Protein AF-0000000071798603 (afdb_homodimer)

Solvent-accessible surface area (backbone atoms only — not comparable to full-atom values): 38108 Å² total; per-residue (Å²): 130,79,80,78,80,65,62,86,84,58,88,69,58,53,66,48,76,67,78,59,83,67,55,72,64,75,54,82,56,81,61,71,68,74,62,77,72,53,82,80,58,50,72,68,56,53,50,51,50,49,49,50,49,49,50,50,49,48,52,45,50,52,48,50,50,50,49,52,49,50,50,32,28,64,72,60,75,37,75,55,74,62,75,67,66,61,63,52,49,53,50,40,50,52,50,36,53,51,31,52,54,45,26,54,52,27,46,53,36,21,70,72,25,57,21,65,39,42,39,49,49,24,54,48,27,49,48,46,39,51,36,34,48,47,39,44,49,28,52,50,46,39,73,66,54,50,55,80,52,17,67,81,41,37,68,34,30,49,59,49,25,45,37,51,33,21,49,52,53,20,50,53,25,51,51,50,33,52,52,31,53,50,35,61,71,69,65,72,60,65,39,46,78,51,72,67,50,52,50,52,52,50,51,51,38,48,54,36,51,56,52,24,53,56,23,53,69,67,62,43,73,63,31,39,51,52,20,49,50,32,52,48,48,36,52,46,51,52,46,34,52,50,20,36,52,42,16,52,73,73,40,50,65,40,20,42,52,42,44,35,54,47,27,48,52,46,20,50,51,23,48,51,52,28,62,60,49,47,48,34,53,41,17,29,44,51,56,68,67,59,51,52,53,51,49,52,52,58,66,68,66,49,83,70,49,40,25,57,53,43,81,44,49,28,18,67,28,93,32,24,36,36,40,37,30,35,22,33,62,43,75,40,30,36,51,59,53,39,64,53,46,52,58,51,35,54,53,51,47,46,38,72,57,34,69,43,59,47,74,42,78,34,62,61,81,72,69,120,131,80,83,78,81,66,62,86,85,59,89,69,57,53,66,48,76,64,78,64,78,67,58,73,66,74,52,83,56,80,63,70,69,73,61,77,71,54,82,80,59,51,72,69,57,51,49,49,49,50,50,50,48,48,50,49,50,49,52,47,52,52,47,50,51,48,49,52,50,50,50,35,28,63,72,61,77,36,76,53,73,60,74,66,66,61,63,51,48,53,50,40,50,52,50,36,52,52,30,53,54,44,27,53,52,27,47,52,38,22,70,75,25,56,19,66,39,42,39,49,51,24,53,48,27,51,49,46,40,52,35,34,48,48,38,43,49,28,53,49,47,39,72,66,53,52,54,80,52,17,67,81,41,37,66,33,29,49,58,49,26,46,37,50,35,22,48,53,52,20,50,52,25,50,51,50,32,51,52,32,52,50,36,62,72,69,64,72,58,65,40,48,82,50,72,68,48,53,52,52,53,50,51,52,36,49,54,36,51,57,52,24,53,57,24,52,68,68,61,42,73,62,31,39,51,53,20,50,50,32,51,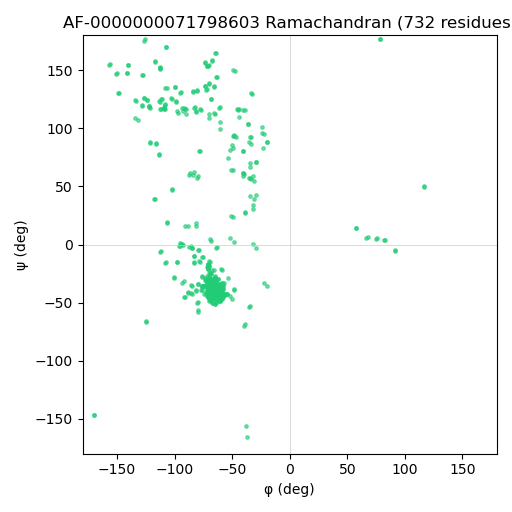48,49,37,52,45,51,52,46,35,52,52,19,34,50,41,16,52,74,73,38,49,63,38,21,42,51,43,45,35,53,48,26,50,55,46,21,51,51,23,48,51,52,28,63,60,49,46,48,33,54,40,18,29,45,53,56,69,68,59,51,52,55,49,50,53,51,58,67,68,65,48,84,70,48,39,26,56,53,42,80,46,49,27,18,66,28,93,30,22,34,36,42,35,29,36,23,33,63,44,74,40,30,36,50,60,54,40,64,51,47,51,57,50,38,52,52,52,48,46,38,71,56,33,68,43,59,46,73,43,77,34,62,62,80,71,72,121

Foldseek 3Di:
DPPCPDPPPPPDFPQLQPPCPPVVPVPPPVPPPVPCVVVPDDPVVVVVVVVVVVVVVVVVVVLVVVLVVLVCLLVPNDQQCLVDCVVVLVLLVVLLVLLVVVLVLLVVQCVVFVALLSVLLNLLSVLSNVLSVLQNVLSVCQVVDDCVVVVLGSQQSNLVSLLVSLVSLLVSLVVSLVVLVVCVVVVVQATDDDPVSLVVLVVSLVVLVVSLVVLVVSPDSSSPSSNLSSVLSNVSSVLQNVQSVCLNPPNSNSNSVSSNVSSVVSSVVSVVSSVVSVQLQVKAFDDPSLVVSLVVLLSPQDSQFRGWQDWGWIHNHQAIEIETETAGAPPDDPVVVVVSQVVSQVSSCSHNRYSGYHYHYHHDSPSD/DPPCPDPVPPPDFPQLQDPCVPVVPVPPPVPPPVPCVPVPDDPVVVVVVVVVVVVVVVVVVVLVVVLVVLVCLLVPNDQQCLVDCVVVLVLLVVLLVLLVVVLVLLVVQCVVFVALLSVLLNLLSVLSNVLSVLLNVLSVCQVVDDCVVVVLGSQQSNLVSLLVSLVSLLVSLVVSLVVLVVCVVVVVQATDDDPVSLVVLVVSLVVLVVSLVVLVVSPDSSSVSSNLSSVLSNVSSVLQSVQSVCLNPPNSSSNSVSSNVSSVVSSVVSVVSSVVSVQLQVKAFDDPSLVVSLVVLLSPQDSQFRGWQDWGWIHNHQAIEIETETAGAPPDDPVVVVVSQVVSQVSSCSHNRYSGYHYHYHHDSPSD

Organism: Haemonchus contortus (NCBI:txid6289)

Nearest PDB structures (foldseek):
  8f6h-assembly1_A  TM=7.317E-01  e=4.201E-12  Shewanella oneidensis MR-1
  6xpd-assembly1_A  TM=7.860E-01  e=6.965E-09  Homo sapiens
  8j80-assembly1_A  TM=7.470E-01  e=3.445E-09  Homo sapiens
  8xn1-assembly1_A  TM=7.108E-01  e=1.014E-08  Homo sapiens
  8j7x-assembly1_B  TM=7.291E-01  e=9.638E-08  Homo sapiens

Secondary structure (DSSP, 8-state):
-------SS-S------S-GGG----------------TTS-HHHHHHHHHHHHHHHHHHHHHHHHHHHHHHHHTTSS------SHHHHHHHHHHHHHHHHHHHHHHHHHHHH--HHHHHHHHHHHHHHHHHHHHHHHHHHHHT--TTT-TT-STHHHHHHHHHHHHHHHHHHHHHHHHHHHHHHHT-------HHHHHHHHHHHHHHHHHHHHHHHH--HHHHHHHHHHHHHHHHHHHHHHHHHHHHHT-TTHHHHHHHHHHHHHHHHHHHHHHHHHHHHHTPBPPHHHHHHHHHHHHHH-TT--EEEEEEEEESSSSEEEEEEEE--TT-BHHHHHHHHHHHHHHHHTSTTEEEEEEEEESS----/-------SS-S----TTS-GGG----------------TTS-HHHHHHHHHHHHHHHHHHHHHHHHHHHHHHHHTTSS------SHHHHHHHHHHHHHHHHHHHHHHHHHHHH--HHHHHHHHHHHHHHHHHHHHHHHHHHHHT--TTT-TT-STHHHHHHHHHHHHHHHHHHHHHHHHHHHHHHHT-------HHHHHHHHHHHHHHHHHHHHHHHH--HHHHHHHHHHHHHHHHHHHHHHHHHHHHHT-TTHHHHHHHHHHHHHHHHHHHHHHHHHHHHHTPBPPHHHHHHHHHHHHHH-TT--EEEEEEEEESSSSEEEEEEEE--TT-BHHHHHHHHHHHHHHHHTSTTEEEEEEEEESS----

Structure (mmCIF, N/CA/C/O backbone):
data_AF-0000000071798603-model_v1
#
loop_
_entity.id
_entity.type
_entity.pdbx_description
1 polymer 'ZT_dimer domain-containing protein'
#
loop_
_atom_site.group_PDB
_atom_site.id
_atom_site.type_symbol
_atom_site.label_atom_id
_atom_site.label_alt_id
_atom_site.label_comp_id
_atom_site.label_asym_id
_atom_site.label_entity_id
_atom_site.label_seq_id
_atom_site.pdbx_PDB_ins_code
_atom_site.Cartn_x
_atom_site.Cartn_y
_atom_site.Cartn_z
_atom_site.occupancy
_atom_site.B_iso_or_equiv
_atom_site.auth_seq_id
_atom_site.auth_comp_id
_atom_site.auth_asym_id
_atom_site.auth_atom_id
_atom_site.pdbx_PDB_model_num
ATOM 1 N N . MET A 1 1 ? 5.355 25.766 -28.047 1 19.28 1 MET A N 1
ATOM 2 C CA . MET A 1 1 ? 4.355 26.172 -27.078 1 19.28 1 MET A CA 1
ATOM 3 C C . MET A 1 1 ? 4.809 25.844 -25.656 1 19.28 1 MET A C 1
ATOM 5 O O . MET A 1 1 ? 5.168 24.703 -25.359 1 19.28 1 MET A O 1
ATOM 9 N N . ARG A 1 2 ? 5.363 26.828 -24.938 1 23.31 2 ARG A N 1
ATOM 10 C CA . ARG A 1 2 ? 6.102 26.766 -23.688 1 23.31 2 ARG A CA 1
ATOM 11 C C . ARG A 1 2 ? 5.23 26.188 -22.562 1 23.31 2 ARG A C 1
ATOM 13 O O . ARG A 1 2 ? 4.082 26.609 -22.391 1 23.31 2 ARG A O 1
ATOM 20 N N . PRO A 1 3 ? 5.398 24.938 -22.266 1 26.06 3 PRO A N 1
ATOM 21 C CA . PRO A 1 3 ? 4.5 24.172 -21.406 1 26.06 3 PRO A CA 1
ATOM 22 C C . PRO A 1 3 ? 4.23 24.844 -20.062 1 26.06 3 PRO A C 1
ATOM 24 O O . PRO A 1 3 ? 5.172 25.219 -19.359 1 26.06 3 PRO A O 1
ATOM 27 N N . GLU A 1 4 ? 3.277 25.844 -20.031 1 25.62 4 GLU A N 1
ATOM 28 C CA . GLU A 1 4 ? 2.842 26.75 -18.969 1 25.62 4 GLU A CA 1
ATOM 29 C C . GLU A 1 4 ? 2.537 26 -17.688 1 25.62 4 GLU A C 1
ATOM 31 O O . GLU A 1 4 ? 1.572 25.234 -17.609 1 25.62 4 GLU A O 1
ATOM 36 N N . THR A 1 5 ? 3.445 25.375 -17.062 1 29.39 5 THR A N 1
ATOM 37 C CA . THR A 1 5 ? 3.578 24.578 -15.844 1 29.39 5 THR A CA 1
ATOM 38 C C . THR A 1 5 ? 2.994 25.328 -14.656 1 29.39 5 THR A C 1
ATOM 40 O O . THR A 1 5 ? 3.686 25.562 -13.656 1 29.39 5 THR A O 1
ATOM 43 N N . GLU A 1 6 ? 1.991 26.344 -14.805 1 28.36 6 GLU A N 1
ATOM 44 C CA . GLU A 1 6 ? 1.62 27.328 -13.797 1 28.36 6 GLU A CA 1
ATOM 45 C C . GLU A 1 6 ? 0.888 26.688 -12.625 1 28.36 6 GLU A C 1
ATOM 47 O O . GLU A 1 6 ? 0.065 25.781 -12.82 1 28.36 6 GLU A O 1
ATOM 52 N N . PRO A 1 7 ? 1.446 26.641 -11.461 1 32.66 7 PRO A N 1
ATOM 53 C CA . PRO A 1 7 ? 0.699 26.203 -10.289 1 32.66 7 PRO A CA 1
ATOM 54 C C . PRO A 1 7 ? -0.742 26.703 -10.273 1 32.66 7 PRO A C 1
ATOM 56 O O . PRO A 1 7 ? -1.034 27.766 -10.836 1 32.66 7 PRO A O 1
ATOM 59 N N . LEU A 1 8 ? -1.735 25.922 -10.336 1 33.59 8 LEU A N 1
ATOM 60 C CA . LEU A 1 8 ? -3.09 26.391 -10.594 1 33.59 8 LEU A CA 1
ATOM 61 C C . LEU A 1 8 ? -3.359 27.703 -9.859 1 33.59 8 LEU A C 1
ATOM 63 O O . LEU A 1 8 ? -4.031 28.578 -10.391 1 33.59 8 LEU A O 1
ATOM 67 N N . LEU A 1 9 ? -3.49 27.812 -8.445 1 33.69 9 LEU A N 1
ATOM 68 C CA . LEU A 1 9 ? -3.705 29.109 -7.816 1 33.69 9 LEU A CA 1
ATOM 69 C C . LEU A 1 9 ? -2.379 29.828 -7.594 1 33.69 9 LEU A C 1
ATOM 71 O O . LEU A 1 9 ? -1.601 29.453 -6.715 1 33.69 9 LEU A O 1
ATOM 75 N N . LYS A 1 10 ? -1.516 30.188 -8.383 1 34.44 10 LYS A N 1
ATOM 76 C CA . LYS A 1 10 ? -0.333 31.031 -8.195 1 34.44 10 LYS A CA 1
ATOM 77 C C . LYS A 1 10 ? -0.621 32.188 -7.246 1 34.44 10 LYS A C 1
ATOM 79 O O . LYS A 1 10 ? -1.779 32.438 -6.918 1 34.44 10 LYS A O 1
ATOM 84 N N . ASN A 1 11 ? 0.253 33.469 -7.328 1 32.22 11 ASN A N 1
ATOM 85 C CA . ASN A 1 11 ? 0.545 34.688 -6.566 1 32.22 11 ASN A CA 1
ATOM 86 C C . ASN A 1 11 ? -0.717 35.5 -6.301 1 32.22 11 ASN A C 1
ATOM 88 O O . ASN A 1 11 ? -0.645 36.594 -5.777 1 32.22 11 ASN A O 1
ATOM 92 N N . GLY A 1 12 ? -1.727 35.562 -7.113 1 31.17 12 GLY A N 1
ATOM 93 C CA . GLY A 1 12 ? -2.711 36.594 -6.875 1 31.17 12 GLY A CA 1
ATOM 94 C C . GLY A 1 12 ? -3.664 36.281 -5.742 1 31.17 12 GLY A C 1
ATOM 95 O O . GLY A 1 12 ? -4.371 35.281 -5.789 1 31.17 12 GLY A O 1
ATOM 96 N N . GLY A 1 13 ? -3.221 36.5 -4.441 1 34.41 13 GLY A N 1
ATOM 97 C CA . GLY A 1 13 ? -4.109 36.5 -3.291 1 34.41 13 GLY A CA 1
ATOM 98 C C . GLY A 1 13 ? -5.547 36.812 -3.648 1 34.41 13 GLY A C 1
ATOM 99 O O . GLY A 1 13 ? -5.805 37.688 -4.48 1 34.41 13 GLY A O 1
ATOM 100 N N . ILE A 1 14 ? -6.324 35.844 -3.818 1 39.62 14 ILE A N 1
ATOM 101 C CA . ILE A 1 14 ? -7.727 36.25 -3.953 1 39.62 14 ILE A CA 1
ATOM 102 C C . ILE A 1 14 ? -8.109 37.188 -2.811 1 39.62 14 ILE A C 1
ATOM 104 O O . ILE A 1 14 ? -8.086 36.781 -1.641 1 39.62 14 ILE A O 1
ATOM 108 N N . GLU A 1 15 ? -7.848 38.5 -2.951 1 35.75 15 GLU A N 1
ATOM 109 C CA . GLU A 1 15 ? -8.32 39.531 -2.018 1 35.75 15 GLU A CA 1
ATOM 110 C C . GLU A 1 15 ? -9.812 39.375 -1.74 1 35.75 15 GLU A C 1
ATOM 112 O O . GLU A 1 15 ? -10.625 39.344 -2.668 1 35.75 15 GLU A O 1
ATOM 117 N N . MET A 1 16 ? -10.102 38.719 -0.757 1 38.62 16 MET A N 1
ATOM 118 C CA . MET A 1 16 ? -11.484 38.469 -0.366 1 38.62 16 MET A CA 1
ATOM 119 C C . MET A 1 16 ? -12.203 39.75 -0.011 1 38.62 16 MET A C 1
ATOM 121 O O . MET A 1 16 ? -13.312 39.719 0.515 1 38.62 16 MET A O 1
ATOM 125 N N . GLY A 1 17 ? -11.578 41 -0.024 1 32.44 17 GLY A N 1
ATOM 126 C CA . GLY A 1 17 ? -12.383 42.125 0.463 1 32.44 17 GLY A CA 1
ATOM 127 C C . GLY A 1 17 ? -13.758 42.188 -0.177 1 32.44 17 GLY A C 1
ATOM 128 O O . GLY A 1 17 ? -14.562 43.062 0.158 1 32.44 17 GLY A O 1
ATOM 129 N N . LYS A 1 18 ? -13.875 42.062 -1.504 1 33.88 18 LYS A N 1
ATOM 130 C CA . LYS A 1 18 ? -15.133 42.469 -2.113 1 33.88 18 LYS A CA 1
ATOM 131 C C . LYS A 1 18 ? -16.266 41.531 -1.727 1 33.88 18 LYS A C 1
ATOM 133 O O . LYS A 1 18 ? -16.031 40.344 -1.513 1 33.88 18 LYS A O 1
ATOM 138 N N . ARG A 1 19 ? -17.391 42.062 -1.169 1 31.73 19 ARG A N 1
ATOM 139 C CA . ARG A 1 19 ? -18.688 41.531 -0.789 1 31.73 19 ARG A CA 1
ATOM 140 C C . ARG A 1 19 ? -19.125 40.438 -1.753 1 31.73 19 ARG A C 1
ATOM 142 O O . ARG A 1 19 ? -19.453 40.688 -2.906 1 31.73 19 ARG A O 1
ATOM 149 N N . TYR A 1 20 ? -18.562 39.406 -1.753 1 30.88 20 TYR A N 1
ATOM 150 C CA . TYR A 1 20 ? -19 38.281 -2.576 1 30.88 20 TYR A CA 1
ATOM 151 C C . TYR A 1 20 ? -20.5 38.062 -2.412 1 30.88 20 TYR A C 1
ATOM 153 O O . TYR A 1 20 ? -21 36.969 -2.752 1 30.88 20 TYR A O 1
ATOM 161 N N . GLY A 1 21 ? -21.25 38.812 -1.67 1 29.38 21 GLY A N 1
ATOM 162 C CA . GLY A 1 21 ? -22.672 38.594 -1.8 1 29.38 21 GLY A CA 1
ATOM 163 C C . GLY A 1 21 ? -23.094 38.219 -3.209 1 29.38 21 GLY A C 1
ATOM 164 O O . GLY A 1 21 ? -24.125 37.562 -3.406 1 29.38 21 GLY A O 1
ATOM 165 N N . GLU A 1 22 ? -22.688 39.062 -4.203 1 28.17 22 GLU A N 1
ATOM 166 C CA . GLU A 1 22 ? -23.203 38.844 -5.547 1 28.17 22 GLU A CA 1
ATOM 167 C C . GLU A 1 22 ? -22.422 37.75 -6.273 1 28.17 22 GLU A C 1
ATOM 169 O O . GLU A 1 22 ? -21.531 38.062 -7.074 1 28.17 22 GLU A O 1
ATOM 174 N N . LEU A 1 23 ? -21.625 36.906 -5.613 1 30.34 23 LEU A N 1
ATOM 175 C CA . LEU A 1 23 ? -21.188 35.875 -6.535 1 30.34 23 LEU A CA 1
ATOM 176 C C . LEU A 1 23 ? -22.266 35.531 -7.551 1 30.34 23 LEU A C 1
ATOM 178 O O . LEU A 1 23 ? -23.406 35.219 -7.176 1 30.34 23 LEU A O 1
ATOM 182 N N . PRO A 1 24 ? -22.188 36.219 -8.688 1 28.52 24 PRO A N 1
ATOM 183 C CA . PRO A 1 24 ? -23.281 36 -9.641 1 28.52 24 PRO A CA 1
ATOM 184 C C . PRO A 1 24 ? -23.703 34.531 -9.703 1 28.52 24 PRO A C 1
ATOM 186 O O . PRO A 1 24 ? -22.891 33.656 -10.062 1 28.52 24 PRO A O 1
ATOM 189 N N . VAL A 1 25 ? -24.156 34 -8.594 1 30.23 25 VAL A N 1
ATOM 190 C CA . VAL A 1 25 ? -24.953 32.812 -8.898 1 30.23 25 VAL A CA 1
ATOM 191 C C . VAL A 1 25 ? -25.609 32.969 -10.273 1 30.23 25 VAL A C 1
ATOM 193 O O . VAL A 1 25 ? -26.406 33.875 -10.484 1 30.23 25 VAL A O 1
ATOM 196 N N . VAL A 1 26 ? -24.781 32.906 -11.336 1 29.77 26 VAL A N 1
ATOM 197 C CA . VAL A 1 26 ? -25.469 32.875 -12.625 1 29.77 26 VAL A CA 1
ATOM 198 C C . VAL A 1 26 ? -26.781 32.094 -12.492 1 29.77 26 VAL A C 1
ATOM 200 O O . VAL A 1 26 ? -26.766 30.891 -12.273 1 29.77 26 VAL A O 1
ATOM 203 N N . HIS A 1 27 ? -27.641 32.562 -11.57 1 28.69 27 HIS A N 1
ATOM 204 C CA . HIS A 1 27 ? -28.969 32.031 -11.852 1 28.69 27 HIS A CA 1
ATOM 205 C C . HIS A 1 27 ? -29.188 31.875 -13.352 1 28.69 27 HIS A C 1
ATOM 207 O O . HIS A 1 27 ? -28.609 32.625 -14.148 1 28.69 27 HIS A O 1
ATOM 213 N N . ARG A 1 28 ? -29.641 30.734 -13.734 1 33.09 28 ARG A N 1
ATOM 214 C CA . ARG A 1 28 ? -30.203 30.688 -15.086 1 33.09 28 ARG A CA 1
ATOM 215 C C . ARG A 1 28 ? -30.844 32 -15.469 1 33.09 28 ARG A C 1
ATOM 217 O O . ARG A 1 28 ? -31.969 32.281 -15.078 1 33.09 28 ARG A O 1
ATOM 224 N N . SER A 1 29 ? -30.281 33.125 -15 1 30.53 29 SER A N 1
ATOM 225 C CA . SER A 1 29 ? -31.094 34.094 -15.758 1 30.53 29 SER A CA 1
ATOM 226 C C . SER A 1 29 ? -31.25 33.656 -17.203 1 30.53 29 SER A C 1
ATOM 228 O O . SER A 1 29 ? -30.281 33.188 -17.844 1 30.53 29 SER A O 1
ATOM 230 N N . LYS A 1 30 ? -32.438 33.25 -17.609 1 33.22 30 LYS A N 1
ATOM 231 C CA . LYS A 1 30 ? -32.906 33.156 -19 1 33.22 30 LYS A CA 1
ATOM 232 C C . LYS A 1 30 ? -32.219 34.188 -19.891 1 33.22 30 LYS A C 1
ATOM 234 O O . LYS A 1 30 ? -32.75 34.531 -20.938 1 33.22 30 LYS A O 1
ATOM 239 N N . SER A 1 31 ? -31.375 35 -19.188 1 30.56 31 SER A N 1
ATOM 240 C CA . SER A 1 31 ? -31.031 35.938 -20.25 1 30.56 31 SER A CA 1
ATOM 241 C C . SER A 1 31 ? -30.359 35.25 -21.422 1 30.56 31 SER A C 1
ATOM 243 O O . SER A 1 31 ? -29.547 34.312 -21.234 1 30.56 31 SER A O 1
ATOM 245 N N . PRO A 1 32 ? -30.969 35.312 -22.562 1 31.34 32 PRO A N 1
ATOM 246 C CA . PRO A 1 32 ? -30.406 34.844 -23.828 1 31.34 32 PRO A CA 1
ATOM 247 C C . PRO A 1 32 ? -28.906 35.188 -23.969 1 31.34 32 PRO A C 1
ATOM 249 O O . PRO A 1 32 ? -28.531 36.344 -23.906 1 31.34 32 PRO A O 1
ATOM 252 N N . VAL A 1 33 ? -28.047 34.688 -23.016 1 34.06 33 VAL A N 1
ATOM 253 C CA . VAL A 1 33 ? -26.688 34.875 -23.469 1 34.06 33 VAL A CA 1
ATOM 254 C C . VAL A 1 33 ? -26.656 35.094 -24.984 1 34.06 33 VAL A C 1
ATOM 256 O O . VAL A 1 33 ? -27.172 34.25 -25.734 1 34.06 33 VAL A O 1
ATOM 259 N N . LYS A 1 34 ? -26.781 36.281 -25.328 1 33 34 LYS A N 1
ATOM 260 C CA . LYS A 1 34 ? -26.469 36.625 -26.719 1 33 34 LYS A CA 1
ATOM 261 C C . LYS A 1 34 ? -25.328 35.781 -27.266 1 33 34 LYS A C 1
ATOM 263 O O . LYS A 1 34 ? -24.156 36.031 -26.953 1 33 34 LYS A O 1
ATOM 268 N N . TYR A 1 35 ? -25.328 34.5 -26.953 1 35.19 35 TYR A N 1
ATOM 269 C CA . TYR A 1 35 ? -24.484 33.688 -27.859 1 35.19 35 TYR A CA 1
ATOM 270 C C . TYR A 1 35 ? -24.328 34.406 -29.203 1 35.19 35 TYR A C 1
ATOM 272 O O . TYR A 1 35 ? -25.281 34.969 -29.734 1 35.19 35 TYR A O 1
ATOM 280 N N . TYR A 1 36 ? -23.141 35.031 -29.297 1 36.59 36 TYR A N 1
ATOM 281 C CA . TYR A 1 36 ? -22.625 35.438 -30.609 1 36.59 36 TYR A CA 1
ATOM 282 C C . TYR A 1 36 ? -23.109 34.469 -31.703 1 36.59 36 TYR A C 1
ATOM 284 O O . TYR A 1 36 ? -22.625 33.344 -31.797 1 36.59 36 TYR A O 1
ATOM 292 N N . TRP A 1 37 ? -24.406 34.281 -31.781 1 38.72 37 TRP A N 1
ATOM 293 C CA . TRP A 1 37 ? -24.859 33.781 -33.094 1 38.72 37 TRP A CA 1
ATOM 294 C C . TRP A 1 37 ? -23.953 34.312 -34.219 1 38.72 37 TRP A C 1
ATOM 296 O O . TRP A 1 37 ? -24.109 35.438 -34.656 1 38.72 37 TRP A O 1
ATOM 306 N N . ASN A 1 38 ? -22.625 34.375 -33.969 1 40.94 38 ASN A N 1
ATOM 307 C CA . ASN A 1 38 ? -21.969 34.625 -35.219 1 40.94 38 ASN A CA 1
ATOM 308 C C . ASN A 1 38 ? -22.484 33.719 -36.344 1 40.94 38 ASN A C 1
ATOM 310 O O . ASN A 1 38 ? -22.547 32.5 -36.156 1 40.94 38 ASN A O 1
ATOM 314 N N . SER A 1 39 ? -23.391 34.062 -37.094 1 49.84 39 SER A N 1
ATOM 315 C CA . SER A 1 39 ? -23.891 33.469 -38.312 1 49.84 39 SER A CA 1
ATOM 316 C C . SER A 1 39 ? -22.859 32.531 -38.938 1 49.84 39 SER A C 1
ATOM 318 O O . SER A 1 39 ? -23.219 31.609 -39.656 1 49.84 39 SER A O 1
ATOM 320 N N . ASP A 1 40 ? -21.547 32.906 -38.812 1 52.44 40 ASP A N 1
ATOM 321 C CA . ASP A 1 40 ? -20.562 32.188 -39.625 1 52.44 40 ASP A CA 1
ATOM 322 C C . ASP A 1 40 ? -20.094 30.906 -38.938 1 52.44 40 ASP A C 1
ATOM 324 O O . ASP A 1 40 ? -19.047 30.359 -39.281 1 52.44 40 ASP A O 1
ATOM 328 N N . VAL A 1 41 ? -20.594 30.703 -37.812 1 59.84 41 VAL A N 1
ATOM 329 C CA . VAL A 1 41 ? -20 29.5 -37.219 1 59.84 41 VAL A CA 1
ATOM 330 C C . VAL A 1 41 ? -20.703 28.266 -37.75 1 59.84 41 VAL A C 1
ATOM 332 O O . VAL A 1 41 ? -21.922 28.266 -37.938 1 59.84 41 VAL A O 1
ATOM 335 N N . GLY A 1 42 ? -20.031 27.406 -38.438 1 65.69 42 GLY A N 1
ATOM 336 C CA . GLY A 1 42 ? -20.5 26.172 -39.031 1 65.69 42 GLY A CA 1
ATOM 337 C C . GLY A 1 42 ? -21.328 25.312 -38.094 1 65.69 42 GLY A C 1
ATOM 338 O O . GLY A 1 42 ? -21.281 25.516 -36.875 1 65.69 42 GLY A O 1
ATOM 339 N N . TRP A 1 43 ? -22.203 24.625 -38.625 1 67.69 43 TRP A N 1
ATOM 340 C CA . TRP A 1 43 ? -23.141 23.75 -37.938 1 67.69 43 TRP A CA 1
ATOM 341 C C . TRP A 1 43 ? -22.422 22.844 -36.938 1 67.69 43 TRP A C 1
ATOM 343 O O . TRP A 1 43 ? -22.875 22.688 -35.812 1 67.69 43 TRP A O 1
ATOM 353 N N . CYS A 1 44 ? -21.297 22.406 -37.312 1 69.5 44 CYS A N 1
ATOM 354 C CA . CYS A 1 44 ? -20.547 21.484 -36.469 1 69.5 44 CYS A CA 1
ATOM 355 C C . CYS A 1 44 ? -20.016 22.172 -35.219 1 69.5 44 CYS A C 1
ATOM 357 O O . CYS A 1 44 ? -20.062 21.609 -34.125 1 69.5 44 CYS A O 1
ATOM 359 N N . GLU A 1 45 ? -19.656 23.359 -35.438 1 72.62 45 GLU A N 1
ATOM 360 C CA . GLU A 1 45 ? -19.109 24.125 -34.312 1 72.62 45 GLU A CA 1
ATOM 361 C C . GLU A 1 45 ? -20.219 24.531 -33.344 1 72.62 45 GLU A C 1
ATOM 363 O O . GLU A 1 45 ? -20.016 24.531 -32.125 1 72.62 45 GLU A O 1
ATOM 368 N N . ARG A 1 46 ? -21.359 24.719 -33.875 1 66.56 46 ARG A N 1
ATOM 369 C CA . ARG A 1 46 ? -22.5 25.047 -33.031 1 66.56 46 ARG A CA 1
ATOM 370 C C . ARG A 1 46 ? -22.891 23.875 -32.156 1 66.56 46 ARG A C 1
ATOM 372 O O . ARG A 1 46 ? -23.219 24.062 -30.984 1 66.56 46 ARG A O 1
ATOM 379 N N . ARG A 1 47 ? -22.766 22.719 -32.719 1 68.88 47 ARG A N 1
ATOM 380 C CA . ARG A 1 47 ? -23.094 21.531 -31.969 1 68.88 47 ARG A CA 1
ATOM 381 C C . ARG A 1 47 ? -22.078 21.266 -30.859 1 68.88 47 ARG A C 1
ATOM 383 O O . ARG A 1 47 ? -22.438 20.891 -29.75 1 68.88 47 ARG A O 1
ATOM 390 N N . ARG A 1 48 ? -20.922 21.484 -31.188 1 70.25 48 ARG A N 1
ATOM 391 C CA . ARG A 1 48 ? -19.844 21.281 -30.219 1 70.25 48 ARG A CA 1
ATOM 392 C C . ARG A 1 48 ? -19.984 22.25 -29.047 1 70.25 48 ARG A C 1
ATOM 394 O O . ARG A 1 48 ? -19.828 21.875 -27.891 1 70.25 48 ARG A O 1
ATOM 401 N N . ARG A 1 49 ? -20.312 23.422 -29.406 1 66.19 49 ARG A N 1
ATOM 402 C CA . ARG A 1 49 ? -20.453 24.453 -28.391 1 66.19 49 ARG A CA 1
ATOM 403 C C . ARG A 1 49 ? -21.656 24.172 -27.484 1 66.19 49 ARG A C 1
ATOM 405 O O . ARG A 1 49 ? -21.594 24.375 -26.266 1 66.19 49 ARG A O 1
ATOM 412 N N . ARG A 1 50 ? -22.625 23.641 -28.094 1 67.38 50 ARG A N 1
ATOM 413 C CA . ARG A 1 50 ? -23.812 23.281 -27.328 1 67.38 50 ARG A CA 1
ATOM 414 C C . ARG A 1 50 ? -23.516 22.125 -26.375 1 67.38 50 ARG A C 1
ATOM 416 O O . ARG A 1 50 ? -23.969 22.125 -25.234 1 67.38 50 ARG A O 1
ATOM 423 N N . ARG A 1 51 ? -22.781 21.234 -26.891 1 70.81 51 ARG A N 1
ATOM 424 C CA . ARG A 1 51 ? -22.438 20.094 -26.062 1 70.81 51 ARG A CA 1
ATOM 425 C C . ARG A 1 51 ? -21.531 20.5 -24.906 1 70.81 51 ARG A C 1
ATOM 427 O O . ARG A 1 51 ? -21.719 20.031 -23.781 1 70.81 51 ARG A O 1
ATOM 434 N N . ASN A 1 52 ? -20.656 21.312 -25.25 1 69.06 52 ASN A N 1
ATOM 435 C CA . ASN A 1 52 ? -19.75 21.766 -24.203 1 69.06 52 ASN A CA 1
ATOM 436 C C . ASN A 1 52 ? -20.469 22.609 -23.156 1 69.06 52 ASN A C 1
ATOM 438 O O . ASN A 1 52 ? -20.172 22.5 -21.969 1 69.06 52 ASN A O 1
ATOM 442 N N . LYS A 1 53 ? -21.328 23.406 -23.719 1 66.25 53 LYS A N 1
ATOM 443 C CA . LYS A 1 53 ? -22.125 24.203 -22.797 1 66.25 53 LYS A CA 1
ATOM 444 C C . LYS A 1 53 ? -23 23.312 -21.922 1 66.25 53 LYS A C 1
ATOM 446 O O . LYS A 1 53 ? -23.125 23.547 -20.719 1 66.25 53 LYS A O 1
ATOM 451 N N . ALA A 1 54 ? -23.562 22.344 -22.5 1 69.81 54 ALA A N 1
ATOM 452 C CA . ALA A 1 54 ? -24.391 21.422 -21.734 1 69.81 54 ALA A CA 1
ATOM 453 C C . ALA A 1 54 ? -23.578 20.672 -20.688 1 69.81 54 ALA A C 1
ATOM 455 O O . ALA A 1 54 ? -24.031 20.469 -19.562 1 69.81 54 ALA A O 1
ATOM 456 N N . LYS A 1 55 ? -22.469 20.266 -21.078 1 68.56 55 LYS A N 1
ATOM 457 C CA . LYS A 1 55 ? -21.578 19.578 -20.156 1 68.56 55 LYS A CA 1
ATOM 458 C C . LYS A 1 55 ? -21.203 20.484 -18.984 1 68.56 55 LYS A C 1
ATOM 460 O O . LYS A 1 55 ? -21.172 20.047 -17.844 1 68.56 55 LYS A O 1
ATOM 465 N N . TYR A 1 56 ? -20.922 21.703 -19.406 1 65.19 56 TYR A N 1
ATOM 466 C CA . TYR A 1 56 ? -20.547 22.672 -18.391 1 65.19 56 TYR A CA 1
ATOM 467 C C . TYR A 1 56 ? -21.688 22.891 -17.391 1 65.19 56 TYR A C 1
ATOM 469 O O . TYR A 1 56 ? -21.469 22.891 -16.172 1 65.19 56 TYR A O 1
ATOM 477 N N . TYR A 1 57 ? -22.906 23.016 -17.922 1 63.97 57 TYR A N 1
ATOM 478 C CA . TYR A 1 57 ? -24.031 23.25 -17.031 1 63.97 57 TYR A CA 1
ATOM 479 C C . TYR A 1 57 ? -24.344 22 -16.203 1 63.97 57 TYR A C 1
ATOM 481 O O . TYR A 1 57 ? -24.734 22.109 -15.039 1 63.97 57 TYR A O 1
ATOM 489 N N . ARG A 1 58 ? -24.125 20.938 -16.781 1 66 58 ARG A N 1
ATOM 490 C CA . ARG A 1 58 ? -24.328 19.703 -16.016 1 66 58 ARG A CA 1
ATOM 491 C C . ARG A 1 58 ? -23.312 19.594 -14.891 1 66 58 ARG A C 1
ATOM 493 O O . ARG A 1 58 ? -23.656 19.203 -13.773 1 66 58 ARG A O 1
ATOM 500 N N . GLU A 1 59 ? -22.141 19.922 -15.211 1 70.44 59 GLU A N 1
ATOM 501 C CA . GLU A 1 59 ? -21.094 19.891 -14.188 1 70.44 59 GLU A CA 1
ATOM 502 C C . GLU A 1 59 ? -21.391 20.891 -13.078 1 70.44 59 GLU A C 1
ATOM 504 O O . GLU A 1 59 ? -21.156 20.609 -11.898 1 70.44 59 GLU A O 1
ATOM 509 N N . LEU A 1 60 ? -21.922 21.953 -13.578 1 67 60 LEU A N 1
ATOM 510 C CA . LEU A 1 60 ? -22.266 22.984 -12.602 1 67 60 LEU A CA 1
ATOM 511 C C . LEU A 1 60 ? -23.422 22.547 -11.719 1 67 60 LEU A C 1
ATOM 513 O O . LEU A 1 60 ? -23.406 22.781 -10.508 1 67 60 LEU A O 1
ATOM 517 N N . GLU A 1 61 ? -24.391 21.969 -12.398 1 67.06 61 GLU A N 1
ATOM 518 C CA . GLU A 1 61 ? -25.531 21.453 -11.641 1 67.06 61 GLU A CA 1
ATOM 519 C C . GLU A 1 61 ? -25.109 20.375 -10.656 1 67.06 61 GLU A C 1
ATOM 521 O O . GLU A 1 61 ? -25.562 20.344 -9.516 1 67.06 61 GLU A O 1
ATOM 526 N N . GLU A 1 62 ? -24.281 19.609 -11.078 1 73.19 62 GLU A N 1
ATOM 527 C CA . GLU A 1 62 ? -23.766 18.562 -10.203 1 73.19 62 GLU A CA 1
ATOM 528 C C . GLU A 1 62 ? -22.984 19.156 -9.031 1 73.19 62 GLU A C 1
ATOM 530 O O . GLU A 1 62 ? -23.109 18.703 -7.898 1 73.19 62 GLU A O 1
ATOM 535 N N . LEU A 1 63 ? -22.297 20.156 -9.367 1 72.75 63 LEU A N 1
ATOM 536 C CA . LEU A 1 63 ? -21.516 20.828 -8.336 1 72.75 63 LEU A CA 1
ATOM 537 C C . LEU A 1 63 ? -22.438 21.5 -7.32 1 72.75 63 LEU A C 1
ATOM 539 O O . LEU A 1 63 ? -22.188 21.469 -6.117 1 72.75 63 LEU A O 1
ATOM 543 N N . MET A 1 64 ? -23.531 22.062 -7.812 1 69.69 64 MET A N 1
ATOM 544 C CA . MET A 1 64 ? -24.469 22.734 -6.93 1 69.69 64 MET A CA 1
ATOM 545 C C . MET A 1 64 ? -25.188 21.75 -6.027 1 69.69 64 MET A C 1
ATOM 547 O O . MET A 1 64 ? -25.453 22.031 -4.859 1 69.69 64 MET A O 1
ATOM 551 N N . GLU A 1 65 ? -25.406 20.656 -6.574 1 71.06 65 GLU A N 1
ATOM 552 C CA . GLU A 1 65 ? -26.031 19.609 -5.77 1 71.06 65 GLU A CA 1
ATOM 553 C C . GLU A 1 65 ? -25.094 19.141 -4.656 1 71.06 65 GLU A C 1
ATOM 555 O O . GLU A 1 65 ? -25.547 18.906 -3.529 1 71.06 65 GLU A O 1
ATOM 560 N N . VAL A 1 66 ? -23.906 19.062 -5.012 1 73.56 66 VAL A N 1
ATOM 561 C CA . VAL A 1 66 ? -22.906 18.656 -4.027 1 73.56 66 VAL A CA 1
ATOM 562 C C . VAL A 1 66 ? -22.781 19.719 -2.949 1 73.56 66 VAL A C 1
ATOM 564 O O . VAL A 1 66 ? -22.641 19.406 -1.766 1 73.56 66 VAL A O 1
ATOM 567 N N . PHE A 1 67 ? -22.906 20.953 -3.354 1 72.44 67 PHE A N 1
ATOM 568 C CA . PHE A 1 67 ? -22.828 22.062 -2.404 1 72.44 67 PHE A CA 1
ATOM 569 C C . PHE A 1 67 ? -24 22.016 -1.428 1 72.44 67 PHE A C 1
ATOM 571 O O . PHE A 1 67 ? -23.828 22.25 -0.23 1 72.44 67 PHE A O 1
ATOM 578 N N . GLU A 1 68 ? -25.094 21.734 -1.999 1 70.38 68 GLU A N 1
ATOM 579 C CA . GLU A 1 68 ? -26.281 21.641 -1.156 1 70.38 68 GLU A CA 1
ATOM 580 C C . GLU A 1 68 ? -26.172 20.484 -0.177 1 70.38 68 GLU A C 1
ATOM 582 O O . GLU A 1 68 ? -26.562 20.594 0.984 1 70.38 68 GLU A O 1
ATOM 587 N N . TYR A 1 69 ? -25.656 19.484 -0.706 1 72.62 69 TYR A N 1
ATOM 588 C CA . TYR A 1 69 ? -25.438 18.328 0.158 1 72.62 69 TYR A CA 1
ATOM 589 C C . TYR A 1 69 ? -24.469 18.656 1.283 1 72.62 69 TYR A C 1
ATOM 591 O O . TYR A 1 69 ? -24.719 18.328 2.445 1 72.62 69 TYR A O 1
ATOM 599 N N . ASP A 1 70 ? -23.422 19.266 0.945 1 76.62 70 ASP A N 1
ATOM 600 C CA . ASP A 1 70 ? -22.406 19.641 1.93 1 76.62 70 ASP A CA 1
ATOM 601 C C . ASP A 1 70 ? -23 20.562 2.992 1 76.62 70 ASP A C 1
ATOM 603 O O . ASP A 1 70 ? -22.688 20.438 4.18 1 76.62 70 ASP A O 1
ATOM 607 N N . ASN A 1 71 ? -23.797 21.469 2.578 1 71.06 71 ASN A N 1
ATOM 608 C CA . ASN A 1 71 ? -24.438 22.375 3.516 1 71.06 71 ASN A CA 1
ATOM 609 C C . ASN A 1 71 ? -25.359 21.641 4.477 1 71.06 71 ASN A C 1
ATOM 611 O O . ASN A 1 71 ? -25.422 21.984 5.66 1 71.06 71 ASN A O 1
ATOM 615 N N . ARG A 1 72 ? -25.938 20.656 3.992 1 71.06 72 ARG A N 1
ATOM 616 C CA . ARG A 1 72 ? -26.828 19.859 4.836 1 71.06 72 ARG A CA 1
ATOM 617 C C . ARG A 1 72 ? -26.047 19.078 5.875 1 71.06 72 ARG A C 1
ATOM 619 O O . ARG A 1 72 ? -26.484 18.922 7.012 1 71.06 72 ARG A O 1
ATOM 626 N N . VAL A 1 73 ? -24.922 18.688 5.469 1 73.06 73 VAL A N 1
ATOM 627 C CA . VAL A 1 73 ? -24.078 17.922 6.371 1 73.06 73 VAL A CA 1
ATOM 628 C C . VAL A 1 73 ? -23.5 18.828 7.445 1 73.06 73 VAL A C 1
ATOM 630 O O . VAL A 1 73 ? -23.469 18.469 8.625 1 73.06 73 VAL A O 1
ATOM 633 N N . ILE A 1 74 ? -23.078 19.969 7.031 1 75.56 74 ILE A N 1
ATOM 634 C CA . ILE A 1 74 ? -22.469 20.922 7.945 1 75.56 74 ILE A CA 1
ATOM 635 C C . ILE A 1 74 ? -23.5 21.422 8.945 1 75.56 74 ILE A C 1
ATOM 637 O O . ILE A 1 74 ? -23.203 21.609 10.125 1 75.56 74 ILE A O 1
ATOM 641 N N . ASP A 1 75 ? -24.656 21.547 8.438 1 71.69 75 ASP A N 1
ATOM 642 C CA . ASP A 1 75 ? -25.734 22.047 9.289 1 71.69 75 ASP A CA 1
ATOM 643 C C . ASP A 1 75 ? -26.281 20.953 10.195 1 71.69 75 ASP A C 1
ATOM 645 O O . ASP A 1 75 ? -27.016 21.234 11.148 1 71.69 75 ASP A O 1
ATOM 649 N N . GLY A 1 76 ? -25.781 19.688 10.008 1 65.81 76 GLY A N 1
ATOM 650 C CA . GLY A 1 76 ? -26.172 18.578 10.867 1 65.81 76 GLY A CA 1
ATOM 651 C C . GLY A 1 76 ? -27.375 17.812 10.336 1 65.81 76 GLY A C 1
ATOM 652 O O . GLY A 1 76 ? -27.891 16.906 11.008 1 65.81 76 GLY A O 1
ATOM 653 N N . ASP A 1 77 ? -27.953 18.172 9.367 1 60 77 ASP A N 1
ATOM 654 C CA . ASP A 1 77 ? -29.188 17.562 8.867 1 60 77 ASP A CA 1
ATOM 655 C C . ASP A 1 77 ? -28.906 16.188 8.273 1 60 77 ASP A C 1
ATOM 657 O O . ASP A 1 77 ? -29.766 15.305 8.289 1 60 77 ASP A O 1
ATOM 661 N N . GLU A 1 78 ? -27.797 16.062 7.668 1 61.16 78 GLU A N 1
ATOM 662 C CA . GLU A 1 78 ? -27.453 14.773 7.062 1 61.16 78 GLU A CA 1
ATOM 663 C C . GLU A 1 78 ? -26.156 14.211 7.637 1 61.16 78 GLU A C 1
ATOM 665 O O . GLU A 1 78 ? -25.219 14.961 7.887 1 61.16 78 GLU A O 1
ATOM 670 N N . HIS A 1 79 ? -26.344 13.055 8.258 1 54.66 79 HIS A N 1
ATOM 671 C CA . HIS A 1 79 ? -25.172 12.391 8.797 1 54.66 79 HIS A CA 1
ATOM 672 C C . HIS A 1 79 ? -24.219 11.953 7.684 1 54.66 79 HIS A C 1
ATOM 674 O O . HIS A 1 79 ? -24.672 11.508 6.625 1 54.66 79 HIS A O 1
ATOM 680 N N . SER A 1 80 ? -23.172 12.547 7.664 1 55.38 80 SER A N 1
ATOM 681 C CA . SER A 1 80 ? -22.141 12.203 6.695 1 55.38 80 SER A CA 1
ATOM 682 C C . SER A 1 80 ? -22.109 10.703 6.434 1 55.38 80 SER A C 1
ATOM 684 O O . SER A 1 80 ? -22.266 9.898 7.359 1 55.38 80 SER A O 1
ATOM 686 N N . LEU A 1 81 ? -22.594 10.219 5.383 1 50.97 81 LEU A N 1
ATOM 687 C CA . LEU A 1 81 ? -22.484 8.82 4.996 1 50.97 81 LEU A CA 1
ATOM 688 C C . LEU A 1 81 ? -21.109 8.258 5.332 1 50.97 81 LEU A C 1
ATOM 690 O O . LEU A 1 81 ? -20.234 8.188 4.465 1 50.97 81 LEU A O 1
ATOM 694 N N . GLN A 1 82 ? -20.516 8.828 6.34 1 53.84 82 GLN A N 1
ATOM 695 C CA . GLN A 1 82 ? -19.281 8.141 6.645 1 53.84 82 GLN A CA 1
ATOM 696 C C . GLN A 1 82 ? -19.453 6.625 6.543 1 53.84 82 GLN A C 1
ATOM 698 O O . GLN A 1 82 ? -20.281 6.043 7.242 1 53.84 82 GLN A O 1
ATOM 703 N N . ARG A 1 83 ? -19.406 6.074 5.359 1 54.28 83 ARG A N 1
ATOM 704 C CA . ARG A 1 83 ? -19.656 4.688 4.977 1 54.28 83 ARG A CA 1
ATOM 705 C C . ARG A 1 83 ? -19.172 3.73 6.062 1 54.28 83 ARG A C 1
ATOM 707 O O . ARG A 1 83 ? -17.984 3.625 6.328 1 54.28 83 ARG A O 1
ATOM 714 N N . GLU A 1 84 ? -20.078 3.451 7.016 1 61.38 84 GLU A N 1
ATOM 715 C CA . GLU A 1 84 ? -19.875 2.447 8.055 1 61.38 84 GLU A CA 1
ATOM 716 C C . GLU A 1 84 ? -19.297 1.156 7.477 1 61.38 84 GLU A C 1
ATOM 718 O O . GLU A 1 84 ? -19.75 0.694 6.422 1 61.38 84 GLU A O 1
ATOM 723 N N . LEU A 1 85 ? -18.062 0.751 7.863 1 63.66 85 LEU A N 1
ATOM 724 C CA . LEU A 1 85 ? -17.359 -0.438 7.387 1 63.66 85 LEU A CA 1
ATOM 725 C C . LEU A 1 85 ? -18.047 -1.707 7.875 1 63.66 85 LEU A C 1
ATOM 727 O O . LEU A 1 85 ? -17.656 -2.816 7.512 1 63.66 85 LEU A O 1
ATOM 731 N N . GLY A 1 86 ? -19.281 -1.521 8.648 1 69.31 86 GLY A N 1
ATOM 732 C CA . GLY A 1 86 ? -19.984 -2.68 9.18 1 69.31 86 GLY A CA 1
ATOM 733 C C . GLY A 1 86 ? -20.531 -3.59 8.094 1 69.31 86 GLY A C 1
ATOM 734 O O . GLY A 1 86 ? -20.156 -4.762 8.016 1 69.31 86 GLY A O 1
ATOM 735 N N . PRO A 1 87 ? -21.203 -3.066 7.223 1 76.88 87 PRO A N 1
ATOM 736 C CA . PRO A 1 87 ? -21.766 -3.881 6.141 1 76.88 87 PRO A CA 1
ATOM 737 C C . PRO A 1 87 ? -20.688 -4.504 5.254 1 76.88 87 PRO A C 1
ATOM 739 O O . PRO A 1 87 ? -20.891 -5.598 4.719 1 76.88 87 PRO A O 1
ATOM 742 N N . ASP A 1 88 ? -19.625 -3.867 5.191 1 83.94 88 ASP A N 1
ATOM 743 C CA . ASP A 1 88 ? -18.562 -4.402 4.363 1 83.94 88 ASP A CA 1
ATOM 744 C C . ASP A 1 88 ? -17.953 -5.656 4.992 1 83.94 88 ASP A C 1
ATOM 746 O O . ASP A 1 88 ? -17.547 -6.582 4.285 1 83.94 88 ASP A O 1
ATOM 750 N N . ARG A 1 89 ? -18 -5.676 6.289 1 83.62 89 ARG A N 1
ATOM 751 C CA . ARG A 1 89 ? -17.484 -6.848 6.992 1 83.62 89 ARG A CA 1
ATOM 752 C C . ARG A 1 89 ? -18.391 -8.055 6.785 1 83.62 89 ARG A C 1
ATOM 754 O O . ARG A 1 89 ? -17.922 -9.172 6.586 1 83.62 89 ARG A O 1
ATOM 761 N N . PHE A 1 90 ? -19.578 -7.773 6.816 1 87.12 90 PHE A N 1
ATOM 762 C CA . PHE A 1 90 ? -20.547 -8.828 6.59 1 87.12 90 PHE A CA 1
ATOM 763 C C . PHE A 1 90 ? -20.469 -9.359 5.164 1 87.12 90 PHE A C 1
ATOM 765 O O . PHE A 1 90 ? -20.516 -10.57 4.941 1 87.12 90 PHE A O 1
ATOM 772 N N . LEU A 1 91 ? -20.328 -8.477 4.238 1 88.25 91 LEU A N 1
ATOM 773 C CA . LEU A 1 91 ? -20.203 -8.867 2.836 1 88.25 91 LEU A CA 1
ATOM 774 C C . LEU A 1 91 ? -18.953 -9.703 2.615 1 88.25 91 LEU A C 1
ATOM 776 O O . LEU A 1 91 ? -18.969 -10.688 1.874 1 88.25 91 LEU A O 1
ATOM 780 N N . ALA A 1 92 ? -17.938 -9.305 3.299 1 88 92 ALA A N 1
ATOM 781 C CA . ALA A 1 92 ? -16.688 -10.039 3.176 1 88 92 ALA A CA 1
ATOM 782 C C . ALA A 1 92 ? -16.812 -11.453 3.748 1 88 92 ALA A C 1
ATOM 784 O O . ALA A 1 92 ? -16.297 -12.414 3.172 1 88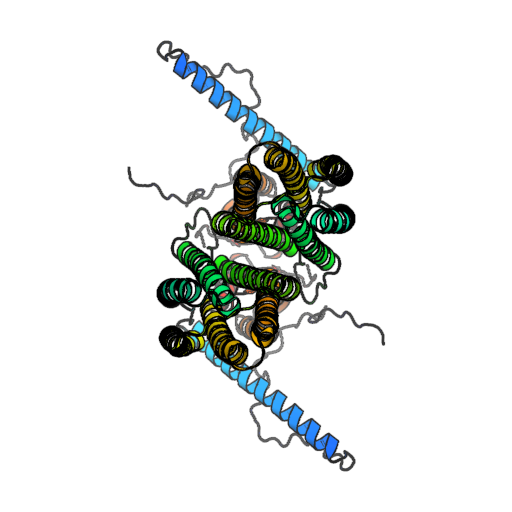 92 ALA A O 1
ATOM 785 N N . ARG A 1 93 ? -17.531 -11.594 4.754 1 88.06 93 ARG A N 1
ATOM 786 C CA . ARG A 1 93 ? -17.734 -12.898 5.383 1 88.06 93 ARG A CA 1
ATOM 787 C C . ARG A 1 93 ? -18.594 -13.797 4.504 1 88.06 93 ARG A C 1
ATOM 789 O O . ARG A 1 93 ? -18.297 -14.992 4.355 1 88.06 93 ARG A O 1
ATOM 796 N N . VAL A 1 94 ? -19.562 -13.234 3.971 1 89 94 VAL A N 1
ATOM 797 C CA . VAL A 1 94 ? -20.453 -13.984 3.088 1 89 94 VAL A CA 1
ATOM 798 C C . VAL A 1 94 ? -19.672 -14.43 1.844 1 89 94 VAL A C 1
ATOM 800 O O . VAL A 1 94 ? -19.812 -15.57 1.397 1 89 94 VAL A O 1
ATOM 803 N N . SER A 1 95 ? -18.938 -13.477 1.365 1 88.5 95 SER A N 1
ATOM 804 C CA . SER A 1 95 ? -18.125 -13.797 0.2 1 88.5 95 SER A CA 1
ATOM 805 C C . SER A 1 95 ? -17.125 -14.914 0.512 1 88.5 95 SER A C 1
ATOM 807 O O . SER A 1 95 ? -16.922 -15.812 -0.305 1 88.5 95 SER A O 1
ATOM 809 N N . LEU A 1 96 ? -16.578 -14.875 1.678 1 88.88 96 LEU A N 1
ATOM 810 C CA . LEU A 1 96 ? -15.617 -15.891 2.086 1 88.88 96 LEU A CA 1
ATOM 811 C C . LEU A 1 96 ? -16.297 -17.25 2.199 1 88.88 96 LEU A C 1
ATOM 813 O O . LEU A 1 96 ? -15.734 -18.266 1.759 1 88.88 96 LEU A O 1
ATOM 817 N N . THR A 1 97 ? -17.422 -17.266 2.732 1 88.62 97 THR A N 1
ATOM 818 C CA . THR A 1 97 ? -18.172 -18.516 2.873 1 88.62 97 THR A CA 1
ATOM 819 C C . THR A 1 97 ? -18.516 -19.078 1.505 1 88.62 97 THR A C 1
ATOM 821 O O . THR A 1 97 ? -18.391 -20.297 1.28 1 88.62 97 THR A O 1
ATOM 824 N N . LEU A 1 98 ? -18.938 -18.266 0.636 1 87.81 98 LEU A N 1
ATOM 825 C CA . LEU A 1 98 ? -19.25 -18.688 -0.724 1 87.81 98 LEU A CA 1
ATOM 826 C C . LEU A 1 98 ? -18 -19.234 -1.427 1 87.81 98 LEU A C 1
ATOM 828 O O . LEU A 1 98 ? -18.078 -20.25 -2.123 1 87.81 98 LEU A O 1
ATOM 832 N N . ASN A 1 99 ? -16.938 -18.578 -1.19 1 87.88 99 ASN A N 1
ATOM 833 C CA . ASN A 1 99 ? -15.695 -18.984 -1.832 1 87.88 99 ASN A CA 1
ATOM 834 C C . ASN A 1 99 ? -15.195 -20.328 -1.283 1 87.88 99 ASN A C 1
ATOM 836 O O . ASN A 1 99 ? -14.648 -21.141 -2.025 1 87.88 99 ASN A O 1
ATOM 840 N N . VAL A 1 100 ? -15.391 -20.531 -0.036 1 88.25 100 VAL A N 1
ATOM 841 C CA . VAL A 1 100 ? -14.992 -21.812 0.565 1 88.25 100 VAL A CA 1
ATOM 842 C C . VAL A 1 100 ? -15.836 -22.938 -0.009 1 88.25 100 VAL A C 1
ATOM 844 O O . VAL A 1 100 ? -15.312 -24 -0.337 1 88.25 100 VAL A O 1
ATOM 847 N N . THR A 1 101 ? -17.078 -22.719 -0.155 1 86.12 101 THR A N 1
ATOM 848 C CA . THR A 1 101 ? -17.984 -23.703 -0.734 1 86.12 101 THR A CA 1
ATOM 849 C C . THR A 1 101 ? -17.594 -24.016 -2.18 1 86.12 101 THR A C 1
ATOM 851 O O . THR A 1 101 ? -17.547 -25.172 -2.58 1 86.12 101 THR A O 1
ATOM 854 N N . LEU A 1 102 ? -17.297 -23.031 -2.885 1 85.31 102 LEU A N 1
ATOM 855 C CA . LEU A 1 102 ? -16.938 -23.219 -4.289 1 85.31 102 LEU A CA 1
ATOM 856 C C . LEU A 1 102 ? -15.586 -23.906 -4.418 1 85.31 102 LEU A C 1
ATOM 858 O O . LEU A 1 102 ? -15.352 -24.641 -5.371 1 85.31 102 LEU A O 1
ATOM 862 N N . LEU A 1 103 ? -14.711 -23.594 -3.471 1 86.44 103 LEU A N 1
ATOM 863 C CA . LEU A 1 103 ? -13.422 -24.266 -3.467 1 86.44 103 LEU A CA 1
ATOM 864 C C . LEU A 1 103 ? -13.602 -25.781 -3.355 1 86.44 103 LEU A C 1
ATOM 866 O O . LEU A 1 103 ? -12.945 -26.547 -4.07 1 86.44 103 LEU A O 1
ATOM 870 N N . LEU A 1 104 ? -14.484 -26.203 -2.543 1 86 104 LEU A N 1
ATOM 871 C CA . LEU A 1 104 ? -14.75 -27.609 -2.342 1 86 104 LEU A CA 1
ATOM 872 C C . LEU A 1 104 ? -15.391 -28.234 -3.58 1 86 104 LEU A C 1
ATOM 874 O O . LEU A 1 104 ? -15.047 -29.344 -3.979 1 86 104 LEU A O 1
ATOM 878 N N . VAL A 1 105 ? -16.25 -27.5 -4.176 1 82.5 105 VAL A N 1
ATOM 879 C CA . VAL A 1 105 ? -16.922 -27.953 -5.391 1 82.5 105 VAL A CA 1
ATOM 880 C C . VAL A 1 105 ? -15.898 -28.094 -6.516 1 82.5 105 VAL A C 1
ATOM 882 O O . VAL A 1 105 ? -15.875 -29.109 -7.215 1 82.5 105 VAL A O 1
ATOM 885 N N . ASN A 1 106 ? -15.023 -27.125 -6.641 1 81.5 106 ASN A N 1
ATOM 886 C CA . ASN A 1 106 ? -14.031 -27.141 -7.711 1 81.5 106 ASN A CA 1
ATOM 887 C C . ASN A 1 106 ? -12.961 -28.203 -7.465 1 81.5 106 ASN A C 1
ATOM 889 O O . ASN A 1 106 ? -12.438 -28.781 -8.414 1 81.5 106 ASN A O 1
ATOM 893 N N . LEU A 1 107 ? -12.672 -28.344 -6.215 1 80.44 107 LEU A N 1
ATOM 894 C CA . LEU A 1 107 ? -11.742 -29.422 -5.883 1 80.44 107 LEU A CA 1
ATOM 895 C C . LEU A 1 107 ? -12.297 -30.781 -6.305 1 80.44 107 LEU A C 1
ATOM 897 O O . LEU A 1 107 ? -11.602 -31.578 -6.938 1 80.44 107 LEU A O 1
ATOM 901 N N . PHE A 1 108 ? -13.547 -31.047 -6.031 1 81.81 108 PHE A N 1
ATOM 902 C CA . PHE A 1 108 ? -14.227 -32.281 -6.43 1 81.81 108 PHE A CA 1
ATOM 903 C C . PHE A 1 108 ? -14.266 -32.406 -7.949 1 81.81 108 PHE A C 1
ATOM 905 O O . PHE A 1 108 ? -13.984 -33.469 -8.492 1 81.81 108 PHE A O 1
ATOM 912 N N . ALA A 1 109 ? -14.562 -31.297 -8.57 1 77.12 109 ALA A N 1
ATOM 913 C CA . ALA A 1 109 ? -14.648 -31.266 -10.031 1 77.12 109 ALA A CA 1
ATOM 914 C C . ALA A 1 109 ? -13.289 -31.531 -10.664 1 77.12 109 ALA A C 1
ATOM 916 O O . ALA A 1 109 ? -13.188 -32.25 -11.664 1 77.12 109 ALA A O 1
ATOM 917 N N . SER A 1 110 ? -12.266 -31 -10.117 1 75.62 110 SER A N 1
ATOM 918 C CA . SER A 1 110 ? -10.914 -31.172 -10.648 1 75.62 110 SER A CA 1
ATOM 919 C C . SER A 1 110 ? -10.445 -32.625 -10.523 1 75.62 110 SER A C 1
ATOM 921 O O . SER A 1 110 ? -9.805 -33.156 -11.43 1 75.62 110 SER A O 1
ATOM 923 N N . ILE A 1 111 ? -10.844 -33.312 -9.469 1 75.25 111 ILE A N 1
ATOM 924 C CA . ILE A 1 111 ? -10.43 -34.688 -9.219 1 75.25 111 ILE A CA 1
ATOM 925 C C . ILE A 1 111 ? -11.18 -35.625 -10.156 1 75.25 111 ILE A C 1
ATOM 927 O O . ILE A 1 111 ? -10.594 -36.594 -10.688 1 75.25 111 ILE A O 1
ATOM 931 N N . VAL A 1 112 ? -12.383 -35.281 -10.406 1 76.06 112 VAL A N 1
ATOM 932 C CA . VAL A 1 112 ? -13.227 -36.188 -11.18 1 76.06 112 VAL A CA 1
ATOM 933 C C . VAL A 1 112 ? -12.938 -36.031 -12.672 1 76.06 112 VAL A C 1
ATOM 935 O O . VAL A 1 112 ? -12.867 -37.031 -13.406 1 76.06 112 VAL A O 1
ATOM 938 N N . THR A 1 113 ? -12.734 -34.781 -13.125 1 70.56 113 THR A N 1
ATOM 939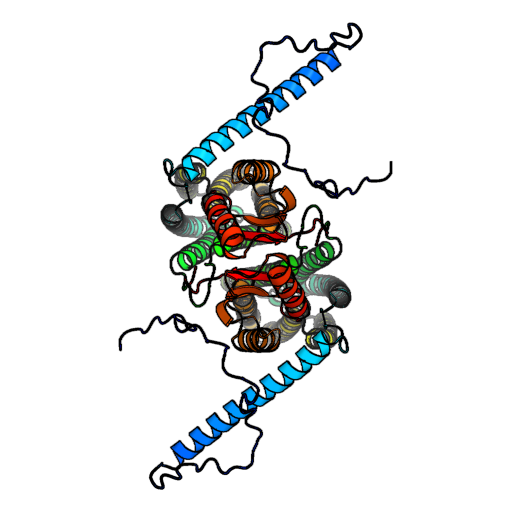 C CA . THR A 1 113 ? -12.609 -34.531 -14.555 1 70.56 113 THR A CA 1
ATOM 940 C C . THR A 1 113 ? -11.148 -34.594 -14.992 1 70.56 113 THR A C 1
ATOM 942 O O . THR A 1 113 ? -10.852 -34.969 -16.125 1 70.56 113 THR A O 1
ATOM 945 N N . GLY A 1 114 ? -10.234 -34.219 -14.133 1 66.31 114 GLY A N 1
ATOM 946 C CA . GLY A 1 114 ? -8.82 -34.156 -14.477 1 66.31 114 GLY A CA 1
ATOM 947 C C . GLY A 1 114 ? -8.5 -33.094 -15.516 1 66.31 114 GLY A C 1
ATOM 948 O O . GLY A 1 114 ? -7.449 -33.156 -16.156 1 66.31 114 GLY A O 1
ATOM 949 N N . SER A 1 115 ? -9.5 -32.281 -15.898 1 66.31 115 SER A N 1
ATOM 950 C CA . SER A 1 115 ? -9.328 -31.219 -16.891 1 66.31 115 SER A CA 1
ATOM 951 C C . SER A 1 115 ? -8.508 -30.062 -16.344 1 66.31 115 SER A C 1
ATOM 953 O O . SER A 1 115 ? -8.656 -29.672 -15.188 1 66.31 115 SER A O 1
ATOM 955 N N . LEU A 1 116 ? -7.531 -29.578 -17.125 1 65 116 LEU A N 1
ATOM 956 C CA . LEU A 1 116 ? -6.664 -28.484 -16.719 1 65 116 LEU A CA 1
ATOM 957 C C . LEU A 1 116 ? -7.473 -27.203 -16.516 1 65 116 LEU A C 1
ATOM 959 O O . LEU A 1 116 ? -7.16 -26.406 -15.633 1 65 116 LEU A O 1
ATOM 963 N N . SER A 1 117 ? -8.461 -27.031 -17.391 1 67.75 117 SER A N 1
ATOM 964 C CA . SER A 1 117 ? -9.289 -25.828 -17.266 1 67.75 117 SER A CA 1
ATOM 965 C C . SER A 1 117 ? -10.016 -25.812 -15.922 1 67.75 117 SER A C 1
ATOM 967 O O . SER A 1 117 ? -10.125 -24.766 -15.289 1 67.75 117 SER A O 1
ATOM 969 N N . ILE A 1 118 ? -10.375 -27.031 -15.477 1 69.19 118 ILE A N 1
ATOM 970 C CA . ILE A 1 118 ? -11.109 -27.125 -14.219 1 69.19 118 ILE A CA 1
ATOM 971 C C . ILE A 1 118 ? -10.133 -27 -13.047 1 69.19 118 ILE A C 1
ATOM 973 O O . ILE A 1 118 ? -10.461 -26.391 -12.023 1 69.19 118 ILE A O 1
ATOM 977 N N . ILE A 1 119 ? -8.984 -27.5 -13.227 1 66.75 119 ILE A N 1
ATOM 978 C CA . ILE A 1 119 ? -7.941 -27.344 -12.219 1 66.75 119 ILE A CA 1
ATOM 979 C C . ILE A 1 119 ? -7.613 -25.859 -12.047 1 66.75 119 ILE A C 1
ATOM 981 O O . ILE A 1 119 ? -7.402 -25.391 -10.93 1 66.75 119 ILE A O 1
ATOM 985 N N . SER A 1 120 ? -7.645 -25.109 -13.117 1 68.94 120 SER A N 1
ATOM 986 C CA . SER A 1 120 ? -7.391 -23.672 -13.039 1 68.94 120 SER A CA 1
ATOM 987 C C . SER A 1 120 ? -8.461 -22.969 -12.219 1 68.94 120 SER A C 1
ATOM 989 O O . SER A 1 120 ? -8.164 -22.016 -11.484 1 68.94 120 SER A O 1
ATOM 991 N N . THR A 1 121 ? -9.633 -23.516 -12.266 1 72.62 121 THR A N 1
ATOM 992 C CA . THR A 1 121 ? -10.719 -22.938 -11.484 1 72.62 121 THR A CA 1
ATOM 993 C C . THR A 1 121 ? -10.523 -23.219 -9.992 1 72.62 121 THR A C 1
ATOM 995 O O . THR A 1 121 ? -10.898 -22.422 -9.148 1 72.62 121 THR A O 1
ATOM 998 N N . PHE A 1 122 ? -9.984 -24.391 -9.773 1 73.81 122 PHE A N 1
ATOM 999 C CA . PHE A 1 122 ? -9.68 -24.719 -8.383 1 73.81 122 PHE A CA 1
ATOM 1000 C C . PHE A 1 122 ? -8.625 -23.781 -7.824 1 73.81 122 PHE A C 1
ATOM 1002 O O . PHE A 1 122 ? -8.766 -23.266 -6.711 1 73.81 122 PHE A O 1
ATOM 1009 N N . VAL A 1 123 ? -7.621 -23.594 -8.562 1 71 123 VAL A N 1
ATOM 1010 C CA . VAL A 1 123 ? -6.555 -22.688 -8.133 1 71 123 VAL A CA 1
ATOM 1011 C C . VAL A 1 123 ? -7.113 -21.281 -7.926 1 71 123 VAL A C 1
ATOM 1013 O O . VAL A 1 123 ? -6.789 -20.609 -6.941 1 71 123 VAL A O 1
ATOM 1016 N N . ASP A 1 124 ? -7.898 -20.906 -8.789 1 75.06 124 ASP A N 1
ATOM 1017 C CA . ASP A 1 124 ? -8.547 -19.609 -8.688 1 75.06 124 ASP A CA 1
ATOM 1018 C C . ASP A 1 124 ? -9.367 -19.5 -7.402 1 75.06 124 ASP A C 1
ATOM 1020 O O . ASP A 1 124 ? -9.289 -18.5 -6.691 1 75.06 124 ASP A O 1
ATOM 1024 N N . SER A 1 125 ? -10.094 -20.578 -7.172 1 81.88 125 SER A N 1
ATOM 1025 C CA . SER A 1 125 ? -10.906 -20.578 -5.961 1 81.88 125 SER A CA 1
ATOM 1026 C C . SER A 1 125 ? -10.039 -20.516 -4.707 1 81.88 125 SER A C 1
ATOM 1028 O O . SER A 1 125 ? -10.43 -19.922 -3.705 1 81.88 125 SER A O 1
ATOM 1030 N N . PHE A 1 126 ? -8.984 -21.109 -4.801 1 79.56 126 PHE A N 1
ATOM 1031 C CA . PHE A 1 126 ? -8.055 -21.062 -3.68 1 79.56 126 PHE A CA 1
ATOM 1032 C C . PHE A 1 126 ? -7.543 -19.641 -3.457 1 79.56 126 PHE A C 1
ATOM 1034 O O . PHE A 1 126 ? -7.445 -19.188 -2.316 1 79.56 126 PHE A O 1
ATOM 1041 N N . MET A 1 127 ? -7.242 -19.047 -4.535 1 82.31 127 MET A N 1
ATOM 1042 C CA . MET A 1 127 ? -6.773 -17.672 -4.453 1 82.31 127 MET A CA 1
ATOM 1043 C C . MET A 1 127 ? -7.871 -16.75 -3.926 1 82.31 127 MET A C 1
ATOM 1045 O O . MET A 1 127 ? -7.594 -15.781 -3.219 1 82.31 127 MET A O 1
ATOM 1049 N N . ASP A 1 128 ? -9.062 -17.062 -4.242 1 86.56 128 ASP A N 1
ATOM 1050 C CA . ASP A 1 128 ? -10.195 -16.281 -3.75 1 86.56 128 ASP A CA 1
ATOM 1051 C C . ASP A 1 128 ? -10.273 -16.328 -2.227 1 86.56 128 ASP A C 1
ATOM 1053 O O . ASP A 1 128 ? -10.57 -15.312 -1.588 1 86.56 128 ASP A O 1
ATOM 1057 N N . ILE A 1 129 ? -10 -17.422 -1.763 1 86.94 129 ILE A N 1
ATOM 1058 C CA . ILE A 1 129 ? -10.039 -17.578 -0.311 1 86.94 129 ILE A CA 1
ATOM 1059 C C . ILE A 1 129 ? -8.914 -16.75 0.316 1 86.94 129 ILE A C 1
ATOM 1061 O O . ILE A 1 129 ? -9.125 -16.062 1.322 1 86.94 129 ILE A O 1
ATOM 1065 N N . THR A 1 130 ? -7.832 -16.828 -0.297 1 82.94 130 THR A N 1
ATOM 1066 C CA . THR A 1 130 ? -6.684 -16.062 0.197 1 82.94 130 THR A CA 1
ATOM 1067 C C . THR A 1 130 ? -6.98 -14.57 0.198 1 82.94 130 THR A C 1
ATOM 1069 O O . THR A 1 130 ? -6.762 -13.891 1.202 1 82.94 130 THR A O 1
ATOM 1072 N N . THR A 1 131 ? -7.488 -14.102 -0.918 1 87.06 131 THR A N 1
ATOM 1073 C CA . THR A 1 131 ? -7.781 -12.68 -1.012 1 87.06 131 THR A CA 1
ATOM 1074 C C . THR A 1 131 ? -8.93 -12.297 -0.084 1 87.06 131 THR A C 1
ATOM 1076 O O . THR A 1 131 ? -8.938 -11.203 0.489 1 87.06 131 THR A O 1
ATOM 1079 N N . GLY A 1 132 ? -9.906 -13.242 0.031 1 87.06 132 GLY A N 1
ATOM 1080 C CA . GLY A 1 132 ? -10.969 -13.008 0.995 1 87.06 132 GLY A CA 1
ATOM 1081 C C . GLY A 1 132 ? -10.469 -12.875 2.42 1 87.06 132 GLY A C 1
ATOM 1082 O O . GLY A 1 132 ? -10.922 -12.016 3.17 1 87.06 132 GLY A O 1
ATOM 1083 N N . PHE A 1 133 ? -9.516 -13.656 2.717 1 88.44 133 PHE A N 1
ATOM 1084 C CA . PHE A 1 133 ? -8.914 -13.617 4.043 1 88.44 133 PHE A CA 1
ATOM 1085 C C . PHE A 1 133 ? -8.133 -12.32 4.246 1 88.44 133 PHE A C 1
ATOM 1087 O O . PHE A 1 133 ? -8.211 -11.703 5.312 1 88.44 133 PHE A O 1
ATOM 1094 N N . VAL A 1 134 ? -7.477 -11.938 3.254 1 88.44 134 VAL A N 1
ATOM 1095 C CA . VAL A 1 134 ? -6.684 -10.719 3.34 1 88.44 134 VAL A CA 1
ATOM 1096 C C . VAL A 1 134 ? -7.605 -9.516 3.562 1 88.44 134 VAL A C 1
ATOM 1098 O O . VAL A 1 134 ? -7.395 -8.727 4.488 1 88.44 134 VAL A O 1
ATOM 1101 N N . LEU A 1 135 ? -8.594 -9.492 2.732 1 88.88 135 LEU A N 1
ATOM 1102 C CA . LEU A 1 135 ? -9.539 -8.383 2.854 1 88.88 135 LEU A CA 1
ATOM 1103 C C . LEU A 1 135 ? -10.281 -8.445 4.188 1 88.88 135 LEU A C 1
ATOM 1105 O O . LEU A 1 135 ? -10.477 -7.414 4.84 1 88.88 135 LEU A O 1
ATOM 1109 N N . GLY A 1 136 ? -10.633 -9.641 4.602 1 88.31 136 GLY A N 1
ATOM 1110 C CA . GLY A 1 136 ? -11.305 -9.82 5.879 1 88.31 136 GLY A CA 1
ATOM 1111 C C . GLY A 1 136 ? -10.461 -9.391 7.062 1 88.31 136 GLY A C 1
ATOM 1112 O O . GLY A 1 136 ? -10.953 -8.719 7.969 1 88.31 136 GLY A O 1
ATOM 1113 N N . ILE A 1 137 ? -9.273 -9.688 7.043 1 88.25 137 ILE A N 1
ATOM 1114 C CA . ILE A 1 137 ? -8.367 -9.32 8.125 1 88.25 137 ILE A CA 1
ATOM 1115 C C . ILE A 1 137 ? -8.18 -7.809 8.148 1 88.25 137 ILE A C 1
ATOM 1117 O O . ILE A 1 137 ? -8.148 -7.199 9.227 1 88.25 137 ILE A O 1
ATOM 1121 N N . CYS A 1 138 ? -8.008 -7.234 6.961 1 88.75 138 CYS A N 1
ATOM 1122 C CA . CYS A 1 138 ? -7.852 -5.785 6.883 1 88.75 138 CYS A CA 1
ATOM 1123 C C . CYS A 1 138 ? -9.055 -5.07 7.484 1 88.75 138 CYS A C 1
ATOM 1125 O O . CYS A 1 138 ? -8.898 -4.164 8.305 1 88.75 138 CYS A O 1
ATOM 1127 N N . LEU A 1 139 ? -10.266 -5.527 7.172 1 87.06 139 LEU A N 1
ATOM 1128 C CA . LEU A 1 139 ? -11.484 -4.906 7.672 1 87.06 139 LEU A CA 1
ATOM 1129 C C . LEU A 1 139 ? -11.648 -5.148 9.164 1 87.06 139 LEU A C 1
ATOM 1131 O O . LEU A 1 139 ? -12.117 -4.273 9.898 1 87.06 139 LEU A O 1
ATOM 1135 N N . TRP A 1 140 ? -11.172 -6.336 9.531 1 86.06 140 TRP A N 1
ATOM 1136 C CA . TRP A 1 140 ? -11.211 -6.664 10.953 1 86.06 140 TRP A CA 1
ATOM 1137 C C . TRP A 1 140 ? -10.258 -5.785 11.75 1 86.06 140 TRP A C 1
ATOM 1139 O O . TRP A 1 140 ? -10.594 -5.305 12.828 1 86.06 140 TRP A O 1
ATOM 1149 N N . LEU A 1 141 ? -9.156 -5.523 11.273 1 85.56 141 LEU A N 1
ATOM 1150 C CA . LEU A 1 141 ? -8.148 -4.703 11.945 1 85.56 141 LEU A CA 1
ATOM 1151 C C . LEU A 1 141 ? -8.594 -3.248 12.016 1 85.56 141 LEU A C 1
ATOM 1153 O O . LEU A 1 141 ? -8.273 -2.543 12.977 1 85.56 141 LEU A O 1
ATOM 1157 N N . ILE A 1 142 ? -9.312 -2.816 11 1 84.88 142 ILE A N 1
ATOM 1158 C CA . ILE A 1 142 ? -9.828 -1.452 10.992 1 84.88 142 ILE A CA 1
ATOM 1159 C C . ILE A 1 142 ? -10.836 -1.276 12.133 1 84.88 142 ILE A C 1
ATOM 1161 O O . ILE A 1 142 ? -10.828 -0.256 12.82 1 84.88 142 ILE A O 1
ATOM 1165 N N . LYS A 1 143 ? -11.617 -2.254 12.289 1 82.56 143 LYS A N 1
ATOM 1166 C CA . LYS A 1 143 ? -12.641 -2.199 13.328 1 82.56 143 LYS A CA 1
ATOM 1167 C C . LYS A 1 143 ? -12.016 -2.262 14.719 1 82.56 143 LYS A C 1
ATOM 1169 O O . LYS A 1 143 ? -12.469 -1.577 15.641 1 82.56 143 LYS A O 1
ATOM 1174 N N . HIS A 1 144 ? -10.961 -3.018 14.875 1 81.38 144 HIS A N 1
ATOM 1175 C CA . HIS A 1 144 ? -10.32 -3.199 16.172 1 81.38 144 HIS A CA 1
ATOM 1176 C C . HIS A 1 144 ? -9.055 -2.365 16.281 1 81.38 144 HIS A C 1
ATOM 1178 O O . HIS A 1 144 ? -7.992 -2.883 16.641 1 81.38 144 HIS A O 1
ATOM 1184 N N . THR A 1 145 ? -9.195 -1.214 15.914 1 80.88 145 THR A N 1
ATOM 1185 C CA . THR A 1 145 ? -8.016 -0.348 15.906 1 80.88 145 THR A CA 1
ATOM 1186 C C . THR A 1 145 ? -7.738 0.189 17.312 1 80.88 145 THR A C 1
ATOM 1188 O O . THR A 1 145 ? -8.664 0.573 18.031 1 80.88 145 THR A O 1
ATOM 1191 N N . ASN A 1 146 ? -6.422 0.065 17.672 1 74.75 146 ASN A N 1
ATOM 1192 C CA . ASN A 1 146 ? -5.941 0.721 18.875 1 74.75 146 ASN A CA 1
ATOM 1193 C C . ASN A 1 146 ? -5.426 2.127 18.594 1 74.75 146 ASN A C 1
ATOM 1195 O O . ASN A 1 146 ? -4.426 2.293 17.891 1 74.75 146 ASN A O 1
ATOM 1199 N N . THR A 1 147 ? -6.035 3.1 19.141 1 75.31 147 THR A N 1
ATOM 1200 C CA . THR A 1 147 ? -5.711 4.496 18.859 1 75.31 147 THR A CA 1
ATOM 1201 C C . THR A 1 147 ? -4.355 4.863 19.453 1 75.31 147 THR A C 1
ATOM 1203 O O . THR A 1 147 ? -3.756 5.867 19.062 1 75.31 147 THR A O 1
ATOM 1206 N N . LEU A 1 148 ? -3.889 4.039 20.297 1 73.25 148 LEU A N 1
ATOM 1207 C CA . LEU A 1 148 ? -2.576 4.324 20.875 1 73.25 148 LEU A CA 1
ATOM 1208 C C . LEU A 1 148 ? -1.466 3.98 19.875 1 73.25 148 LEU A C 1
ATOM 1210 O O . LEU A 1 148 ? -0.502 4.734 19.734 1 73.25 148 LEU A O 1
ATOM 1214 N N . LYS A 1 149 ? -1.705 2.941 19.25 1 79.44 149 LYS A N 1
ATOM 1215 C CA . LYS A 1 149 ? -0.7 2.5 18.281 1 79.44 149 LYS A CA 1
ATOM 1216 C C . LYS A 1 149 ? -0.897 3.182 16.938 1 79.44 149 LYS A C 1
ATOM 1218 O O . LYS A 1 149 ? 0.075 3.486 16.234 1 79.44 149 LYS A O 1
ATOM 1223 N N . TYR A 1 150 ? -2.158 3.355 16.688 1 83 150 TYR A N 1
ATOM 1224 C CA . TYR A 1 150 ? -2.51 4.035 15.453 1 83 150 TYR A CA 1
ATOM 1225 C C . TYR A 1 150 ? -3.324 5.293 15.727 1 83 150 TYR A C 1
ATOM 1227 O O . TYR A 1 150 ? -4.559 5.258 15.711 1 83 150 TYR A O 1
ATOM 1235 N N . PRO A 1 151 ? -2.605 6.305 15.93 1 74.69 151 PRO A N 1
ATOM 1236 C CA . PRO A 1 151 ? -3.266 7.535 16.375 1 74.69 151 PRO A CA 1
ATOM 1237 C C . PRO A 1 151 ? -4.328 8.023 15.391 1 74.69 151 PRO A C 1
ATOM 1239 O O . PRO A 1 151 ? -5.324 8.617 15.805 1 74.69 151 PRO A O 1
ATOM 1242 N N . ARG A 1 152 ? -4.133 7.816 14.148 1 73.88 152 ARG A N 1
ATOM 1243 C CA . ARG A 1 152 ? -5.094 8.328 13.172 1 73.88 152 ARG A CA 1
ATOM 1244 C C . ARG A 1 152 ? -5.93 7.195 12.586 1 73.88 152 ARG A C 1
ATOM 1246 O O . ARG A 1 152 ? -6.602 7.375 11.562 1 73.88 152 ARG A O 1
ATOM 1253 N N . GLY A 1 153 ? -5.941 6.156 13.266 1 73.31 153 GLY A N 1
ATOM 1254 C CA . GLY A 1 153 ? -6.734 5.039 12.781 1 73.31 153 GLY A CA 1
ATOM 1255 C C . GLY A 1 153 ? -6.059 4.262 11.672 1 73.31 153 GLY A C 1
ATOM 1256 O O . GLY A 1 153 ? -4.977 4.633 11.219 1 73.31 153 GLY A O 1
ATOM 1257 N N . ARG A 1 154 ? -6.832 3.168 11.289 1 79.19 154 ARG A N 1
ATOM 1258 C CA . ARG A 1 154 ? -6.289 2.275 10.273 1 79.19 154 ARG A CA 1
ATOM 1259 C C . ARG A 1 154 ? -7.172 2.266 9.031 1 79.19 154 ARG A C 1
ATOM 1261 O O . ARG A 1 154 ? -7.383 1.215 8.422 1 79.19 154 ARG A O 1
ATOM 1268 N N . ARG A 1 155 ? -7.684 3.348 8.641 1 78.69 155 ARG A N 1
ATOM 1269 C CA . ARG A 1 155 ? -8.594 3.367 7.5 1 78.69 155 ARG A CA 1
ATOM 1270 C C . ARG A 1 155 ? -7.836 3.123 6.195 1 78.69 155 ARG A C 1
ATOM 1272 O O . ARG A 1 155 ? -8.422 2.666 5.211 1 78.69 155 ARG A O 1
ATOM 1279 N N . ARG A 1 156 ? -6.59 3.336 6.254 1 86.38 156 ARG A N 1
ATOM 1280 C CA . ARG A 1 156 ? -5.758 3.123 5.074 1 86.38 156 ARG A CA 1
ATOM 1281 C C . ARG A 1 156 ? -5.629 1.639 4.754 1 86.38 156 ARG A C 1
ATOM 1283 O O . ARG A 1 156 ? -5.289 1.268 3.629 1 86.38 156 ARG A O 1
ATOM 1290 N N . LEU A 1 157 ? -5.934 0.879 5.762 1 87.81 157 LEU A N 1
ATOM 1291 C CA . LEU A 1 157 ? -5.82 -0.565 5.59 1 87.81 157 LEU A CA 1
ATOM 1292 C C . LEU A 1 157 ? -6.824 -1.07 4.559 1 87.81 157 LEU A C 1
ATOM 1294 O O . LEU A 1 157 ? -6.594 -2.092 3.908 1 87.81 157 LEU A O 1
ATOM 1298 N N . GLU A 1 158 ? -7.875 -0.37 4.477 1 86.31 158 GLU A N 1
ATOM 1299 C CA . GLU A 1 158 ? -8.867 -0.769 3.48 1 86.31 158 GLU A CA 1
ATOM 1300 C C . GLU A 1 158 ? -8.297 -0.674 2.068 1 86.31 158 GLU A C 1
ATOM 1302 O O . GLU A 1 158 ? -8.414 -1.613 1.279 1 86.31 158 GLU A O 1
ATOM 1307 N N . LEU A 1 159 ? -7.629 0.397 1.776 1 87.44 159 LEU A N 1
ATOM 1308 C CA . LEU A 1 159 ? -7.02 0.589 0.465 1 87.44 159 LEU A CA 1
ATOM 1309 C C . LEU A 1 159 ? -5.871 -0.391 0.25 1 87.44 159 LEU A C 1
ATOM 1311 O O . LEU A 1 159 ? -5.711 -0.936 -0.844 1 87.44 159 LEU A O 1
ATOM 1315 N N . VAL A 1 160 ? -5.145 -0.645 1.276 1 89.56 160 VAL A N 1
ATOM 1316 C CA . VAL A 1 160 ? -4.043 -1.6 1.2 1 89.56 160 VAL A CA 1
ATOM 1317 C C . VAL A 1 160 ? -4.586 -2.99 0.884 1 89.56 160 VAL A C 1
ATOM 1319 O O . VAL A 1 160 ? -4.051 -3.695 0.026 1 89.56 160 VAL A O 1
ATOM 1322 N N . GLY A 1 161 ? -5.664 -3.316 1.594 1 89.94 161 GLY A N 1
ATOM 1323 C CA . GLY A 1 161 ? -6.285 -4.605 1.334 1 89.94 161 GLY A CA 1
ATOM 1324 C C . GLY A 1 161 ? -6.762 -4.762 -0.098 1 89.94 161 GLY A C 1
ATOM 1325 O O . GLY A 1 161 ? -6.586 -5.82 -0.705 1 89.94 161 GLY A O 1
ATOM 1326 N N . VAL A 1 162 ? -7.309 -3.703 -0.583 1 90 162 VAL A N 1
ATOM 1327 C CA . VAL A 1 162 ? -7.824 -3.701 -1.948 1 90 162 VAL A CA 1
ATOM 1328 C C . VAL A 1 162 ? -6.672 -3.885 -2.934 1 90 162 VAL A C 1
ATOM 1330 O O . VAL A 1 162 ? -6.758 -4.707 -3.85 1 90 162 VAL A O 1
ATOM 1333 N N . ILE A 1 163 ? -5.586 -3.23 -2.727 1 90.69 163 ILE A N 1
ATOM 1334 C CA . ILE A 1 163 ? -4.434 -3.295 -3.617 1 90.69 163 ILE A CA 1
ATOM 1335 C C . ILE A 1 163 ? -3.775 -4.668 -3.51 1 90.69 163 ILE A C 1
ATOM 1337 O O . ILE A 1 163 ? -3.467 -5.297 -4.527 1 90.69 163 ILE A O 1
ATOM 1341 N N . LEU A 1 164 ? -3.619 -5.137 -2.32 1 91.75 164 LEU A N 1
ATOM 1342 C CA . LEU A 1 164 ? -3.004 -6.441 -2.102 1 91.75 164 LEU A CA 1
ATOM 1343 C C . LEU A 1 164 ? -3.826 -7.547 -2.76 1 91.75 164 LEU A C 1
ATOM 1345 O O . LEU A 1 164 ? -3.273 -8.43 -3.42 1 91.75 164 LEU A O 1
ATOM 1349 N N . SER A 1 165 ? -5.102 -7.445 -2.564 1 90.69 165 SER A N 1
ATOM 1350 C CA . SER A 1 165 ? -5.988 -8.43 -3.176 1 90.69 165 SER A CA 1
ATOM 1351 C C . SER A 1 165 ? -5.879 -8.406 -4.695 1 90.69 165 SER A C 1
ATOM 1353 O O . SER A 1 165 ? -5.832 -9.461 -5.34 1 90.69 165 SER A O 1
ATOM 1355 N N . SER A 1 166 ? -5.812 -7.23 -5.23 1 91 166 SER A N 1
ATOM 1356 C CA . SER A 1 166 ? -5.715 -7.09 -6.676 1 91 166 SER A CA 1
ATOM 1357 C C . SER A 1 166 ? -4.406 -7.676 -7.199 1 91 166 SER A C 1
ATOM 1359 O O . SER A 1 166 ? -4.402 -8.398 -8.203 1 91 166 SER A O 1
ATOM 1361 N N . ILE A 1 167 ? -3.367 -7.465 -6.516 1 88.62 167 ILE A N 1
ATOM 1362 C CA . ILE A 1 167 ? -2.053 -7.938 -6.941 1 88.62 167 ILE A CA 1
ATOM 1363 C C . ILE A 1 167 ? -1.985 -9.453 -6.82 1 88.62 167 ILE A C 1
ATOM 1365 O O . ILE A 1 167 ? -1.492 -10.141 -7.723 1 88.62 167 ILE A O 1
ATOM 1369 N N . ILE A 1 168 ? -2.459 -9.953 -5.742 1 88.69 168 ILE A N 1
ATOM 1370 C CA . ILE A 1 168 ? -2.463 -11.391 -5.516 1 88.69 168 ILE A CA 1
ATOM 1371 C C . ILE A 1 168 ? -3.23 -12.094 -6.637 1 88.69 168 ILE A C 1
ATOM 1373 O O . ILE A 1 168 ? -2.74 -13.055 -7.23 1 88.69 168 ILE A O 1
ATOM 1377 N N . MET A 1 169 ? -4.348 -11.516 -6.965 1 87.81 169 MET A N 1
ATOM 1378 C CA . MET A 1 169 ? -5.188 -12.125 -7.996 1 87.81 169 MET A CA 1
ATOM 1379 C C . MET A 1 169 ? -4.551 -11.977 -9.375 1 87.81 169 MET A C 1
ATOM 1381 O O . MET A 1 169 ? -4.656 -12.875 -10.211 1 87.81 169 MET A O 1
ATOM 1385 N N . GLY A 1 170 ? -3.953 -10.844 -9.602 1 86.88 170 GLY A N 1
ATOM 1386 C CA . GLY A 1 170 ? -3.271 -10.641 -10.867 1 86.88 170 GLY A CA 1
ATOM 1387 C C . GLY A 1 170 ? -2.117 -11.602 -11.086 1 86.88 170 GLY A C 1
ATOM 1388 O O . GLY A 1 170 ? -2.012 -12.227 -12.141 1 86.88 170 GLY A O 1
ATOM 1389 N N . VAL A 1 171 ? -1.353 -11.82 -10.086 1 84.31 171 VAL A N 1
ATOM 1390 C CA . VAL A 1 171 ? -0.192 -12.703 -10.164 1 84.31 171 VAL A CA 1
ATOM 1391 C C . VAL A 1 171 ? -0.651 -14.148 -10.273 1 84.31 171 VAL A C 1
ATOM 1393 O O . VAL A 1 171 ? -0.091 -14.93 -11.055 1 84.31 171 VAL A O 1
ATOM 1396 N N . ALA A 1 172 ? -1.603 -14.508 -9.508 1 84.25 172 ALA A N 1
ATOM 1397 C CA . ALA A 1 172 ? -2.145 -15.859 -9.578 1 84.25 172 ALA A CA 1
ATOM 1398 C C . ALA A 1 172 ? -2.586 -16.203 -10.992 1 84.25 172 ALA A C 1
ATOM 1400 O O . ALA A 1 172 ? -2.326 -17.312 -11.477 1 84.25 172 ALA A O 1
ATOM 1401 N N . ASN A 1 173 ? -3.234 -15.258 -11.656 1 84.38 173 ASN A N 1
ATOM 1402 C CA . ASN A 1 173 ? -3.711 -15.508 -13.008 1 84.38 173 ASN A CA 1
ATOM 1403 C C . ASN A 1 173 ? -2.559 -15.57 -14.008 1 84.38 173 ASN A C 1
ATOM 1405 O O . ASN A 1 173 ? -2.631 -16.297 -15.008 1 84.38 173 ASN A O 1
ATOM 1409 N N . MET A 1 174 ? -1.526 -14.906 -13.688 1 81.56 174 MET A N 1
ATOM 1410 C CA . MET A 1 174 ? -0.337 -15.008 -14.531 1 81.56 174 MET A CA 1
ATOM 1411 C C . MET A 1 174 ? 0.292 -16.391 -14.43 1 81.56 174 MET A C 1
ATOM 1413 O O . MET A 1 174 ? 0.735 -16.953 -15.43 1 81.56 174 MET A O 1
ATOM 1417 N N . PHE A 1 175 ? 0.275 -16.906 -13.281 1 80.5 175 PHE A N 1
ATOM 1418 C CA . PHE A 1 175 ? 0.8 -18.25 -13.062 1 80.5 175 PHE A CA 1
ATOM 1419 C C . PHE A 1 175 ? -0.056 -19.297 -13.781 1 80.5 175 PHE A C 1
ATOM 1421 O O . PHE A 1 175 ? 0.464 -20.281 -14.297 1 80.5 175 PHE A O 1
ATOM 1428 N N . LEU A 1 176 ? -1.337 -19.078 -13.797 1 78.5 176 LEU A N 1
ATOM 1429 C CA . LEU A 1 176 ? -2.24 -20 -14.477 1 78.5 176 LEU A CA 1
ATOM 1430 C C . LEU A 1 176 ? -2.006 -19.984 -15.984 1 78.5 176 LEU A C 1
ATOM 1432 O O . LEU A 1 176 ? -2.123 -21.016 -16.656 1 78.5 176 LEU A O 1
ATOM 1436 N N . ILE A 1 177 ? -1.667 -18.812 -16.453 1 79.69 177 ILE A N 1
ATOM 1437 C CA . ILE A 1 177 ? -1.33 -18.688 -17.859 1 79.69 177 ILE A CA 1
ATOM 1438 C C . ILE A 1 177 ? -0.082 -19.516 -18.172 1 79.69 177 ILE A C 1
ATOM 1440 O O . ILE A 1 177 ? -0.045 -20.25 -19.156 1 79.69 177 ILE A O 1
ATOM 1444 N N . MET A 1 178 ? 0.88 -19.453 -17.312 1 74.38 178 MET A N 1
ATOM 1445 C CA . MET A 1 178 ? 2.127 -20.188 -17.516 1 74.38 178 MET A CA 1
ATOM 1446 C C . MET A 1 178 ? 1.893 -21.688 -17.438 1 74.38 178 MET A C 1
ATOM 1448 O O . MET A 1 178 ? 2.471 -22.453 -18.219 1 74.38 178 MET A O 1
ATOM 1452 N N . GLN A 1 179 ? 1.079 -22.125 -16.562 1 73 179 GLN A N 1
ATOM 1453 C CA . GLN A 1 179 ? 0.761 -23.547 -16.422 1 73 179 GLN A CA 1
ATOM 1454 C C . GLN A 1 179 ? 0.016 -24.062 -17.656 1 73 179 GLN A C 1
ATOM 1456 O O . GLN A 1 179 ? 0.256 -25.172 -18.109 1 73 179 GLN A O 1
ATOM 1461 N N . SER A 1 180 ? -0.926 -23.219 -18.141 1 74.44 180 SER A N 1
ATOM 1462 C CA . SER A 1 180 ? -1.681 -23.609 -19.328 1 74.44 180 SER A CA 1
ATOM 1463 C C . SER A 1 180 ? -0.778 -23.703 -20.562 1 74.44 180 SER A C 1
ATOM 1465 O O . SER A 1 180 ? -0.938 -24.594 -21.391 1 74.44 180 SER A O 1
ATOM 1467 N N . LEU A 1 181 ? 0.145 -22.812 -20.578 1 72.44 181 LEU A N 1
ATOM 1468 C CA . LEU A 1 181 ? 1.114 -22.828 -21.672 1 72.44 181 LEU A CA 1
ATOM 1469 C C . LEU A 1 181 ? 1.989 -24.078 -21.594 1 72.44 181 LEU A C 1
ATOM 1471 O O . LEU A 1 181 ? 2.273 -24.703 -22.625 1 72.44 181 LEU A O 1
ATOM 1475 N N . SER A 1 182 ? 2.414 -24.453 -20.469 1 70.38 182 SER A N 1
ATOM 1476 C CA . SER A 1 182 ? 3.219 -25.656 -20.25 1 70.38 182 SER A CA 1
ATOM 1477 C C . SER A 1 182 ? 2.438 -26.922 -20.625 1 70.38 182 SER A C 1
ATOM 1479 O O . SER A 1 182 ? 2.998 -27.859 -21.172 1 70.38 182 SER A O 1
ATOM 1481 N N . ALA A 1 183 ? 1.147 -26.953 -20.344 1 69.69 183 ALA A N 1
ATOM 1482 C CA . ALA A 1 183 ? 0.299 -28.094 -20.656 1 69.69 183 ALA A CA 1
ATOM 1483 C C . ALA A 1 183 ? 0.142 -28.266 -22.156 1 69.69 183 ALA A C 1
ATOM 1485 O O . ALA A 1 183 ? 0.099 -29.391 -22.672 1 69.69 183 ALA A O 1
ATOM 1486 N N . ILE A 1 184 ? 0.06 -27.172 -22.828 1 70.88 184 ILE A N 1
ATOM 1487 C CA . ILE A 1 184 ? -0.048 -27.203 -24.281 1 70.88 184 ILE A CA 1
ATOM 1488 C C . ILE A 1 184 ? 1.231 -27.781 -24.875 1 70.88 184 ILE A C 1
ATOM 1490 O O . ILE A 1 184 ? 1.179 -28.609 -25.797 1 70.88 184 ILE A O 1
ATOM 1494 N N . ILE A 1 185 ? 2.277 -27.438 -24.25 1 65.38 185 ILE A N 1
ATOM 1495 C CA . ILE A 1 185 ? 3.574 -27.859 -24.781 1 65.38 185 ILE A CA 1
ATOM 1496 C C . ILE A 1 185 ? 3.799 -29.344 -24.469 1 65.38 185 ILE A C 1
ATOM 1498 O O . ILE A 1 185 ? 4.324 -30.078 -25.297 1 65.38 185 ILE A O 1
ATOM 1502 N N . SER A 1 186 ? 3.334 -29.766 -23.312 1 63.81 186 SER A N 1
ATOM 1503 C CA . SER A 1 186 ? 3.553 -31.141 -22.891 1 63.81 186 SER A CA 1
ATOM 1504 C C . SER A 1 186 ? 2.516 -32.062 -23.5 1 63.81 186 SER A C 1
ATOM 1506 O O . SER A 1 186 ? 2.701 -33.281 -23.5 1 63.81 186 SER A O 1
ATOM 1508 N N . GLY A 1 187 ? 1.454 -31.641 -24.141 1 61.69 187 GLY A N 1
ATOM 1509 C CA . GLY A 1 187 ? 0.455 -32.469 -24.812 1 61.69 187 GLY A CA 1
ATOM 1510 C C . GLY A 1 187 ? -0.498 -33.156 -23.844 1 61.69 187 GLY A C 1
ATOM 1511 O O . GLY A 1 187 ? -1.229 -34.062 -24.234 1 61.69 187 GLY A O 1
ATOM 1512 N N . ARG A 1 188 ? -0.49 -32.938 -22.594 1 58.62 188 ARG A N 1
ATOM 1513 C CA . ARG A 1 188 ? -1.293 -33.656 -21.594 1 58.62 188 ARG A CA 1
ATOM 1514 C C . ARG A 1 188 ? -2.654 -33 -21.422 1 58.62 188 ARG A C 1
ATOM 1516 O O . ARG A 1 188 ? -2.848 -32.219 -20.5 1 58.62 188 ARG A O 1
ATOM 1523 N N . VAL A 1 189 ? -3.529 -32.906 -22.562 1 62 189 VAL A N 1
ATOM 1524 C CA . VAL A 1 189 ? -4.797 -32.219 -22.422 1 62 189 VAL A CA 1
ATOM 1525 C C . VAL A 1 189 ? -5.957 -33.188 -22.562 1 62 189 VAL A C 1
ATOM 1527 O O . VAL A 1 189 ? -6.113 -33.844 -23.609 1 62 189 VAL A O 1
ATOM 1530 N N . ALA A 1 190 ? -6.32 -34.031 -21.484 1 59.62 190 ALA A N 1
ATOM 1531 C CA . ALA A 1 190 ? -7.492 -34.875 -21.734 1 59.62 190 ALA A CA 1
ATOM 1532 C C . ALA A 1 190 ? -8.633 -34.531 -20.797 1 59.62 190 ALA A C 1
ATOM 1534 O O . ALA A 1 190 ? -8.789 -35.125 -19.734 1 59.62 190 ALA A O 1
ATOM 1535 N N . PRO A 1 191 ? -9.438 -33.531 -21.219 1 63.97 191 PRO A N 1
ATOM 1536 C CA . PRO A 1 191 ? -10.523 -33.188 -20.281 1 63.97 191 PRO A CA 1
ATOM 1537 C C . PRO A 1 191 ? -11.711 -34.125 -20.391 1 63.97 191 PRO A C 1
ATOM 1539 O O . PRO A 1 191 ? -12.016 -34.625 -21.484 1 63.97 191 PRO A O 1
ATOM 1542 N N . GLU A 1 192 ? -12.07 -34.938 -19.359 1 66.69 192 GLU A N 1
ATOM 1543 C CA . GLU A 1 192 ? -13.352 -35.656 -19.328 1 66.69 192 GLU A CA 1
ATOM 1544 C C . GLU A 1 192 ? -14.406 -34.812 -18.578 1 66.69 192 GLU A C 1
ATOM 1546 O O . GLU A 1 192 ? -14.211 -34.469 -17.422 1 66.69 192 GLU A O 1
ATOM 1551 N N . VAL A 1 193 ? -15.422 -34.406 -19.391 1 69.94 193 VAL A N 1
ATOM 1552 C CA . VAL A 1 193 ? -16.406 -33.5 -18.797 1 69.94 193 VAL A CA 1
ATOM 1553 C C . VAL A 1 193 ? -17.578 -34.344 -18.266 1 69.94 193 VAL A C 1
ATOM 1555 O O . VAL A 1 193 ? -18.062 -35.25 -18.922 1 69.94 193 VAL A O 1
ATOM 1558 N N . ASN A 1 194 ? -17.828 -34.312 -16.906 1 77.88 194 ASN A N 1
ATOM 1559 C CA . ASN A 1 194 ? -18.969 -34.906 -16.219 1 77.88 194 ASN A CA 1
ATOM 1560 C C . ASN A 1 194 ? -20.094 -33.875 -16.031 1 77.88 194 ASN A C 1
ATOM 1562 O O . ASN A 1 194 ? -19.859 -32.75 -15.625 1 77.88 194 ASN A O 1
ATOM 1566 N N . LEU A 1 195 ? -21.359 -34.219 -16.375 1 80.44 195 LEU A N 1
ATOM 1567 C CA . LEU A 1 195 ? -22.531 -33.344 -16.328 1 80.44 195 LEU A CA 1
ATOM 1568 C C . LEU A 1 195 ? -22.781 -32.844 -14.906 1 80.44 195 LEU A C 1
ATOM 1570 O O . LEU A 1 195 ? -23.188 -31.688 -14.719 1 80.44 195 LEU A O 1
ATOM 1574 N N . LEU A 1 196 ? -22.516 -33.594 -13.961 1 78.94 196 LEU A N 1
ATOM 1575 C CA . LEU A 1 196 ? -22.703 -33.188 -12.57 1 78.94 196 LEU A CA 1
ATOM 1576 C C . LEU A 1 196 ? -21.75 -32.031 -12.203 1 78.94 196 LEU A C 1
ATOM 1578 O O . LEU A 1 196 ? -22.156 -31.094 -11.531 1 78.94 196 LEU A O 1
ATOM 1582 N N . VAL A 1 197 ? -20.578 -32.188 -12.75 1 76.44 197 VAL A N 1
ATOM 1583 C CA . VAL A 1 197 ? -19.562 -31.172 -12.461 1 76.44 197 VAL A CA 1
ATOM 1584 C C . VAL A 1 197 ? -19.969 -29.844 -13.102 1 76.44 197 VAL A C 1
ATOM 1586 O O . VAL A 1 197 ? -19.859 -28.797 -12.477 1 76.44 197 VAL A O 1
ATOM 1589 N N . ILE A 1 198 ? -20.578 -29.906 -14.234 1 81.25 198 ILE A N 1
ATOM 1590 C CA . ILE A 1 198 ? -21 -28.719 -14.945 1 81.25 198 ILE A CA 1
ATOM 1591 C C . ILE A 1 198 ? -22.172 -28.047 -14.203 1 81.25 198 ILE A C 1
ATOM 1593 O O . ILE A 1 198 ? -22.188 -26.828 -14.039 1 81.25 198 ILE A O 1
ATOM 1597 N N . ALA A 1 199 ? -23.031 -28.844 -13.695 1 85 199 ALA A N 1
ATOM 1598 C CA . ALA A 1 199 ? -24.203 -28.328 -13 1 85 199 ALA A CA 1
ATOM 1599 C C . ALA A 1 199 ? -23.797 -27.625 -11.703 1 85 199 ALA A C 1
ATOM 1601 O O . ALA A 1 199 ? -24.328 -26.562 -11.383 1 85 199 ALA A O 1
ATOM 1602 N N . LEU A 1 200 ? -22.938 -28.188 -10.992 1 82.19 200 LEU A N 1
ATOM 1603 C CA . LEU A 1 200 ? -22.484 -27.609 -9.727 1 82.19 200 LEU A CA 1
ATOM 1604 C C . LEU A 1 200 ? -21.734 -26.297 -9.953 1 82.19 200 LEU A C 1
ATOM 1606 O O . LEU A 1 200 ? -21.906 -25.344 -9.195 1 82.19 200 LEU A O 1
ATOM 1610 N N . MET A 1 201 ? -20.938 -26.328 -11 1 82.19 201 MET A N 1
ATOM 1611 C CA . MET A 1 201 ? -20.188 -25.109 -11.305 1 82.19 201 MET A CA 1
ATOM 1612 C C . MET A 1 201 ? -21.125 -23.984 -11.734 1 82.19 201 MET A C 1
ATOM 1614 O O . MET A 1 201 ? -20.922 -22.828 -11.359 1 82.19 201 MET A O 1
ATOM 1618 N N . LEU A 1 202 ? -22.172 -24.344 -12.422 1 85.56 202 LEU A N 1
ATOM 1619 C CA . LEU A 1 202 ? -23.141 -23.359 -12.883 1 85.56 202 LEU A CA 1
ATOM 1620 C C . LEU A 1 202 ? -23.953 -22.797 -11.711 1 85.56 202 LEU A C 1
ATOM 1622 O O . LEU A 1 202 ? -24.25 -21.609 -11.664 1 85.56 202 LEU A O 1
ATOM 1626 N N . LEU A 1 203 ? -24.25 -23.672 -10.812 1 87.06 203 LEU A N 1
ATOM 1627 C CA . LEU A 1 203 ? -25 -23.234 -9.633 1 87.06 203 LEU A CA 1
ATOM 1628 C C . LEU A 1 203 ? -24.156 -22.297 -8.781 1 87.06 203 LEU A C 1
ATOM 1630 O O . LEU A 1 203 ? -24.656 -21.281 -8.273 1 87.06 203 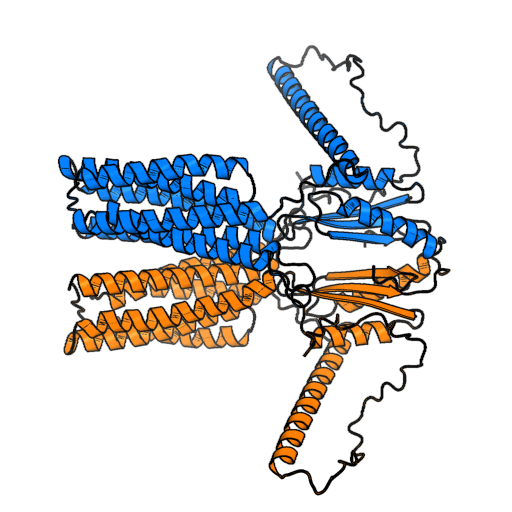LEU A O 1
ATOM 1634 N N . GLY A 1 204 ? -22.938 -22.625 -8.594 1 84.06 204 GLY A N 1
ATOM 1635 C CA . GLY A 1 204 ? -22.031 -21.75 -7.855 1 84.06 204 GLY A CA 1
ATOM 1636 C C . GLY A 1 204 ? -21.875 -20.391 -8.5 1 84.06 204 GLY A C 1
ATOM 1637 O O . GLY A 1 204 ? -21.875 -19.359 -7.809 1 84.06 204 GLY A O 1
ATOM 1638 N N . SER A 1 205 ? -21.828 -20.406 -9.812 1 86.25 205 SER A N 1
ATOM 1639 C CA . SER A 1 205 ? -21.688 -19.172 -10.555 1 86.25 205 SER A CA 1
ATOM 1640 C C . SER A 1 205 ? -22.938 -18.297 -10.43 1 86.25 205 SER A C 1
ATOM 1642 O O . SER A 1 205 ? -22.844 -17.078 -10.352 1 86.25 205 SER A O 1
ATOM 1644 N N . LEU A 1 206 ? -24.031 -18.938 -10.352 1 88.69 206 LEU A N 1
ATOM 1645 C CA . LEU A 1 206 ? -25.297 -18.203 -10.219 1 88.69 206 LEU A CA 1
ATOM 1646 C C . LEU A 1 206 ? -25.391 -17.531 -8.852 1 88.69 206 LEU A C 1
ATOM 1648 O O . LEU A 1 206 ? -25.828 -16.391 -8.75 1 88.69 206 LEU A O 1
ATOM 1652 N N . LEU A 1 207 ? -24.969 -18.234 -7.871 1 89.06 207 LEU A N 1
ATOM 1653 C CA . LEU A 1 207 ? -25 -17.688 -6.523 1 89.06 207 LEU A CA 1
ATOM 1654 C C . LEU A 1 207 ? -24.062 -16.484 -6.41 1 89.06 207 LEU A C 1
ATOM 1656 O O . LEU A 1 207 ? -24.406 -15.477 -5.785 1 89.06 207 LEU A O 1
ATOM 1660 N N . LYS A 1 208 ? -22.984 -16.578 -7.051 1 88.75 208 LYS A N 1
ATOM 1661 C CA . LYS A 1 208 ? -22.031 -15.469 -7.035 1 88.75 208 LYS A CA 1
ATOM 1662 C C . LYS A 1 208 ? -22.578 -14.273 -7.82 1 88.75 208 LYS A C 1
ATOM 1664 O O . LYS A 1 208 ? -22.297 -13.125 -7.477 1 88.75 208 LYS A O 1
ATOM 1669 N N . GLY A 1 209 ? -23.375 -14.602 -8.773 1 90.94 209 GLY A N 1
ATOM 1670 C CA . GLY A 1 209 ? -23.969 -13.539 -9.555 1 90.94 209 GLY A CA 1
ATOM 1671 C C . GLY A 1 209 ? -24.969 -12.719 -8.773 1 90.94 209 GLY A C 1
ATOM 1672 O O . GLY A 1 209 ? -24.984 -11.484 -8.859 1 90.94 209 GLY A O 1
ATOM 1673 N N . ILE A 1 210 ? -25.656 -13.375 -7.988 1 91.25 210 ILE A N 1
ATOM 1674 C CA . ILE A 1 210 ? -26.641 -12.688 -7.152 1 91.25 210 ILE A CA 1
ATOM 1675 C C . ILE A 1 210 ? -25.922 -11.844 -6.102 1 91.25 210 ILE A C 1
ATOM 1677 O O . ILE A 1 210 ? -26.281 -10.688 -5.879 1 91.25 210 ILE A O 1
ATOM 1681 N N . PHE A 1 211 ? -24.969 -12.398 -5.559 1 91 211 PHE A N 1
ATOM 1682 C CA . PHE A 1 211 ? -24.219 -11.703 -4.523 1 91 211 PHE A CA 1
ATOM 1683 C C . PHE A 1 211 ? -23.438 -10.539 -5.117 1 91 211 PHE A C 1
ATOM 1685 O O . PHE A 1 211 ? -23.219 -9.516 -4.453 1 91 211 PHE A O 1
ATOM 1692 N N . MET A 1 212 ? -23.125 -10.617 -6.336 1 92.75 212 MET A N 1
ATOM 1693 C CA . MET A 1 212 ? -22.375 -9.578 -7.035 1 92.75 212 MET A CA 1
ATOM 1694 C C . MET A 1 212 ? -23.188 -8.281 -7.102 1 92.75 212 MET A C 1
ATOM 1696 O O . MET A 1 212 ? -22.641 -7.195 -6.895 1 92.75 212 MET A O 1
ATOM 1700 N N . ILE A 1 213 ? -24.438 -8.43 -7.246 1 92 213 ILE A N 1
ATOM 1701 C CA . ILE A 1 213 ? -25.312 -7.266 -7.348 1 92 213 ILE A CA 1
ATOM 1702 C C . ILE A 1 213 ? -25.359 -6.539 -6.004 1 92 213 ILE A C 1
ATOM 1704 O O . ILE A 1 213 ? -25.312 -5.305 -5.957 1 92 213 ILE A O 1
ATOM 1708 N N . VAL A 1 214 ? -25.375 -7.258 -5.012 1 89.75 214 VAL A N 1
ATOM 1709 C CA . VAL A 1 214 ? -25.422 -6.691 -3.67 1 89.75 214 VAL A CA 1
ATOM 1710 C C . VAL A 1 214 ? -24.125 -5.93 -3.381 1 89.75 214 VAL A C 1
ATOM 1712 O O . VAL A 1 214 ? -24.156 -4.832 -2.818 1 89.75 214 VAL A O 1
ATOM 1715 N N . CYS A 1 215 ? -23.094 -6.445 -3.812 1 88.88 215 CYS A N 1
ATOM 1716 C CA . CYS A 1 215 ? -21.797 -5.82 -3.559 1 88.88 215 CYS A CA 1
ATOM 1717 C C . CYS A 1 215 ? -21.625 -4.551 -4.383 1 88.88 215 CYS A C 1
ATOM 1719 O O . CYS A 1 215 ? -21.094 -3.553 -3.893 1 88.88 215 CYS A O 1
ATOM 1721 N N . TYR A 1 216 ? -22.125 -4.555 -5.59 1 88.38 216 TYR A N 1
ATOM 1722 C CA . TYR A 1 216 ? -22.016 -3.367 -6.43 1 88.38 216 TYR A CA 1
ATOM 1723 C C . TYR A 1 216 ? -22.922 -2.252 -5.902 1 88.38 216 TYR A C 1
ATOM 1725 O O . TYR A 1 216 ? -22.578 -1.072 -6.008 1 88.38 216 TYR A O 1
ATOM 1733 N N . LYS A 1 217 ? -23.953 -2.57 -5.293 1 87.5 217 LYS A N 1
ATOM 1734 C CA . LYS A 1 217 ? -24.875 -1.587 -4.734 1 87.5 217 LYS A CA 1
ATOM 1735 C C . LYS A 1 217 ? -24.266 -0.892 -3.518 1 87.5 217 LYS A C 1
ATOM 1737 O O . LYS A 1 217 ? -24.5 0.298 -3.297 1 87.5 217 LYS A O 1
ATOM 1742 N N . ARG A 1 218 ? -23.5 -1.553 -2.799 1 83.81 218 ARG A N 1
ATOM 1743 C CA . ARG A 1 218 ? -22.828 -0.953 -1.65 1 83.81 218 ARG A CA 1
ATOM 1744 C C . ARG A 1 218 ? -21.828 0.112 -2.094 1 83.81 218 ARG A C 1
ATOM 1746 O O . ARG A 1 218 ? -21.781 1.201 -1.517 1 83.81 218 ARG A O 1
ATOM 1753 N N . GLY A 1 219 ? -21.016 -0.09 -3.045 1 79.44 219 GLY A N 1
ATOM 1754 C CA . GLY A 1 219 ? -20.188 0.909 -3.713 1 79.44 219 GLY A CA 1
ATOM 1755 C C . GLY A 1 219 ? -18.906 1.236 -2.959 1 79.44 219 GLY A C 1
ATOM 1756 O O . GLY A 1 219 ? -18.188 2.168 -3.324 1 79.44 219 GLY A O 1
ATOM 1757 N N . SER A 1 220 ? -18.609 0.579 -1.854 1 82 220 SER A N 1
ATOM 1758 C CA . SER A 1 220 ? -17.344 0.807 -1.148 1 82 220 SER A CA 1
ATOM 1759 C C . SER A 1 220 ? -16.172 0.194 -1.9 1 82 220 SER A C 1
ATOM 1761 O O . SER A 1 220 ? -16.359 -0.628 -2.799 1 82 220 SER A O 1
ATOM 1763 N N . ALA A 1 221 ? -15.008 0.72 -1.665 1 82.5 221 ALA A N 1
ATOM 1764 C CA . ALA A 1 221 ? -13.82 0.205 -2.342 1 82.5 221 ALA A CA 1
ATOM 1765 C C . ALA A 1 221 ? -13.664 -1.296 -2.109 1 82.5 221 ALA A C 1
ATOM 1767 O O . ALA A 1 221 ? -13.359 -2.045 -3.039 1 82.5 221 ALA A O 1
ATOM 1768 N N . SER A 1 222 ? -13.875 -1.759 -0.917 1 85.38 222 SER A N 1
ATOM 1769 C CA . SER A 1 222 ? -13.766 -3.176 -0.585 1 85.38 222 SER A CA 1
ATOM 1770 C C . SER A 1 222 ? -14.867 -3.99 -1.255 1 85.38 222 SER A C 1
ATOM 1772 O O . SER A 1 222 ? -14.609 -5.078 -1.779 1 85.38 222 SER A O 1
ATOM 1774 N N . SER A 1 223 ? -16.062 -3.424 -1.25 1 88.19 223 SER A N 1
ATOM 1775 C CA . SER A 1 223 ? -17.188 -4.133 -1.857 1 88.19 223 SER A CA 1
ATOM 1776 C C . SER A 1 223 ? -17.016 -4.234 -3.369 1 88.19 223 SER A C 1
ATOM 1778 O O . SER A 1 223 ? -17.438 -5.223 -3.98 1 88.19 223 SER A O 1
ATOM 1780 N N . LYS A 1 224 ? -16.422 -3.283 -3.924 1 87.75 224 LYS A N 1
ATOM 1781 C CA . LYS A 1 224 ? -16.188 -3.299 -5.363 1 87.75 224 LYS A CA 1
ATOM 1782 C C . LYS A 1 224 ? -15.18 -4.379 -5.742 1 87.75 224 LYS A C 1
ATOM 1784 O O . LYS A 1 224 ? -15.32 -5.027 -6.785 1 87.75 224 LYS A O 1
ATOM 1789 N N . VAL A 1 225 ? -14.258 -4.492 -4.895 1 87.38 225 VAL A N 1
ATOM 1790 C CA . VAL A 1 225 ? -13.266 -5.531 -5.145 1 87.38 225 VAL A CA 1
ATOM 1791 C C . VAL A 1 225 ? -13.922 -6.906 -5.047 1 87.38 225 VAL A C 1
ATOM 1793 O O . VAL A 1 225 ? -13.648 -7.793 -5.859 1 87.38 225 VAL A O 1
ATOM 1796 N N . LEU A 1 226 ? -14.805 -7.039 -4.113 1 88.06 226 LEU A N 1
ATOM 1797 C CA . LEU A 1 226 ? -15.539 -8.297 -3.977 1 88.06 226 LEU A CA 1
ATOM 1798 C C . LEU A 1 226 ? -16.422 -8.539 -5.195 1 88.06 226 LEU A C 1
ATOM 1800 O O . LEU A 1 226 ? -16.484 -9.664 -5.699 1 88.06 226 LEU A O 1
ATOM 1804 N N . ALA A 1 227 ? -16.984 -7.508 -5.605 1 89.81 227 ALA A N 1
ATOM 1805 C CA . ALA A 1 227 ? -17.859 -7.605 -6.777 1 89.81 227 ALA A CA 1
ATOM 1806 C C . ALA A 1 227 ? -17.062 -7.953 -8.031 1 89.81 227 ALA A C 1
ATOM 1808 O O . ALA A 1 227 ? -17.484 -8.789 -8.828 1 89.81 227 ALA A O 1
ATOM 1809 N N . MET A 1 228 ? -15.984 -7.367 -8.18 1 88.06 228 MET A N 1
ATOM 1810 C CA . MET A 1 228 ? -15.117 -7.656 -9.32 1 88.06 228 MET A CA 1
ATOM 1811 C C . MET A 1 228 ? -14.664 -9.109 -9.305 1 88.06 228 MET A C 1
ATOM 1813 O O . MET A 1 228 ? -14.57 -9.75 -10.352 1 88.06 228 MET A O 1
ATOM 1817 N N . ASP A 1 229 ? -14.352 -9.5 -8.164 1 89 229 ASP A N 1
ATOM 1818 C CA . ASP A 1 229 ? -13.953 -10.898 -8 1 89 229 ASP A CA 1
ATOM 1819 C C . ASP A 1 229 ? -15.07 -11.844 -8.445 1 89 229 ASP A C 1
ATOM 1821 O O . ASP A 1 229 ? -14.82 -12.797 -9.18 1 89 229 ASP A O 1
ATOM 1825 N N . MET A 1 230 ? -16.25 -11.555 -8.008 1 89.38 230 MET A N 1
ATOM 1826 C CA . MET A 1 230 ? -17.406 -12.375 -8.375 1 89.38 230 MET A CA 1
ATOM 1827 C C . MET A 1 230 ? -17.641 -12.328 -9.875 1 89.38 230 MET A C 1
ATOM 1829 O O . MET A 1 230 ? -17.984 -13.344 -10.492 1 89.38 230 MET A O 1
ATOM 1833 N N . ARG A 1 231 ? -17.531 -11.203 -10.406 1 88.19 231 ARG A N 1
ATOM 1834 C CA . ARG A 1 231 ? -17.703 -11.055 -11.852 1 88.19 231 ARG A CA 1
ATOM 1835 C C . ARG A 1 231 ? -16.672 -11.891 -12.609 1 88.19 231 ARG A C 1
ATOM 1837 O O . ARG A 1 231 ? -17.016 -12.578 -13.57 1 88.19 231 ARG A O 1
ATOM 1844 N N . ASN A 1 232 ? -15.438 -11.781 -12.211 1 85.5 232 ASN A N 1
ATOM 1845 C CA . ASN A 1 232 ? -14.367 -12.555 -12.836 1 85.5 232 ASN A CA 1
ATOM 1846 C C . ASN A 1 232 ? -14.602 -14.055 -12.711 1 85.5 232 ASN A C 1
ATOM 1848 O O . ASN A 1 232 ? -14.359 -14.805 -13.656 1 85.5 232 ASN A O 1
ATOM 1852 N N . ASP A 1 233 ? -15.047 -14.445 -11.586 1 84.75 233 ASP A N 1
ATOM 1853 C CA . ASP A 1 233 ? -15.328 -15.859 -11.352 1 84.75 233 ASP A CA 1
ATOM 1854 C C . ASP A 1 233 ? -16.406 -16.375 -12.297 1 84.75 233 ASP A C 1
ATOM 1856 O O . ASP A 1 233 ? -16.312 -17.5 -12.805 1 84.75 233 ASP A O 1
ATOM 1860 N N . ILE A 1 234 ? -17.391 -15.578 -12.43 1 85.69 234 ILE A N 1
ATOM 1861 C CA . ILE A 1 234 ? -18.469 -15.953 -13.328 1 85.69 234 ILE A CA 1
ATOM 1862 C C . ILE A 1 234 ? -17.938 -16.094 -14.75 1 85.69 234 ILE A C 1
ATOM 1864 O O . ILE A 1 234 ? -18.25 -17.062 -15.445 1 85.69 234 ILE A O 1
ATOM 1868 N N . CYS A 1 235 ? -17.094 -15.211 -15.148 1 82.94 235 CYS A N 1
ATOM 1869 C CA . CYS A 1 235 ? -16.5 -15.242 -16.484 1 82.94 235 CYS A CA 1
ATOM 1870 C C . CYS A 1 235 ? -15.625 -16.469 -16.672 1 82.94 235 CYS A C 1
ATOM 1872 O O . CYS A 1 235 ? -15.711 -17.156 -17.688 1 82.94 235 CYS A O 1
ATOM 1874 N N . THR A 1 236 ? -14.828 -16.75 -15.664 1 80.12 236 THR A N 1
ATOM 1875 C CA . THR A 1 236 ? -13.922 -17.875 -15.742 1 80.12 236 THR A CA 1
ATOM 1876 C C . THR A 1 236 ? -14.703 -19.188 -15.781 1 80.12 236 THR A C 1
ATOM 1878 O O . TH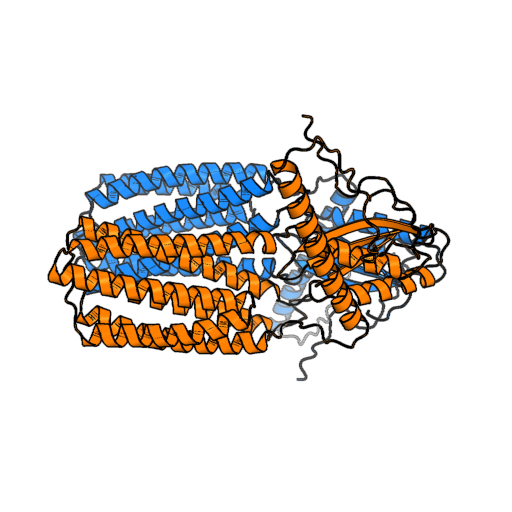R A 1 236 ? -14.352 -20.109 -16.516 1 80.12 236 THR A O 1
ATOM 1881 N N . SER A 1 237 ? -15.75 -19.281 -15.016 1 80.62 237 SER A N 1
ATOM 1882 C CA . SER A 1 237 ? -16.547 -20.5 -14.977 1 80.62 237 SER A CA 1
ATOM 1883 C C . SER A 1 237 ? -17.234 -20.75 -16.312 1 80.62 237 SER A C 1
ATOM 1885 O O . SER A 1 237 ? -17.234 -21.875 -16.812 1 80.62 237 SER A O 1
ATOM 1887 N N . ILE A 1 238 ? -17.703 -19.75 -16.875 1 82.19 238 ILE A N 1
ATOM 1888 C CA . ILE A 1 238 ? -18.391 -19.875 -18.156 1 82.19 238 ILE A CA 1
ATOM 1889 C C . ILE A 1 238 ? -17.406 -20.312 -19.234 1 82.19 238 ILE A C 1
ATOM 1891 O O . ILE A 1 238 ? -17.703 -21.219 -20.016 1 82.19 238 ILE A O 1
ATOM 1895 N N . VAL A 1 239 ? -16.297 -19.734 -19.266 1 81.19 239 VAL A N 1
ATOM 1896 C CA . VAL A 1 239 ? -15.305 -20.047 -20.281 1 81.19 239 VAL A CA 1
ATOM 1897 C C . VAL A 1 239 ? -14.742 -21.453 -20.047 1 81.19 239 VAL A C 1
ATOM 1899 O O . VAL A 1 239 ? -14.531 -22.203 -21 1 81.19 239 VAL A O 1
ATOM 1902 N N . ALA A 1 240 ? -14.477 -21.75 -18.75 1 77.25 240 ALA A N 1
ATOM 1903 C CA . ALA A 1 240 ? -13.945 -23.062 -18.422 1 77.25 240 ALA A CA 1
ATOM 1904 C C . ALA A 1 240 ? -14.906 -24.172 -18.875 1 77.25 240 ALA A C 1
ATOM 1906 O O . ALA A 1 240 ? -14.484 -25.156 -19.484 1 77.25 240 ALA A O 1
ATOM 1907 N N . ILE A 1 241 ? -16.219 -23.969 -18.641 1 77.56 241 ILE A N 1
ATOM 1908 C CA . ILE A 1 241 ? -17.219 -24.969 -19 1 77.56 241 ILE A CA 1
ATOM 1909 C C . ILE A 1 241 ? -17.312 -25.078 -20.516 1 77.56 241 ILE A C 1
ATOM 1911 O O . ILE A 1 241 ? -17.312 -26.188 -21.047 1 77.56 241 ILE A O 1
ATOM 1915 N N . THR A 1 242 ? -17.312 -24.016 -21.141 1 82.06 242 THR A N 1
ATOM 1916 C CA . THR A 1 242 ? -17.469 -24.016 -22.594 1 82.06 242 THR A CA 1
ATOM 1917 C C . THR A 1 242 ? -16.234 -24.625 -23.266 1 82.06 242 THR A C 1
ATOM 1919 O O . THR A 1 242 ? -16.375 -25.453 -24.172 1 82.06 242 THR A O 1
ATOM 1922 N N . CYS A 1 243 ? -15.094 -24.234 -22.828 1 78.56 243 CYS A N 1
ATOM 1923 C CA . CYS A 1 243 ? -13.867 -24.703 -23.453 1 78.56 243 CYS A CA 1
ATOM 1924 C C . CYS A 1 243 ? -13.617 -26.172 -23.109 1 78.56 243 CYS A C 1
ATOM 1926 O O . CYS A 1 243 ? -13.117 -26.938 -23.953 1 78.56 243 CYS A O 1
ATOM 1928 N N . ALA A 1 244 ? -13.961 -26.578 -21.875 1 75 244 ALA A N 1
ATOM 1929 C CA . ALA A 1 244 ? -13.836 -27.984 -21.5 1 75 244 ALA A CA 1
ATOM 1930 C C . ALA A 1 244 ? -14.758 -28.859 -22.328 1 75 244 ALA A C 1
ATOM 1932 O O . ALA A 1 244 ? -14.383 -29.953 -22.75 1 75 244 ALA A O 1
ATOM 1933 N N . THR A 1 245 ? -15.992 -28.344 -22.547 1 77.81 245 THR A N 1
ATOM 1934 C CA . THR A 1 245 ? -16.969 -29.094 -23.344 1 77.81 245 THR A CA 1
ATOM 1935 C C . THR A 1 245 ? -16.516 -29.188 -24.797 1 77.81 245 THR A C 1
ATOM 1937 O O . THR A 1 245 ? -16.625 -30.25 -25.406 1 77.81 245 THR A O 1
ATOM 1940 N N . ILE A 1 246 ? -16.016 -28.109 -25.25 1 78.94 246 ILE A N 1
ATOM 194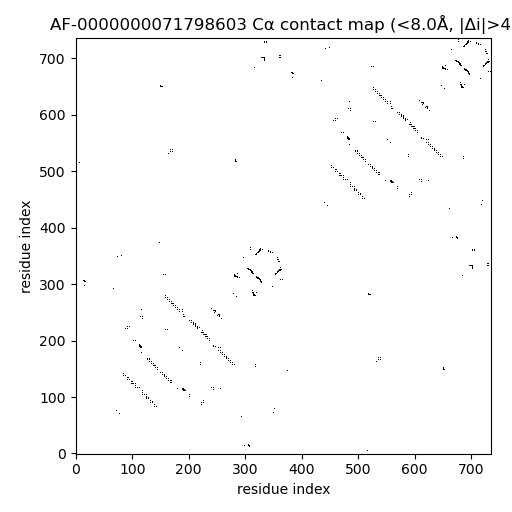1 C CA . ILE A 1 246 ? -15.539 -28.094 -26.625 1 78.94 246 ILE A CA 1
ATOM 1942 C C . ILE A 1 246 ? -14.297 -28.969 -26.75 1 78.94 246 ILE A C 1
ATOM 1944 O O . ILE A 1 246 ? -14.109 -29.656 -27.75 1 78.94 246 ILE A O 1
ATOM 1948 N N . GLY A 1 247 ? -13.461 -28.969 -25.766 1 75 247 GLY A N 1
ATOM 1949 C CA . GLY A 1 247 ? -12.25 -29.766 -25.734 1 75 247 GLY A CA 1
ATOM 1950 C C . GLY A 1 247 ? -12.516 -31.266 -25.688 1 75 247 GLY A C 1
ATOM 1951 O O . GLY A 1 247 ? -11.797 -32.031 -26.312 1 75 247 GLY A O 1
ATOM 1952 N N . ASP A 1 248 ? -13.523 -31.641 -24.953 1 75.75 248 ASP A N 1
ATOM 1953 C CA . ASP A 1 248 ? -13.883 -33.062 -24.828 1 75.75 248 ASP A CA 1
ATOM 1954 C C . ASP A 1 248 ? -14.469 -33.594 -26.125 1 75.75 248 ASP A C 1
ATOM 1956 O O . ASP A 1 248 ? -14.18 -34.719 -26.516 1 75.75 248 ASP A O 1
ATOM 1960 N N . TYR A 1 249 ? -15.219 -32.781 -26.812 1 78.25 249 TYR A N 1
ATOM 1961 C CA . TYR A 1 249 ? -15.969 -33.312 -27.938 1 78.25 249 TYR A CA 1
ATOM 1962 C C . TYR A 1 249 ? -15.273 -33 -29.25 1 78.25 249 TYR A C 1
ATOM 1964 O O . TYR A 1 249 ? -15.344 -33.75 -30.203 1 78.25 249 TYR A O 1
ATOM 1972 N N . TYR A 1 250 ? -14.508 -31.859 -29.312 1 77.62 250 TYR A N 1
ATOM 1973 C CA . TYR A 1 250 ? -14.07 -31.438 -30.625 1 77.62 250 TYR A CA 1
ATOM 1974 C C . TYR A 1 250 ? -12.555 -31.281 -30.672 1 77.62 250 TYR A C 1
ATOM 1976 O O . TYR A 1 250 ? -11.875 -31.938 -31.469 1 77.62 250 TYR A O 1
ATOM 1984 N N . TRP A 1 251 ? -11.953 -30.359 -30 1 78.69 251 TRP A N 1
ATOM 1985 C CA . TRP A 1 251 ? -10.555 -29.953 -30.078 1 78.69 251 TRP A CA 1
ATOM 1986 C C . TRP A 1 251 ? -9.93 -29.844 -28.703 1 78.69 251 TRP A C 1
ATOM 1988 O O . TRP A 1 251 ? -10.18 -28.891 -27.969 1 78.69 251 TRP A O 1
ATOM 1998 N N . PRO A 1 252 ? -9.094 -30.828 -28.469 1 76.44 252 PRO A N 1
ATOM 1999 C CA . PRO A 1 252 ? -8.516 -30.891 -27.109 1 76.44 252 PRO A CA 1
ATOM 2000 C C . PRO A 1 252 ? -7.738 -29.641 -26.75 1 76.44 252 PRO A C 1
ATOM 2002 O O . PRO A 1 252 ? -7.594 -29.328 -25.562 1 76.44 252 PRO A O 1
ATOM 2005 N N . TYR A 1 253 ? -7.273 -28.844 -27.766 1 78.88 253 TYR A N 1
ATOM 2006 C CA . TYR A 1 253 ? -6.469 -27.672 -27.453 1 78.88 253 TYR A CA 1
ATOM 2007 C C . TYR A 1 253 ? -7.355 -26.469 -27.125 1 78.88 253 TYR A C 1
ATOM 2009 O O . TYR A 1 253 ? -6.859 -25.422 -26.734 1 78.88 253 TYR A O 1
ATOM 2017 N N . ALA A 1 254 ? -8.602 -26.688 -27.234 1 78.69 254 ALA A N 1
ATOM 2018 C CA . ALA A 1 254 ? -9.539 -25.609 -26.922 1 78.69 254 ALA A CA 1
ATOM 2019 C C . ALA A 1 254 ? -9.523 -25.312 -25.422 1 78.69 254 ALA A C 1
ATOM 2021 O O . ALA A 1 254 ? -9.68 -24.156 -25.016 1 78.69 254 ALA A O 1
ATOM 2022 N N . ASP A 1 255 ? -9.234 -26.312 -24.656 1 78.75 255 ASP A N 1
ATOM 2023 C CA . ASP A 1 255 ? -9.25 -26.188 -23.203 1 78.75 255 ASP A CA 1
ATOM 2024 C C . ASP A 1 255 ? -8.094 -25.312 -22.719 1 78.75 255 ASP A C 1
ATOM 2026 O O . ASP A 1 255 ? -8.32 -24.266 -22.109 1 78.75 255 ASP A O 1
ATOM 2030 N N . PRO A 1 256 ? -6.859 -25.594 -23.219 1 78.31 256 PRO A N 1
ATOM 2031 C CA . PRO A 1 256 ? -5.754 -24.75 -22.75 1 78.31 256 PRO A CA 1
ATOM 2032 C C . PRO A 1 256 ? -5.797 -23.344 -23.344 1 78.31 256 PRO A C 1
ATOM 2034 O O . PRO A 1 256 ? -5.426 -22.375 -22.672 1 78.31 256 PRO A O 1
ATOM 2037 N N . ILE A 1 257 ? -6.266 -23.141 -24.453 1 81.25 257 ILE A N 1
ATOM 2038 C CA . ILE A 1 257 ? -6.344 -21.828 -25.078 1 81.25 257 ILE A CA 1
ATOM 2039 C C . ILE A 1 257 ? -7.406 -20.984 -24.375 1 81.25 257 ILE A C 1
ATOM 2041 O O . ILE A 1 257 ? -7.207 -19.797 -24.141 1 81.25 257 ILE A O 1
ATOM 2045 N N . GLY A 1 258 ? -8.539 -21.609 -24.125 1 79.56 258 GLY A N 1
ATOM 2046 C CA . GLY A 1 258 ? -9.578 -20.922 -23.375 1 79.56 258 GLY A CA 1
ATOM 2047 C C . GLY A 1 258 ? -9.117 -20.469 -22 1 79.56 258 GLY A C 1
ATOM 2048 O O . GLY A 1 258 ? -9.43 -19.344 -21.562 1 79.56 258 GLY A O 1
ATOM 2049 N N . ALA A 1 259 ? -8.344 -21.25 -21.359 1 79.88 259 ALA A N 1
ATOM 2050 C CA . ALA A 1 259 ? -7.809 -20.906 -20.047 1 79.88 259 ALA A CA 1
ATOM 2051 C C . ALA A 1 259 ? -6.855 -19.703 -20.141 1 79.88 259 ALA A C 1
ATOM 2053 O O . ALA A 1 259 ? -6.898 -18.812 -19.297 1 79.88 259 ALA A O 1
ATOM 2054 N N . ILE A 1 260 ? -6.082 -19.641 -21.188 1 84.25 260 ILE A N 1
ATOM 2055 C CA . ILE A 1 260 ? -5.105 -18.578 -21.375 1 84.25 260 ILE A CA 1
ATOM 2056 C C . ILE A 1 260 ? -5.828 -17.25 -21.609 1 84.25 260 ILE A C 1
ATOM 2058 O O . ILE A 1 260 ? -5.473 -16.219 -21.016 1 84.25 260 ILE A O 1
ATOM 2062 N N . ILE A 1 261 ? -6.844 -17.266 -22.359 1 85.12 261 ILE A N 1
ATOM 2063 C CA . ILE A 1 261 ? -7.57 -16.062 -22.719 1 85.12 261 ILE A CA 1
ATOM 2064 C C . ILE A 1 261 ? -8.273 -15.492 -21.484 1 85.12 261 ILE A C 1
ATOM 2066 O O . ILE A 1 261 ? -8.156 -14.297 -21.203 1 85.12 261 ILE A O 1
ATOM 2070 N N . VAL A 1 262 ? -8.93 -16.297 -20.797 1 83.75 262 VAL A N 1
ATOM 2071 C CA . VAL A 1 262 ? -9.688 -15.828 -19.641 1 83.75 262 VAL A CA 1
ATOM 2072 C C . VAL A 1 262 ? -8.734 -15.336 -18.562 1 83.75 262 VAL A C 1
ATOM 2074 O O . VAL A 1 262 ? -8.961 -14.289 -17.953 1 83.75 262 VAL A O 1
ATOM 2077 N N . CYS A 1 263 ? -7.664 -16.047 -18.312 1 86.69 263 CYS A N 1
ATOM 2078 C CA . CYS A 1 263 ? -6.699 -15.656 -17.297 1 86.69 263 CYS A CA 1
ATOM 2079 C C . CYS A 1 263 ? -6.035 -14.336 -17.656 1 86.69 263 CYS A C 1
ATOM 2081 O O . CYS A 1 263 ? -5.73 -13.523 -16.781 1 86.69 263 CYS A O 1
ATOM 2083 N N . ALA A 1 264 ? -5.875 -14.133 -18.922 1 87.62 264 ALA A N 1
ATOM 2084 C CA . ALA A 1 264 ? -5.273 -12.883 -19.375 1 87.62 264 ALA A CA 1
ATOM 2085 C C . ALA A 1 264 ? -6.211 -11.703 -19.125 1 87.62 264 ALA A C 1
ATOM 2087 O O . ALA A 1 264 ? -5.789 -10.656 -18.641 1 87.62 264 ALA A O 1
ATOM 2088 N N . LEU A 1 265 ? -7.445 -11.93 -19.391 1 87.75 265 LEU A N 1
ATOM 2089 C CA . LEU A 1 265 ? -8.43 -10.867 -19.188 1 87.75 265 LEU A CA 1
ATOM 2090 C C . LEU A 1 265 ? -8.586 -10.539 -17.719 1 87.75 265 LEU A C 1
ATOM 2092 O O . LEU A 1 265 ? -8.672 -9.367 -17.344 1 87.75 265 LEU A O 1
ATOM 2096 N N . ILE A 1 266 ? -8.531 -11.531 -16.922 1 87.5 266 ILE A N 1
ATOM 2097 C CA . ILE A 1 266 ? -8.68 -11.344 -15.484 1 87.5 266 ILE A CA 1
ATOM 2098 C C . ILE A 1 266 ? -7.441 -10.656 -14.922 1 87.5 266 ILE A C 1
ATOM 2100 O O . ILE A 1 266 ? -7.551 -9.742 -14.094 1 87.5 266 ILE A O 1
ATOM 2104 N N . ALA A 1 267 ? -6.336 -11.117 -15.398 1 88.94 267 ALA A N 1
ATOM 2105 C CA . ALA A 1 267 ? -5.094 -10.5 -14.945 1 88.94 267 ALA A CA 1
ATOM 2106 C C . ALA A 1 267 ? -5.07 -9.008 -15.273 1 88.94 267 ALA A C 1
ATOM 2108 O O . ALA A 1 267 ? -4.727 -8.18 -14.43 1 88.94 267 ALA A O 1
ATOM 2109 N N . ILE A 1 268 ? -5.504 -8.688 -16.422 1 89.94 268 ILE A N 1
ATOM 2110 C CA . ILE A 1 268 ? -5.527 -7.297 -16.859 1 89.94 268 ILE A CA 1
ATOM 2111 C C . ILE A 1 268 ? -6.508 -6.504 -15.992 1 89.94 268 ILE A C 1
ATOM 2113 O O . ILE A 1 268 ? -6.207 -5.383 -15.57 1 89.94 268 ILE A O 1
ATOM 2117 N N . SER A 1 269 ? -7.602 -7.113 -15.758 1 89.62 269 SER A N 1
ATOM 2118 C CA . SER A 1 269 ? -8.617 -6.465 -14.93 1 89.62 269 SER A CA 1
ATOM 2119 C C . SER A 1 269 ? -8.094 -6.168 -13.531 1 89.62 269 SER A C 1
ATOM 2121 O O . SER A 1 269 ? -8.281 -5.066 -13.016 1 89.62 269 SER A O 1
ATOM 2123 N N . TRP A 1 270 ? -7.43 -7.066 -12.961 1 89.75 270 TRP A N 1
ATOM 2124 C CA . TRP A 1 270 ? -6.91 -6.898 -11.602 1 89.75 270 TRP A CA 1
ATOM 2125 C C . TRP A 1 270 ? -5.77 -5.883 -11.578 1 89.75 270 TRP A C 1
ATOM 2127 O O . TRP A 1 270 ? -5.668 -5.078 -10.648 1 89.75 270 TRP A O 1
ATOM 2137 N N . PHE A 1 271 ? -4.961 -5.875 -12.609 1 89.06 271 PHE A N 1
ATOM 2138 C CA . PHE A 1 271 ? -3.867 -4.914 -12.672 1 89.06 271 PHE A CA 1
ATOM 2139 C C . PHE A 1 271 ? -4.398 -3.5 -12.867 1 89.06 271 PHE A C 1
ATOM 2141 O O . PHE A 1 271 ? -3.861 -2.547 -12.297 1 89.06 271 PHE A O 1
ATOM 2148 N N . ASN A 1 272 ? -5.414 -3.434 -13.617 1 90.19 272 ASN A N 1
ATOM 2149 C CA . ASN A 1 272 ? -6.051 -2.133 -13.789 1 90.19 272 ASN A CA 1
ATOM 2150 C C . ASN A 1 272 ? -6.637 -1.615 -12.477 1 90.19 272 ASN A C 1
ATOM 2152 O O . ASN A 1 272 ? -6.559 -0.42 -12.188 1 90.19 272 ASN A O 1
ATOM 2156 N N . ASN A 1 273 ? -7.195 -2.488 -11.766 1 89.5 273 ASN A N 1
ATOM 2157 C CA . ASN A 1 273 ? -7.738 -2.113 -10.469 1 89.5 273 ASN A CA 1
ATOM 2158 C C . ASN A 1 273 ? -6.637 -1.645 -9.516 1 89.5 273 ASN A C 1
ATOM 2160 O O . ASN A 1 273 ? -6.797 -0.635 -8.828 1 89.5 273 ASN A O 1
ATOM 2164 N N . ALA A 1 274 ? -5.57 -2.342 -9.492 1 89.44 274 ALA A N 1
ATOM 2165 C CA . ALA A 1 274 ? -4.441 -1.958 -8.656 1 89.44 274 ALA A CA 1
ATOM 2166 C C . ALA A 1 274 ? -3.891 -0.595 -9.062 1 89.44 274 ALA A C 1
ATOM 2168 O O . ALA A 1 274 ? -3.602 0.247 -8.211 1 89.44 274 ALA A O 1
ATOM 2169 N N . LEU A 1 275 ? -3.812 -0.319 -10.32 1 89 275 LEU A N 1
ATOM 2170 C CA . LEU A 1 275 ? -3.268 0.933 -10.836 1 89 275 LEU A CA 1
ATOM 2171 C C . LEU A 1 275 ? -4.199 2.1 -10.523 1 89 275 LEU A C 1
ATOM 2173 O O . LEU A 1 275 ? -3.76 3.248 -10.453 1 89 275 LEU A O 1
ATOM 2177 N N . HIS A 1 276 ? -5.383 1.713 -10.359 1 88.12 276 HIS A N 1
ATOM 2178 C CA . HIS A 1 276 ? -6.359 2.74 -10.016 1 88.12 276 HIS A CA 1
ATOM 2179 C C . HIS A 1 276 ? -6.227 3.16 -8.555 1 88.12 276 HIS A C 1
ATOM 2181 O O . HIS A 1 276 ? -6.348 4.344 -8.227 1 88.12 276 HIS A O 1
ATOM 2187 N N . TYR A 1 277 ? -5.918 2.27 -7.688 1 89.06 277 TYR A N 1
ATOM 2188 C CA . TYR A 1 277 ? -5.969 2.555 -6.258 1 89.06 277 TYR A CA 1
ATOM 2189 C C . TYR A 1 277 ? -4.586 2.902 -5.723 1 89.06 277 TYR A C 1
ATOM 2191 O O . TYR A 1 277 ? -4.461 3.586 -4.703 1 89.06 277 TYR A O 1
ATOM 2199 N N . VAL A 1 278 ? -3.551 2.623 -6.445 1 89.12 278 VAL A N 1
ATOM 2200 C CA . VAL A 1 278 ? -2.193 2.887 -5.973 1 89.12 278 VAL A CA 1
ATOM 2201 C C . VAL A 1 278 ? -1.954 4.395 -5.906 1 89.12 278 VAL A C 1
ATOM 2203 O O . VAL A 1 278 ? -1.469 4.906 -4.898 1 89.12 278 VAL A O 1
ATOM 2206 N N . PRO A 1 279 ? -2.377 5.105 -6.957 1 87 279 PRO A N 1
ATOM 2207 C CA . PRO A 1 279 ? -2.17 6.551 -6.879 1 87 279 PRO A CA 1
ATOM 2208 C C . PRO A 1 279 ? -2.924 7.195 -5.719 1 87 279 PRO A C 1
ATOM 2210 O O . PRO A 1 279 ? -2.449 8.172 -5.133 1 87 279 PRO A O 1
ATOM 2213 N N . ILE A 1 280 ? -4.012 6.637 -5.352 1 85.69 280 ILE A N 1
ATOM 2214 C CA . ILE A 1 280 ? -4.801 7.16 -4.242 1 85.69 280 ILE A CA 1
ATOM 2215 C C . ILE A 1 280 ? -4.062 6.922 -2.928 1 85.69 280 ILE A C 1
ATOM 2217 O O . ILE A 1 280 ? -4.023 7.801 -2.061 1 85.69 280 ILE A O 1
ATOM 2221 N N . LEU A 1 281 ? -3.463 5.82 -2.877 1 85.56 281 LEU A N 1
ATOM 2222 C CA . LEU A 1 281 ? -2.715 5.484 -1.671 1 85.56 281 LEU A CA 1
ATOM 2223 C C . LEU A 1 281 ? -1.468 6.352 -1.545 1 85.56 281 LEU A C 1
ATOM 2225 O O . LEU A 1 281 ? -1.049 6.688 -0.435 1 85.56 281 LEU A O 1
ATOM 2229 N N . VAL A 1 282 ? -0.854 6.684 -2.654 1 85.25 282 VAL A N 1
ATOM 2230 C CA . VAL A 1 282 ? 0.387 7.449 -2.656 1 85.25 282 VAL A CA 1
ATOM 2231 C C . VAL A 1 282 ? 0.089 8.922 -2.359 1 85.25 282 VAL A C 1
ATOM 2233 O O . VAL A 1 282 ? 0.934 9.633 -1.814 1 85.25 282 VAL A O 1
ATOM 2236 N N . GLY A 1 283 ? -0.994 9.398 -2.66 1 84.06 283 GLY A N 1
ATOM 2237 C CA . GLY A 1 283 ? -1.359 10.766 -2.322 1 84.06 283 GLY A CA 1
ATOM 2238 C C . GLY A 1 283 ? -1.598 11.641 -3.539 1 84.06 283 GLY A C 1
ATOM 2239 O O . GLY A 1 283 ? -1.029 12.727 -3.648 1 84.06 283 GLY A O 1
ATOM 2240 N N . VAL A 1 284 ? -2.352 11.188 -4.375 1 84.12 284 VAL A N 1
ATOM 2241 C CA . VAL A 1 284 ? -2.676 11.961 -5.566 1 84.12 284 VAL A CA 1
ATOM 2242 C C . VAL A 1 284 ? -3.564 13.141 -5.184 1 84.12 284 VAL A C 1
ATOM 2244 O O . VAL A 1 284 ? -4.242 13.109 -4.156 1 84.12 284 VAL A O 1
ATOM 2247 N N . ARG A 1 285 ? -3.479 14.133 -5.973 1 84.12 285 ARG A N 1
ATOM 2248 C CA . ARG A 1 285 ? -4.25 15.344 -5.719 1 84.12 285 ARG A CA 1
ATOM 2249 C C . ARG A 1 285 ? -5.75 15.062 -5.781 1 84.12 285 ARG A C 1
ATOM 2251 O O . ARG A 1 285 ? -6.195 14.211 -6.555 1 84.12 285 ARG A O 1
ATOM 2258 N N . GLY A 1 286 ? -6.434 15.727 -4.953 1 78.25 286 GLY A N 1
ATOM 2259 C CA . GLY A 1 286 ? -7.883 15.609 -4.973 1 78.25 286 GLY A CA 1
ATOM 2260 C C . GLY A 1 286 ? -8.508 16.125 -6.254 1 78.25 286 GLY A C 1
ATOM 2261 O O . GLY A 1 286 ? -7.867 16.875 -6.996 1 78.25 286 GLY A O 1
ATOM 2262 N N . GLU A 1 287 ? -9.617 15.781 -6.402 1 77.38 287 GLU A N 1
ATOM 2263 C CA . GLU A 1 287 ? -10.352 16.203 -7.59 1 77.38 287 GLU A CA 1
ATOM 2264 C C . GLU A 1 287 ? -10.703 17.688 -7.531 1 77.38 287 GLU A C 1
ATOM 2266 O O . GLU A 1 287 ? -10.789 18.266 -6.445 1 77.38 287 GLU A O 1
ATOM 2271 N N . LYS A 1 288 ? -10.867 18.312 -8.609 1 76.75 288 LYS A N 1
ATOM 2272 C CA . LYS A 1 288 ? -11.188 19.734 -8.727 1 76.75 288 LYS A CA 1
ATOM 2273 C C . LYS A 1 288 ? -12.484 20.078 -8 1 76.75 288 LYS A C 1
ATOM 2275 O O . LYS A 1 288 ? -12.609 21.141 -7.398 1 76.75 288 LYS A O 1
ATOM 2280 N N . ASP A 1 289 ? -13.352 19.141 -8.086 1 77.44 289 ASP A N 1
ATOM 2281 C CA . ASP A 1 289 ? -14.641 19.359 -7.434 1 77.44 289 ASP A CA 1
ATOM 2282 C C . ASP A 1 289 ? -14.469 19.5 -5.922 1 77.44 289 ASP A C 1
ATOM 2284 O O . ASP A 1 289 ? -15.133 20.328 -5.297 1 77.44 289 ASP A O 1
ATOM 2288 N N . ASN A 1 290 ? -13.602 18.75 -5.395 1 82 290 ASN A N 1
ATOM 2289 C CA . ASN A 1 290 ? -13.352 18.812 -3.957 1 82 290 ASN A CA 1
ATOM 2290 C C . ASN A 1 290 ? -12.711 20.141 -3.555 1 82 290 ASN A C 1
ATOM 2292 O O . ASN A 1 290 ? -13.008 20.688 -2.492 1 82 290 ASN A O 1
ATOM 2296 N N . LEU A 1 291 ? -11.922 20.625 -4.445 1 82.12 291 LEU A N 1
ATOM 2297 C CA . LEU A 1 291 ? -11.266 21.906 -4.184 1 82.12 291 LEU A CA 1
ATOM 2298 C C . LEU A 1 291 ? -12.281 23.047 -4.156 1 82.12 291 LEU A C 1
ATOM 2300 O O . LEU A 1 291 ? -12.219 23.922 -3.285 1 82.12 291 LEU A O 1
ATOM 2304 N N . SER A 1 292 ? -13.164 22.969 -5.09 1 81.94 292 SER A N 1
ATOM 2305 C CA . SER A 1 292 ? -14.18 24.016 -5.172 1 81.94 292 SER A CA 1
ATOM 2306 C C . SER A 1 292 ? -15.094 24 -3.949 1 81.94 292 SER A C 1
ATOM 2308 O O . SER A 1 292 ? -15.523 25.047 -3.477 1 81.94 292 SER A O 1
ATOM 2310 N N . ARG A 1 293 ? -15.352 22.844 -3.5 1 84.12 293 ARG A N 1
ATOM 2311 C CA . ARG A 1 293 ? -16.188 22.703 -2.318 1 84.12 293 ARG A CA 1
ATOM 2312 C C . ARG A 1 293 ? -15.531 23.312 -1.092 1 84.12 293 ARG A C 1
ATOM 2314 O O . ARG A 1 293 ? -16.188 24 -0.304 1 84.12 293 ARG A O 1
ATOM 2321 N N . ILE A 1 294 ? -14.266 23.094 -0.971 1 88.25 294 ILE A N 1
ATOM 2322 C CA . ILE A 1 294 ? -13.516 23.625 0.169 1 88.25 294 ILE A CA 1
ATOM 2323 C C . ILE A 1 294 ? -13.414 25.141 0.067 1 88.25 294 ILE A C 1
ATOM 2325 O O . ILE A 1 294 ? -13.594 25.844 1.06 1 88.25 294 ILE A O 1
ATOM 2329 N N . LEU A 1 295 ? -13.219 25.609 -1.109 1 85.25 295 LEU A N 1
ATOM 2330 C CA . LEU A 1 295 ? -13.07 27.047 -1.328 1 85.25 295 LEU A CA 1
ATOM 2331 C C . LEU A 1 295 ? -14.352 27.797 -0.977 1 85.25 295 LEU A C 1
ATOM 2333 O O . LEU A 1 295 ? -14.305 28.859 -0.365 1 85.25 295 LEU A O 1
ATOM 2337 N N . LYS A 1 296 ? -15.414 27.219 -1.373 1 84.94 296 LYS A N 1
ATOM 2338 C CA . LYS A 1 296 ? -16.703 27.828 -1.064 1 84.94 296 LYS A CA 1
ATOM 2339 C C . LYS A 1 296 ? -16.906 27.953 0.443 1 84.94 296 LYS A C 1
ATOM 2341 O O . LYS A 1 296 ? -17.344 28.984 0.937 1 84.94 296 LYS A O 1
ATOM 2346 N N . ILE A 1 297 ? -16.531 26.953 1.179 1 87.62 297 ILE A N 1
ATOM 2347 C CA . ILE A 1 297 ? -16.719 26.922 2.625 1 87.62 297 ILE A CA 1
ATOM 2348 C C . ILE A 1 297 ? -15.812 27.953 3.285 1 87.62 297 ILE A C 1
ATOM 2350 O O . ILE A 1 297 ? -16.234 28.672 4.191 1 87.62 297 ILE A O 1
ATOM 2354 N N . VAL A 1 298 ? -14.609 28.078 2.797 1 88.31 298 VAL A N 1
ATOM 2355 C CA . VAL A 1 298 ? -13.617 28.969 3.383 1 88.31 298 VAL A CA 1
ATOM 2356 C C . VAL A 1 298 ? -14.023 30.422 3.135 1 88.31 298 VAL A C 1
ATOM 2358 O O . VAL A 1 298 ? -13.922 31.266 4.031 1 88.31 298 VAL A O 1
ATOM 2361 N N . ILE A 1 299 ? -14.539 30.688 1.973 1 84.38 299 ILE A N 1
ATOM 2362 C CA . ILE A 1 299 ? -14.898 32.062 1.584 1 84.38 299 ILE A CA 1
ATOM 2363 C C . ILE A 1 299 ? -16.109 32.5 2.375 1 84.38 299 ILE A C 1
ATOM 2365 O O . ILE A 1 299 ? -16.203 33.688 2.764 1 84.38 299 ILE A O 1
ATOM 2369 N N . GLU A 1 300 ? -16.953 31.594 2.697 1 86 300 GLU A N 1
ATOM 2370 C CA . GLU A 1 300 ? -18.219 31.922 3.363 1 86 300 GLU A CA 1
ATOM 2371 C C . GLU A 1 300 ? -18.062 31.844 4.883 1 86 300 GLU A C 1
ATOM 2373 O O . GLU A 1 300 ? -18.984 32.219 5.617 1 86 300 GLU A O 1
ATOM 2378 N N . HIS A 1 301 ? -16.984 31.531 5.438 1 89.19 301 HIS A N 1
ATOM 2379 C CA . HIS A 1 301 ? -16.844 31.25 6.859 1 89.19 301 HIS A CA 1
ATOM 2380 C C . HIS A 1 301 ? -16.766 32.531 7.68 1 89.19 301 HIS A C 1
ATOM 2382 O O . HIS A 1 301 ? -17.547 32.719 8.617 1 89.19 301 HIS A O 1
ATOM 2388 N N . ASP A 1 302 ? -15.82 33.375 7.367 1 89.06 302 ASP A N 1
ATOM 2389 C CA . ASP A 1 302 ? -15.594 34.594 8.141 1 89.06 302 ASP A CA 1
ATOM 2390 C C . ASP A 1 302 ? -15.016 35.688 7.266 1 89.06 302 ASP A C 1
ATOM 2392 O O . ASP A 1 302 ? -14.148 35.438 6.422 1 89.06 302 ASP A O 1
ATOM 2396 N N . GLU A 1 303 ? -15.375 36.969 7.562 1 86.62 303 GLU A N 1
ATOM 2397 C CA . GLU A 1 303 ? -14.945 38.094 6.758 1 86.62 303 GLU A CA 1
ATOM 2398 C C . GLU A 1 303 ? -13.539 38.562 7.145 1 86.62 303 GLU A C 1
ATOM 2400 O O . GLU A 1 303 ? -12.883 39.281 6.391 1 86.62 303 GLU A O 1
ATOM 2405 N N . ARG A 1 304 ? -13.062 38.156 8.242 1 87.75 304 ARG A N 1
ATOM 2406 C CA . ARG A 1 304 ? -11.742 38.562 8.711 1 87.75 304 ARG A CA 1
ATOM 2407 C C . ARG A 1 304 ? -10.641 37.844 7.961 1 87.75 304 ARG A C 1
ATOM 2409 O O . ARG A 1 304 ? -9.461 38.188 8.078 1 87.75 304 ARG A O 1
ATOM 2416 N N . ILE A 1 305 ? -11.047 36.844 7.207 1 89.25 305 ILE A N 1
ATOM 2417 C CA . ILE A 1 305 ? -10.094 36.156 6.328 1 89.25 305 ILE A CA 1
ATOM 2418 C C . ILE A 1 305 ? -9.852 37.031 5.086 1 89.25 305 ILE A C 1
ATOM 2420 O O . ILE A 1 305 ? -10.75 37.188 4.254 1 89.25 305 ILE A O 1
ATOM 2424 N N . ARG A 1 306 ? -8.664 37.469 4.926 1 85.56 306 ARG A N 1
ATOM 2425 C CA . ARG A 1 306 ? -8.359 38.406 3.863 1 85.56 306 ARG A CA 1
ATOM 2426 C C . ARG A 1 306 ? -8.07 37.688 2.549 1 85.56 306 ARG A C 1
ATOM 2428 O O . ARG A 1 306 ? -8.445 38.188 1.478 1 85.56 306 ARG A O 1
ATOM 2435 N N . ALA A 1 307 ? -7.309 36.594 2.721 1 86.88 307 ALA A N 1
ATOM 2436 C CA . ALA A 1 307 ? -6.93 35.875 1.516 1 86.88 307 ALA A CA 1
ATOM 2437 C C . ALA A 1 307 ? -6.586 34.406 1.844 1 86.88 307 ALA A C 1
ATOM 2439 O O . ALA A 1 307 ? -6.297 34.094 2.996 1 86.88 307 ALA A O 1
ATOM 2440 N N . ILE A 1 308 ? -6.773 33.688 0.849 1 86.94 308 ILE A N 1
ATOM 2441 C CA . ILE A 1 308 ? -6.309 32.312 0.913 1 86.94 308 ILE A CA 1
ATOM 2442 C C . ILE A 1 308 ? -4.934 32.188 0.254 1 86.94 308 ILE A C 1
ATOM 2444 O O . ILE A 1 308 ? -4.789 32.469 -0.941 1 86.94 308 ILE A O 1
ATOM 2448 N N . ASP A 1 309 ? -3.957 31.891 1.033 1 84.19 309 ASP A N 1
ATOM 2449 C CA . ASP A 1 309 ? -2.584 31.844 0.538 1 84.19 309 ASP A CA 1
ATOM 2450 C C . ASP A 1 309 ? -2.312 30.531 -0.207 1 84.19 309 ASP A C 1
ATOM 2452 O O . ASP A 1 309 ? -1.721 30.547 -1.288 1 84.19 309 ASP A O 1
ATOM 2456 N N . HIS A 1 310 ? -2.684 29.5 0.464 1 85.69 310 HIS A N 1
ATOM 2457 C CA . HIS A 1 310 ? -2.377 28.188 -0.093 1 85.69 310 HIS A CA 1
ATOM 2458 C C . HIS A 1 310 ? -3.438 27.156 0.296 1 85.69 310 HIS A C 1
ATOM 2460 O O . HIS A 1 310 ? -3.904 27.141 1.438 1 85.69 310 HIS A O 1
ATOM 2466 N N . LEU A 1 311 ? -3.936 26.406 -0.759 1 87.31 311 LEU A N 1
ATOM 2467 C CA . LEU A 1 311 ? -4.855 25.297 -0.531 1 87.31 311 LEU A CA 1
ATOM 2468 C C . LEU A 1 311 ? -4.367 24.031 -1.232 1 87.31 311 LEU A C 1
ATOM 2470 O O . LEU A 1 311 ? -4.129 24.047 -2.441 1 87.31 311 LEU A O 1
ATOM 2474 N N . MET A 1 312 ? -4.137 23.047 -0.421 1 88.5 312 MET A N 1
ATOM 2475 C CA . MET A 1 312 ? -3.703 21.766 -0.961 1 88.5 312 MET A CA 1
ATOM 2476 C C . MET A 1 312 ? -4.605 20.625 -0.471 1 88.5 312 MET A C 1
ATOM 2478 O O . MET A 1 312 ? -4.879 20.531 0.725 1 88.5 312 MET A O 1
ATOM 2482 N N . VAL A 1 313 ? -5.105 19.906 -1.42 1 88.06 313 VAL A N 1
ATOM 2483 C CA . VAL A 1 313 ? -5.93 18.734 -1.107 1 88.06 313 VAL A CA 1
ATOM 2484 C C . VAL A 1 313 ? -5.324 17.484 -1.745 1 88.06 313 VAL A C 1
ATOM 2486 O O . VAL A 1 313 ? -5.121 17.438 -2.961 1 88.06 313 VAL A O 1
ATOM 2489 N N . TYR A 1 314 ? -4.957 16.516 -0.952 1 86.31 314 TYR A N 1
ATOM 2490 C CA . TYR A 1 314 ? -4.375 15.281 -1.477 1 86.31 314 TYR A CA 1
ATOM 2491 C C . TYR A 1 314 ? -4.887 14.062 -0.714 1 86.31 314 TYR A C 1
ATOM 2493 O O . TYR A 1 314 ? -5.262 14.172 0.456 1 86.31 314 TYR A O 1
ATOM 2501 N N . HIS A 1 315 ? -4.844 13.023 -1.391 1 85 315 HIS A N 1
ATOM 2502 C CA . HIS A 1 315 ? -5.383 11.805 -0.793 1 85 315 HIS A CA 1
ATOM 2503 C C . HIS A 1 315 ? -4.348 11.117 0.092 1 85 315 HIS A C 1
ATOM 2505 O O . HIS A 1 315 ? -3.174 11.023 -0.275 1 85 315 HIS A O 1
ATOM 2511 N N . THR A 1 316 ? -4.598 10.719 1.281 1 77.31 316 THR A N 1
ATOM 2512 C CA . THR A 1 316 ? -3.791 9.891 2.176 1 77.31 316 THR A CA 1
ATOM 2513 C C . THR A 1 316 ? -4.438 8.531 2.391 1 77.31 316 THR A C 1
ATOM 2515 O O . THR A 1 316 ? -3.826 7.633 2.975 1 77.31 316 THR A O 1
ATOM 2518 N N . GLY A 1 317 ? -5.492 8.273 1.961 1 76.44 317 GLY A N 1
ATOM 2519 C CA . GLY A 1 317 ? -6.359 7.105 1.948 1 76.44 317 GLY A CA 1
ATOM 2520 C C . GLY A 1 317 ? -7.551 7.258 1.024 1 76.44 317 GLY A C 1
ATOM 2521 O O . GLY A 1 317 ? -7.441 7.855 -0.048 1 76.44 317 GLY A O 1
ATOM 2522 N N . LEU A 1 318 ? -8.578 6.648 1.479 1 79.31 318 LEU A N 1
ATOM 2523 C CA . LEU A 1 318 ? -9.797 6.828 0.693 1 79.31 318 LEU A CA 1
ATOM 2524 C C . LEU A 1 318 ? -10.336 8.25 0.836 1 79.31 318 LEU A C 1
ATOM 2526 O O . LEU A 1 318 ? -10.977 8.766 -0.078 1 79.31 318 LEU A O 1
ATOM 2530 N N . GLN A 1 319 ? -9.891 8.766 1.87 1 84.62 319 GLN A N 1
ATOM 2531 C CA . GLN A 1 319 ? -10.25 10.156 2.104 1 84.62 319 GLN A CA 1
ATOM 2532 C C . GLN A 1 319 ? -9.047 11.078 1.882 1 84.62 319 GLN A C 1
ATOM 2534 O O . GLN A 1 319 ? -7.922 10.602 1.694 1 84.62 319 GLN A O 1
ATOM 2539 N N . ALA A 1 320 ? -9.398 12.445 1.879 1 87.06 320 ALA A N 1
ATOM 2540 C CA . ALA A 1 320 ? -8.344 13.398 1.519 1 87.06 320 ALA A CA 1
ATOM 2541 C C . ALA A 1 320 ? -7.945 14.258 2.717 1 87.06 320 ALA A C 1
ATOM 2543 O O . ALA A 1 320 ? -8.711 14.383 3.68 1 87.06 320 ALA A O 1
ATOM 2544 N N . THR A 1 321 ? -6.734 14.664 2.691 1 88.56 321 THR A N 1
ATOM 2545 C CA . THR A 1 321 ? -6.227 15.633 3.656 1 88.56 321 THR A CA 1
ATOM 2546 C C . THR A 1 321 ? -6.184 17.031 3.051 1 88.56 321 THR A C 1
ATOM 2548 O O . THR A 1 321 ? -5.812 17.203 1.888 1 88.56 321 THR A O 1
ATOM 2551 N N . VAL A 1 322 ? -6.633 18 3.828 1 91.5 322 VAL A N 1
ATOM 2552 C CA . VAL A 1 322 ? -6.707 19.375 3.348 1 91.5 322 VAL A CA 1
ATOM 2553 C C . VAL A 1 322 ? -5.707 20.25 4.113 1 91.5 322 VAL A C 1
ATOM 2555 O O . VAL A 1 322 ? -5.688 20.25 5.344 1 91.5 322 VAL A O 1
ATOM 2558 N N . GLU A 1 323 ? -4.859 20.859 3.422 1 90.5 323 GLU A N 1
ATOM 2559 C CA . GLU A 1 323 ? -3.977 21.875 3.984 1 90.5 323 GLU A CA 1
ATOM 2560 C C . GLU A 1 323 ? -4.363 23.281 3.504 1 90.5 323 GLU A C 1
ATOM 2562 O O . GLU A 1 323 ? -4.281 23.578 2.311 1 90.5 323 GLU A O 1
ATOM 2567 N N . LEU A 1 324 ? -4.738 24.062 4.449 1 92.19 324 LEU A N 1
ATOM 2568 C CA . LEU A 1 324 ? -5.246 25.391 4.117 1 92.19 324 LEU A CA 1
ATOM 2569 C C . LEU A 1 324 ? -4.449 26.484 4.836 1 92.19 324 LEU A C 1
ATOM 2571 O O . LEU A 1 324 ? -4.234 26.391 6.047 1 92.19 324 LEU A O 1
ATOM 2575 N N . HIS A 1 325 ? -3.922 27.391 4.09 1 90.88 325 HIS A N 1
ATOM 2576 C CA . HIS A 1 325 ? -3.291 28.578 4.648 1 90.88 325 HIS A CA 1
ATOM 2577 C C . HIS A 1 325 ? -4.145 29.812 4.402 1 90.88 325 HIS A C 1
ATOM 2579 O O . HIS A 1 325 ? -4.43 30.156 3.254 1 90.88 325 HIS A O 1
ATOM 2585 N N . ILE A 1 326 ? -4.508 30.391 5.457 1 90.56 326 ILE A N 1
ATOM 2586 C CA . ILE A 1 326 ? -5.328 31.594 5.355 1 90.56 326 ILE A CA 1
ATOM 2587 C C . ILE A 1 326 ? -4.535 32.812 5.844 1 90.56 326 ILE A C 1
ATOM 2589 O O . ILE A 1 326 ? -3.664 32.688 6.707 1 90.56 326 ILE A O 1
ATOM 2593 N N . VAL A 1 327 ? -4.887 33.969 5.293 1 90.94 327 VAL A N 1
ATOM 2594 C CA . VAL A 1 327 ? -4.207 35.188 5.66 1 90.94 327 VAL A CA 1
ATOM 2595 C C . VAL A 1 327 ? -5.16 36.094 6.438 1 90.94 327 VAL A C 1
ATOM 2597 O O . VAL A 1 327 ? -6.285 36.344 6.004 1 90.94 327 VAL A O 1
ATOM 2600 N N . MET A 1 328 ? -4.703 36.469 7.605 1 91.94 328 MET A N 1
ATOM 2601 C CA . MET A 1 328 ? -5.461 37.406 8.445 1 91.94 328 MET A CA 1
ATOM 2602 C C . MET A 1 328 ? -4.605 38.594 8.844 1 91.94 328 MET A C 1
ATOM 2604 O O . MET A 1 328 ? -3.43 38.656 8.484 1 91.94 328 MET A O 1
ATOM 2608 N N . ASP A 1 329 ? -5.234 39.5 9.539 1 90.44 329 ASP A N 1
ATOM 2609 C CA . ASP A 1 329 ? -4.531 40.719 9.977 1 90.44 329 ASP A CA 1
ATOM 2610 C C . ASP A 1 329 ? -3.439 40.375 10.984 1 90.44 329 ASP A C 1
ATOM 2612 O O . ASP A 1 329 ? -3.66 39.562 11.898 1 90.44 329 ASP A O 1
ATOM 2616 N N . GLU A 1 330 ? -2.318 40.969 10.82 1 90.56 330 GLU A N 1
ATOM 2617 C CA . GLU A 1 330 ? -1.144 40.625 11.625 1 90.56 330 GLU A CA 1
ATOM 2618 C C . GLU A 1 330 ? -1.347 41.031 13.086 1 90.56 330 GLU A C 1
ATOM 2620 O O . GLU A 1 330 ? -0.715 40.5 13.984 1 90.56 330 GLU A O 1
ATOM 2625 N N . ASN A 1 331 ? -2.219 41.938 13.312 1 90.62 331 ASN A N 1
ATOM 2626 C CA . ASN A 1 331 ? -2.377 42.5 14.648 1 90.62 331 ASN A CA 1
ATOM 2627 C C . ASN A 1 331 ? -3.48 41.781 15.43 1 90.62 331 ASN A C 1
ATOM 2629 O O . ASN A 1 331 ? -3.691 42.062 16.609 1 90.62 331 ASN A O 1
ATOM 2633 N N . LEU A 1 332 ? -4.059 40.844 14.82 1 91.44 332 LEU A N 1
ATOM 2634 C CA . LEU A 1 332 ? -5.133 40.156 15.508 1 91.44 332 LEU A CA 1
ATOM 2635 C C . LEU A 1 332 ? -4.574 39.25 16.609 1 91.44 332 LEU A C 1
ATOM 2637 O O . LEU A 1 332 ? -3.582 38.531 16.406 1 91.44 332 LEU A O 1
ATOM 2641 N N . PRO A 1 333 ? -5.227 39.312 17.719 1 92.62 333 PRO A N 1
ATOM 2642 C CA . PRO A 1 333 ? -4.781 38.438 18.828 1 92.62 333 PRO A CA 1
ATOM 2643 C C . PRO A 1 333 ? -5.008 36.969 18.531 1 92.62 333 PRO A C 1
ATOM 2645 O O . PRO A 1 333 ? -5.883 36.625 17.734 1 92.62 333 PRO A O 1
ATOM 2648 N N . LEU A 1 334 ? -4.273 36.125 19.203 1 92.19 334 LEU A N 1
ATOM 2649 C CA . LEU A 1 334 ? -4.312 34.656 19.016 1 92.19 334 LEU A CA 1
ATOM 2650 C C . LEU A 1 334 ? -5.703 34.125 19.312 1 92.19 334 LEU A C 1
ATOM 2652 O O . LEU A 1 334 ? -6.164 33.188 18.641 1 92.19 334 LEU A O 1
ATOM 2656 N N . LYS A 1 335 ? -6.367 34.625 20.234 1 91.56 335 LYS A N 1
ATOM 2657 C CA . LYS A 1 335 ? -7.703 34.156 20.594 1 91.56 335 LYS A CA 1
ATOM 2658 C C . LYS A 1 335 ? -8.664 34.281 19.422 1 91.56 335 LYS A C 1
ATOM 2660 O O . LYS A 1 335 ? -9.398 33.344 19.109 1 91.56 335 LYS A O 1
ATOM 2665 N N . ILE A 1 336 ? -8.602 35.375 18.812 1 91.56 336 ILE A N 1
ATOM 2666 C CA . ILE A 1 336 ? -9.508 35.656 17.703 1 91.56 336 ILE A CA 1
ATOM 2667 C C . ILE A 1 336 ? -9.141 34.75 16.516 1 91.56 336 ILE A C 1
ATOM 2669 O O . ILE A 1 336 ? -10.016 34.125 15.914 1 91.56 336 ILE A O 1
ATOM 2673 N N . THR A 1 337 ? -7.879 34.719 16.219 1 90.81 337 THR A N 1
ATOM 2674 C CA . THR A 1 337 ? -7.445 33.906 15.086 1 90.81 337 THR A CA 1
ATOM 2675 C C . THR A 1 337 ? -7.758 32.438 15.312 1 90.81 337 THR A C 1
ATOM 2677 O O . THR A 1 337 ? -8.211 31.75 14.398 1 90.81 337 THR A O 1
ATOM 2680 N N . HIS A 1 338 ? -7.492 32.031 16.484 1 90.31 338 HIS A N 1
ATOM 2681 C CA . HIS A 1 338 ? -7.777 30.641 16.828 1 90.31 338 HIS A CA 1
ATOM 2682 C C . HIS A 1 338 ? -9.273 30.344 16.75 1 90.31 338 HIS A C 1
ATOM 2684 O O . HIS A 1 338 ? -9.672 29.281 16.266 1 90.31 338 HIS A O 1
ATOM 2690 N N . ASP A 1 339 ? -10.07 31.234 17.203 1 90.62 339 ASP A N 1
ATOM 2691 C CA . ASP A 1 339 ? -11.516 31.016 17.234 1 90.62 339 ASP A CA 1
ATOM 2692 C C . ASP A 1 339 ? -12.109 31.047 15.836 1 90.62 339 ASP A C 1
ATOM 2694 O O . ASP A 1 339 ? -13.234 30.609 15.625 1 90.62 339 ASP A O 1
ATOM 2698 N N . ILE A 1 340 ? -11.406 31.547 14.945 1 90.5 340 ILE A N 1
ATOM 2699 C CA . ILE A 1 340 ? -11.836 31.516 13.547 1 90.5 340 ILE A CA 1
ATOM 2700 C C . ILE A 1 340 ? -11.359 30.219 12.891 1 90.5 340 ILE A C 1
ATOM 2702 O O . ILE A 1 340 ? -12.109 29.562 12.164 1 90.5 340 ILE A O 1
ATOM 2706 N N . CYS A 1 341 ? -10.188 29.859 13.188 1 89.75 341 CYS A N 1
ATOM 2707 C CA . CYS A 1 341 ? -9.547 28.719 12.547 1 89.75 341 CYS A CA 1
ATOM 2708 C C . CYS A 1 341 ? -10.156 27.406 13.016 1 89.75 341 CYS A C 1
ATOM 2710 O O . CYS A 1 341 ? -10.375 26.5 12.219 1 89.75 341 CYS A O 1
ATOM 2712 N N . GLN A 1 342 ? -10.445 27.297 14.219 1 89.5 342 GLN A N 1
ATOM 2713 C CA . GLN A 1 342 ? -10.914 26.031 14.773 1 89.5 342 GLN A CA 1
ATOM 2714 C C . GLN A 1 342 ? -12.289 25.656 14.219 1 89.5 342 GLN A C 1
ATOM 2716 O O . GLN A 1 342 ? -12.492 24.516 13.781 1 89.5 342 GLN A O 1
ATOM 2721 N N . PRO A 1 343 ? -13.234 26.578 14.266 1 90.31 343 PRO A N 1
ATOM 2722 C CA . PRO A 1 343 ? -14.516 26.234 13.656 1 90.31 343 PRO A CA 1
ATOM 2723 C C . PRO A 1 343 ? -14.398 25.922 12.164 1 90.31 343 PRO A C 1
ATOM 2725 O O . PRO A 1 343 ? -15.148 25.094 11.641 1 90.31 343 PRO A O 1
ATOM 2728 N N . LEU A 1 344 ? -13.547 26.609 11.523 1 91.38 344 LEU A N 1
ATOM 2729 C CA . LEU A 1 344 ? -13.328 26.344 10.109 1 91.38 344 LEU A CA 1
ATOM 2730 C C . LEU A 1 344 ? -12.82 24.922 9.906 1 91.38 344 LEU A C 1
ATOM 2732 O O . LEU A 1 344 ? -13.305 24.203 9.023 1 91.38 344 LEU A O 1
ATOM 2736 N N . GLU A 1 345 ? -11.859 24.531 10.664 1 91.31 345 GLU A N 1
ATOM 2737 C CA . GLU A 1 345 ? -11.336 23.172 10.602 1 91.31 345 GLU A CA 1
ATOM 2738 C C . GLU A 1 345 ? -12.422 22.141 10.875 1 91.31 345 GLU A C 1
ATOM 2740 O O . GLU A 1 345 ? -12.5 21.109 10.195 1 91.31 345 GLU A O 1
ATOM 2745 N N . LYS A 1 346 ? -13.242 22.422 11.82 1 88.38 346 LYS A N 1
ATOM 2746 C CA . LYS A 1 346 ? -14.328 21.5 12.172 1 88.38 346 LYS A CA 1
ATOM 2747 C C . LYS A 1 346 ? -15.344 21.391 11.031 1 88.38 346 LYS A C 1
ATOM 2749 O O . LYS A 1 346 ? -15.883 20.328 10.773 1 88.38 346 LYS A O 1
ATOM 2754 N N . LYS A 1 347 ? -15.617 22.5 10.414 1 89.5 347 LYS A N 1
ATOM 2755 C CA . LYS A 1 347 ? -16.531 22.5 9.273 1 89.5 347 LYS A CA 1
ATOM 2756 C C . LYS A 1 347 ? -15.984 21.656 8.133 1 89.5 347 LYS A C 1
ATOM 2758 O O . LYS A 1 347 ? -16.734 20.922 7.477 1 89.5 347 LYS A O 1
ATOM 2763 N N . LEU A 1 348 ? -14.742 21.75 7.93 1 89.94 348 LEU A N 1
ATOM 2764 C CA . LEU A 1 348 ? -14.117 21 6.852 1 89.94 348 LEU A CA 1
ATOM 2765 C C . LEU A 1 348 ? -14.117 19.5 7.16 1 89.94 348 LEU A C 1
ATOM 2767 O O . LEU A 1 348 ? -14.266 18.672 6.254 1 89.94 348 LEU A O 1
ATOM 2771 N N . LEU A 1 349 ? -14 19.141 8.375 1 88.19 349 LEU A N 1
ATOM 2772 C CA . LEU A 1 349 ? -13.953 17.75 8.805 1 88.19 349 LEU A CA 1
ATOM 2773 C C . LEU A 1 349 ? -15.32 17.078 8.648 1 88.19 349 LEU A C 1
ATOM 2775 O O . LEU A 1 349 ? -15.422 15.859 8.633 1 88.19 349 LEU A O 1
ATOM 2779 N N . LYS A 1 350 ? -16.312 17.859 8.539 1 85.44 350 LYS A N 1
ATOM 2780 C CA . LYS A 1 350 ? -17.656 17.328 8.383 1 85.44 350 LYS A CA 1
ATOM 2781 C C . LYS A 1 350 ? -17.906 16.859 6.949 1 85.44 350 LYS A C 1
ATOM 2783 O O . LYS A 1 350 ? -18.844 16.109 6.688 1 85.44 350 LYS A O 1
ATOM 2788 N N . LEU A 1 351 ? -17.047 17.281 6.121 1 84.06 351 LEU A N 1
ATOM 2789 C CA . LEU A 1 351 ? -17.172 16.828 4.738 1 84.06 351 LEU A CA 1
ATOM 2790 C C . LEU A 1 351 ? -16.828 15.352 4.613 1 84.06 351 LEU A C 1
ATOM 2792 O O . LEU A 1 351 ? -15.867 14.883 5.238 1 84.06 351 LEU A O 1
ATOM 2796 N N . ASP A 1 352 ? -17.516 14.609 3.883 1 78.88 352 ASP A N 1
ATOM 2797 C CA . ASP A 1 352 ? -17.406 13.156 3.779 1 78.88 352 ASP A CA 1
ATOM 2798 C C . ASP A 1 352 ? -16.062 12.734 3.195 1 78.88 352 ASP A C 1
ATOM 2800 O O . ASP A 1 352 ? -15.562 11.648 3.49 1 78.88 352 ASP A O 1
ATOM 2804 N N . PHE A 1 353 ? -15.469 13.555 2.373 1 82.25 353 PHE A N 1
ATOM 2805 C CA . PHE A 1 353 ? -14.258 13.133 1.671 1 82.25 353 PHE A CA 1
ATOM 2806 C C . PHE A 1 353 ? -13.016 13.602 2.412 1 82.25 353 PHE A C 1
ATOM 2808 O O . PHE A 1 353 ? -11.891 13.273 2.014 1 82.25 353 PHE A O 1
ATOM 2815 N N . VAL A 1 354 ? -13.219 14.32 3.527 1 86.62 354 VAL A N 1
ATOM 2816 C CA . VAL A 1 354 ? -12.07 14.867 4.238 1 86.62 354 VAL A CA 1
ATOM 2817 C C . VAL A 1 354 ? -11.758 14.016 5.465 1 86.62 354 VAL A C 1
ATOM 2819 O O . VAL A 1 354 ? -12.648 13.75 6.281 1 86.62 354 VAL A O 1
ATOM 2822 N N . GLU A 1 355 ? -10.555 13.594 5.512 1 84.88 355 GLU A N 1
ATOM 2823 C CA . GLU A 1 355 ? -10.109 12.852 6.688 1 84.88 355 GLU A CA 1
ATOM 2824 C C . GLU A 1 355 ? -9.508 13.773 7.734 1 84.88 355 GLU A C 1
ATOM 2826 O O . GLU A 1 355 ? -9.797 13.648 8.93 1 84.88 355 GLU A O 1
ATOM 2831 N N . ARG A 1 356 ? -8.664 14.68 7.211 1 87.81 356 ARG A N 1
ATOM 2832 C CA . ARG A 1 356 ? -7.984 15.633 8.078 1 87.81 356 ARG A CA 1
ATOM 2833 C C . ARG A 1 356 ? -7.887 17 7.422 1 87.81 356 ARG A C 1
ATOM 2835 O O . ARG A 1 356 ? -7.809 17.094 6.195 1 87.81 356 ARG A O 1
ATOM 2842 N N . ALA A 1 357 ? -7.945 17.953 8.289 1 91.06 357 ALA A N 1
ATOM 2843 C CA . ALA A 1 357 ? -7.816 19.328 7.809 1 91.06 357 ALA A CA 1
ATOM 2844 C C . ALA A 1 357 ? -6.852 20.125 8.68 1 91.06 357 ALA A C 1
ATOM 2846 O O . ALA A 1 357 ? -6.98 20.141 9.906 1 91.06 357 ALA A O 1
ATOM 2847 N N . PHE A 1 358 ? -5.867 20.672 8.055 1 91 358 PHE A N 1
ATOM 2848 C CA . PHE A 1 358 ? -4.914 21.531 8.742 1 91 358 PHE A CA 1
ATOM 2849 C C . PHE A 1 358 ? -5.039 22.984 8.266 1 91 358 PHE A C 1
ATOM 2851 O O . PHE A 1 358 ? -4.809 23.266 7.094 1 91 358 PHE A O 1
ATOM 2858 N N . VAL A 1 359 ? -5.398 23.828 9.148 1 92.25 359 VAL A N 1
ATOM 2859 C CA . VAL A 1 359 ? -5.551 25.234 8.82 1 92.25 359 VAL A CA 1
ATOM 2860 C C . VAL A 1 359 ? -4.43 26.047 9.477 1 92.25 359 VAL A C 1
ATOM 2862 O O . VAL A 1 359 ? -4.25 25.984 10.695 1 92.25 359 VAL A O 1
ATOM 2865 N N . HIS A 1 360 ? -3.656 26.625 8.734 1 89.56 360 HIS A N 1
ATOM 2866 C CA . HIS A 1 360 ? -2.566 27.484 9.195 1 89.56 360 HIS A CA 1
ATOM 2867 C C . HIS A 1 360 ? -2.871 28.953 8.945 1 89.56 360 HIS A C 1
ATOM 2869 O O . HIS A 1 360 ? -3.35 29.312 7.867 1 89.56 360 HIS A O 1
ATOM 2875 N N . CYS A 1 361 ? -2.617 29.75 9.953 1 89.19 361 CYS A N 1
ATOM 2876 C CA . CYS A 1 361 ? -2.881 31.188 9.836 1 89.19 361 CYS A CA 1
ATOM 2877 C C . CYS A 1 361 ? -1.603 31.953 9.516 1 89.19 361 CYS A C 1
ATOM 2879 O O . CYS A 1 361 ? -0.643 31.922 10.289 1 89.19 361 CYS A O 1
ATOM 2881 N N . ASP A 1 362 ? -1.684 32.688 8.406 1 87.38 362 ASP A N 1
ATOM 2882 C CA . ASP A 1 362 ? -0.575 33.531 7.973 1 87.38 362 ASP A CA 1
ATOM 2883 C C . ASP A 1 362 ? -0.976 35 7.977 1 87.38 362 ASP A C 1
ATOM 2885 O O . ASP A 1 362 ? -2.162 35.344 8.062 1 87.38 362 ASP A O 1
ATOM 2889 N N . TYR A 1 363 ? 0.074 35.844 8.07 1 87.56 363 TYR A N 1
ATOM 2890 C CA . TYR A 1 363 ? -0.23 37.25 7.977 1 87.56 363 TYR A CA 1
ATOM 2891 C C . TYR A 1 363 ? 0.237 37.812 6.641 1 87.56 363 TYR A C 1
ATOM 2893 O O . TYR A 1 363 ? -0.144 38.938 6.266 1 87.56 363 TYR A O 1
ATOM 2901 N N . ASP A 1 364 ? 1.097 37.031 5.969 1 79.06 364 ASP A N 1
ATOM 2902 C CA . ASP A 1 364 ? 1.565 37.469 4.66 1 79.06 364 ASP A CA 1
ATOM 2903 C C . ASP A 1 364 ? 1.379 36.375 3.611 1 79.06 364 ASP A C 1
ATOM 2905 O O . ASP A 1 364 ? 1.32 35.188 3.949 1 79.06 364 ASP A O 1
ATOM 2909 N N . CYS A 1 365 ? 1.093 36.875 2.43 1 70.5 365 CYS A N 1
ATOM 2910 C CA . CYS A 1 365 ? 0.935 35.906 1.335 1 70.5 365 CYS A CA 1
ATOM 2911 C C . CYS A 1 365 ? 2.291 35.469 0.786 1 70.5 365 CYS A C 1
ATOM 2913 O O . CYS A 1 365 ? 2.717 35.969 -0.267 1 70.5 365 CYS A O 1
ATOM 2915 N N . ASP A 1 366 ? 3.111 34.969 1.543 1 61.03 366 ASP A N 1
ATOM 2916 C CA . ASP A 1 366 ? 4.445 34.625 1.046 1 61.03 366 ASP A CA 1
ATOM 2917 C C . ASP A 1 366 ? 4.492 33.219 0.461 1 61.03 366 ASP A C 1
ATOM 2919 O O . ASP A 1 366 ? 5.52 32.812 -0.077 1 61.03 366 ASP A O 1
ATOM 2923 N N . GLY A 1 367 ? 3.416 32.688 0.192 1 58.06 367 GLY A N 1
ATOM 2924 C CA . GLY A 1 367 ? 3.41 31.375 -0.457 1 58.06 367 GLY A CA 1
ATOM 2925 C C . GLY A 1 367 ? 4.141 30.312 0.338 1 58.06 367 GLY A C 1
ATOM 2926 O O . GLY A 1 367 ? 4.59 29.312 -0.223 1 58.06 367 GLY A O 1
ATOM 2927 N N . ASP A 1 368 ? 4.43 30.547 1.546 1 50.44 368 ASP A N 1
ATOM 2928 C CA . ASP A 1 368 ? 5.242 29.594 2.293 1 50.44 368 ASP A CA 1
ATOM 2929 C C . ASP A 1 368 ? 4.43 28.359 2.668 1 50.44 368 ASP A C 1
ATOM 2931 O O . ASP A 1 368 ? 3.199 28.406 2.73 1 50.44 368 ASP A O 1
ATOM 2935 N N . MET B 1 1 ? -6.609 -6.266 37.5 1 19.23 1 MET B N 1
ATOM 2936 C CA . MET B 1 1 ? -5.711 -5.176 37.125 1 19.23 1 MET B CA 1
ATOM 2937 C C . MET B 1 1 ? -6.328 -4.312 36.031 1 19.23 1 MET B C 1
ATOM 2939 O O . MET B 1 1 ? -6.738 -4.824 35 1 19.23 1 MET B O 1
ATOM 2943 N N . ARG B 1 2 ? -6.945 -3.184 36.406 1 23.77 2 ARG B N 1
ATOM 2944 C CA . ARG B 1 2 ? -7.797 -2.303 35.625 1 23.77 2 ARG B CA 1
ATOM 2945 C C . ARG B 1 2 ? -7.035 -1.727 34.438 1 23.77 2 ARG B C 1
ATOM 2947 O O . ARG B 1 2 ? -5.883 -1.315 34.562 1 23.77 2 ARG B O 1
ATOM 2954 N N . PRO B 1 3 ? -7.293 -2.209 33.25 1 26.31 3 PRO B N 1
ATOM 2955 C CA . PRO B 1 3 ? -6.516 -1.968 32.031 1 26.31 3 PRO B CA 1
ATOM 2956 C C . PRO B 1 3 ? -6.309 -0.481 31.75 1 26.31 3 PRO B C 1
ATOM 2958 O O . PRO B 1 3 ? -7.277 0.274 31.656 1 26.31 3 PRO B O 1
ATOM 2961 N N . GLU B 1 4 ? -5.395 0.212 32.531 1 25.78 4 GLU B N 1
ATOM 2962 C CA . GLU B 1 4 ? -5.062 1.631 32.594 1 25.78 4 GLU B CA 1
ATOM 2963 C C . GLU B 1 4 ? -4.754 2.203 31.219 1 25.78 4 GLU B C 1
ATOM 2965 O O . GLU B 1 4 ? -3.742 1.851 30.609 1 25.78 4 GLU B O 1
ATOM 2970 N N . THR B 1 5 ? -5.641 2.246 30.312 1 29.19 5 THR B N 1
ATOM 2971 C CA . THR B 1 5 ? -5.766 2.746 28.938 1 29.19 5 THR B CA 1
ATOM 2972 C C . THR B 1 5 ? -5.266 4.184 28.844 1 29.19 5 THR B C 1
ATOM 2974 O O . THR B 1 5 ? -5.988 5.07 28.391 1 29.19 5 THR B O 1
ATOM 2977 N N . GLU B 1 6 ? -4.348 4.727 29.766 1 28.34 6 GLU B N 1
ATOM 2978 C CA . GLU B 1 6 ? -4.066 6.145 29.969 1 28.34 6 GLU B CA 1
ATOM 2979 C C . GLU B 1 6 ? -3.307 6.73 28.781 1 28.34 6 GLU B C 1
ATOM 2981 O O . GLU B 1 6 ? -2.379 6.109 28.266 1 28.34 6 GLU B O 1
ATOM 2986 N N . PRO B 1 7 ? -3.904 7.551 27.984 1 32.06 7 PRO B N 1
ATOM 2987 C CA . PRO B 1 7 ? -3.164 8.258 26.938 1 32.06 7 PRO B CA 1
ATOM 2988 C C . PRO B 1 7 ? -1.797 8.75 27.406 1 32.06 7 PRO B C 1
ATOM 2990 O O . PRO B 1 7 ? -1.61 9.016 28.594 1 32.06 7 PRO B O 1
ATOM 2993 N N . LEU B 1 8 ? -0.714 8.305 26.906 1 33.03 8 LEU B N 1
ATOM 2994 C CA . LEU B 1 8 ? 0.593 8.562 27.5 1 33.03 8 LEU B CA 1
ATOM 2995 C C . LEU B 1 8 ? 0.679 9.984 28.047 1 33.03 8 LEU B C 1
ATOM 2997 O O . LEU B 1 8 ? 1.292 10.227 29.078 1 33.03 8 LEU B O 1
ATOM 3001 N N . LEU B 1 9 ? 0.69 11.148 27.172 1 33.72 9 LEU B N 1
ATOM 3002 C CA . LEU B 1 9 ? 0.757 12.477 27.766 1 33.72 9 LEU B CA 1
ATOM 3003 C C . LEU B 1 9 ? -0.626 12.953 28.188 1 33.72 9 LEU B C 1
ATOM 3005 O O . LEU B 1 9 ? -1.475 13.258 27.359 1 33.72 9 LEU B O 1
ATOM 3009 N N . LYS B 1 10 ? -1.412 12.5 29.016 1 33.62 10 LYS B N 1
ATOM 3010 C CA . LYS B 1 10 ? -2.65 13.023 29.594 1 33.62 10 LYS B CA 1
ATOM 3011 C C . LYS B 1 10 ? -2.566 14.531 29.812 1 33.62 10 LYS B C 1
ATOM 3013 O O . LYS B 1 10 ? -1.477 15.109 29.781 1 33.62 10 LYS B O 1
ATOM 3018 N N . ASN B 1 11 ? -3.621 15.242 30.703 1 31.83 11 ASN B N 1
ATOM 3019 C CA . ASN B 1 11 ? -4.082 16.578 31.078 1 31.83 11 ASN B CA 1
ATOM 3020 C C . ASN B 1 11 ? -2.938 17.453 31.594 1 31.83 11 ASN B C 1
ATOM 3022 O O . ASN B 1 11 ? -3.168 18.547 32.094 1 31.83 11 ASN B O 1
ATOM 3026 N N . GLY B 1 12 ? -1.884 16.984 32.188 1 30.86 12 GLY B N 1
ATOM 3027 C CA . GLY B 1 12 ? -1.029 17.953 32.875 1 30.86 12 GLY B CA 1
ATOM 3028 C C . GLY B 1 12 ? -0.127 18.719 31.938 1 30.86 12 GLY B C 1
ATOM 3029 O O . GLY B 1 12 ? 0.667 18.125 31.203 1 30.86 12 GLY B O 1
ATOM 3030 N N . GLY B 1 13 ? -0.661 19.797 31.234 1 33.94 13 GLY B N 1
ATOM 3031 C CA . GLY B 1 13 ? 0.151 20.797 30.547 1 33.94 13 GLY B CA 1
ATOM 3032 C C . GLY B 1 13 ? 1.562 20.891 31.094 1 33.94 13 GLY B C 1
ATOM 3033 O O . GLY B 1 13 ? 1.768 20.859 32.312 1 33.94 13 GLY B O 1
ATOM 3034 N N . ILE B 1 14 ? 2.467 20.234 30.516 1 38.97 14 ILE B N 1
ATOM 3035 C CA . ILE B 1 14 ? 3.82 20.531 30.969 1 38.97 14 ILE B CA 1
ATOM 3036 C C . ILE B 1 14 ? 4.027 22.047 30.984 1 38.97 14 ILE B C 1
ATOM 3038 O O . ILE B 1 14 ? 3.977 22.703 29.953 1 38.97 14 ILE B O 1
ATOM 3042 N N . GLU B 1 15 ? 3.594 22.734 32.062 1 34.91 15 GLU B N 1
ATOM 3043 C CA . GLU B 1 15 ? 3.893 24.141 32.281 1 34.91 15 GLU B CA 1
ATOM 3044 C C . GLU B 1 15 ? 5.375 24.438 32.094 1 34.91 15 GLU B C 1
ATOM 3046 O O . GLU B 1 15 ? 6.23 23.812 32.719 1 34.91 15 GLU B O 1
ATOM 3051 N N . MET B 1 16 ? 5.68 24.828 30.969 1 38.03 16 MET B N 1
ATOM 3052 C CA . MET B 1 16 ? 7.059 25.125 30.594 1 38.03 16 MET B CA 1
ATOM 3053 C C . MET B 1 16 ? 7.605 26.281 31.406 1 38.03 16 MET B C 1
ATOM 3055 O O . MET B 1 16 ? 8.695 26.781 31.141 1 38.03 16 MET B O 1
ATOM 3059 N N . GLY B 1 17 ? 6.828 27 32.344 1 31.98 17 GLY B N 1
ATOM 3060 C CA . GLY B 1 17 ? 7.484 28.141 32.938 1 31.98 17 GLY B CA 1
ATOM 3061 C C . GLY B 1 17 ? 8.844 27.812 33.531 1 31.98 17 GLY B C 1
ATOM 3062 O O . GLY B 1 17 ? 9.531 28.688 34.031 1 31.98 17 GLY B O 1
ATOM 3063 N N . LYS B 1 18 ? 8.984 26.719 34.25 1 33.25 18 LYS B N 1
ATOM 3064 C CA . LYS B 1 18 ? 10.211 26.609 35.062 1 33.25 18 LYS B CA 1
ATOM 3065 C C . LYS B 1 18 ? 11.438 26.453 34.156 1 33.25 18 LYS B C 1
ATOM 3067 O O . LYS B 1 18 ? 11.344 25.875 33.062 1 33.25 18 LYS B O 1
ATOM 3072 N N . ARG B 1 19 ? 12.469 27.328 34.312 1 31.5 19 ARG B N 1
ATOM 3073 C CA . ARG B 1 19 ? 13.805 27.438 33.75 1 31.5 19 ARG B CA 1
ATOM 3074 C C . ARG B 1 19 ? 14.406 26.062 33.5 1 31.5 19 ARG B C 1
ATOM 3076 O O . ARG B 1 19 ? 14.781 25.359 34.438 1 31.5 19 ARG B O 1
ATOM 3083 N N . TYR B 1 20 ? 13.93 25.375 32.688 1 30.89 20 TYR B N 1
ATOM 3084 C CA . TYR B 1 20 ? 14.492 24.078 32.344 1 30.89 20 TYR B CA 1
ATOM 3085 C C . TYR B 1 20 ? 15.984 24.203 32.031 1 30.89 20 TYR B C 1
ATOM 3087 O O . TYR B 1 20 ? 16.422 23.828 30.953 1 30.89 20 TYR B O 1
ATOM 3095 N N . GLY B 1 21 ? 16.609 25.312 32.188 1 28.98 21 GLY B N 1
ATOM 3096 C CA . GLY B 1 21 ? 18.062 25.266 32.094 1 28.98 21 GLY B CA 1
ATOM 3097 C C . GLY B 1 21 ? 18.641 23.984 32.656 1 28.98 21 GLY B C 1
ATOM 3098 O O . GLY B 1 21 ? 19.75 23.578 32.281 1 28.98 21 GLY B O 1
ATOM 3099 N N . GLU B 1 22 ? 18.266 23.672 33.938 1 27.97 22 GLU B N 1
ATOM 3100 C CA . GLU B 1 22 ? 18.938 22.578 34.594 1 27.97 22 GLU B CA 1
ATOM 3101 C C . GLU B 1 22 ? 18.359 21.219 34.188 1 27.97 22 GLU B C 1
ATOM 3103 O O . GLU B 1 22 ? 17.531 20.656 34.875 1 27.97 22 GLU B O 1
ATOM 3108 N N . LEU B 1 23 ? 17.609 21.094 33.062 1 30.45 23 LEU B N 1
ATOM 3109 C CA . LEU B 1 23 ? 17.391 19.672 32.812 1 30.45 23 LEU B CA 1
ATOM 3110 C C . LEU B 1 23 ? 18.594 18.844 33.25 1 30.45 23 LEU B C 1
ATOM 3112 O O . LEU B 1 23 ? 19.719 19.109 32.812 1 30.45 23 LEU B O 1
ATOM 3116 N N . PRO B 1 24 ? 18.531 18.375 34.469 1 28.7 24 PRO B N 1
ATOM 3117 C CA . PRO B 1 24 ? 19.719 17.656 34.938 1 28.7 24 PRO B CA 1
ATOM 3118 C C . PRO B 1 24 ? 20.328 16.766 33.875 1 28.7 24 PRO B C 1
ATOM 3120 O O . PRO B 1 24 ? 19.656 15.844 33.375 1 28.7 24 PRO B O 1
ATOM 3123 N N . VAL B 1 25 ? 20.766 17.359 32.781 1 30.17 25 VAL B N 1
ATOM 3124 C CA . VAL B 1 25 ? 21.703 16.484 32.094 1 30.17 25 VAL B CA 1
ATOM 3125 C C . VAL B 1 25 ? 22.422 15.586 33.094 1 30.17 25 VAL B C 1
ATOM 3127 O O . VAL B 1 25 ? 23.141 16.062 33.969 1 30.17 25 VAL B O 1
ATOM 3130 N N . VAL B 1 26 ? 21.703 14.617 33.656 1 29.58 26 VAL B N 1
ATOM 3131 C CA . VAL B 1 26 ? 22.469 13.664 34.438 1 29.58 26 VAL B CA 1
ATOM 3132 C C . VAL B 1 26 ? 23.828 13.43 33.812 1 29.58 26 VAL B C 1
ATOM 3134 O O . VAL B 1 26 ? 23.922 12.844 32.719 1 29.58 26 VAL B O 1
ATOM 3137 N N . HIS B 1 27 ? 24.578 14.516 33.656 1 28.14 27 HIS B N 1
ATOM 3138 C CA . HIS B 1 27 ? 25.953 14.102 33.469 1 28.14 27 HIS B CA 1
ATOM 3139 C C . HIS B 1 27 ? 26.281 12.844 34.25 1 28.14 27 HIS B C 1
ATOM 3141 O O . HIS B 1 27 ? 25.688 12.602 35.312 1 28.14 27 HIS B O 1
ATOM 3147 N N . ARG B 1 28 ? 26.844 11.883 33.625 1 32.88 28 ARG B N 1
ATOM 3148 C CA . ARG B 1 28 ? 27.484 10.859 34.438 1 32.88 28 ARG B CA 1
ATOM 3149 C C . ARG B 1 28 ? 28.031 11.461 35.719 1 32.88 28 ARG B C 1
ATOM 3151 O O . ARG B 1 28 ? 29.141 12.016 35.75 1 32.88 28 ARG B O 1
ATOM 3158 N N . SER B 1 29 ? 27.359 12.523 36.219 1 30.59 29 SER B N 1
ATOM 3159 C CA . SER B 1 29 ? 28.109 12.656 37.469 1 30.59 29 SER B CA 1
ATOM 3160 C C . SER B 1 29 ? 28.297 11.305 38.156 1 30.59 29 SER B C 1
ATOM 3162 O O . SER B 1 29 ? 27.375 10.484 38.188 1 30.59 29 SER B O 1
ATOM 3164 N N . LYS B 1 30 ? 29.5 10.844 38.312 1 33.19 30 LYS B N 1
ATOM 3165 C CA . LYS B 1 30 ? 29.984 9.805 39.219 1 33.19 30 LYS B CA 1
ATOM 3166 C C . LYS B 1 30 ? 29.188 9.781 40.5 1 33.19 30 LYS B C 1
ATOM 3168 O O . LYS B 1 30 ? 29.688 9.305 41.531 1 33.19 30 LYS B O 1
ATOM 3173 N N . SER B 1 31 ? 28.203 10.719 40.531 1 30.89 31 SER B N 1
ATOM 3174 C CA . SER B 1 31 ? 27.75 10.539 41.938 1 30.89 31 SER B CA 1
ATOM 3175 C C . SER B 1 31 ? 27.219 9.125 42.156 1 30.89 31 SER B C 1
ATOM 3177 O O . SER B 1 31 ? 26.531 8.57 41.281 1 30.89 31 SER B O 1
ATOM 3179 N N . PRO B 1 32 ? 27.828 8.383 43 1 31.17 32 PRO B N 1
ATOM 3180 C CA . PRO B 1 32 ? 27.391 7.07 43.469 1 31.17 32 PRO B CA 1
ATOM 3181 C C . PRO B 1 32 ? 25.875 7.004 43.719 1 31.17 32 PRO B C 1
ATOM 3183 O O . PRO B 1 32 ? 25.328 7.777 44.5 1 31.17 32 PRO B O 1
ATOM 3186 N N . VAL B 1 33 ? 25.016 7.223 42.656 1 34.34 33 VAL B N 1
ATOM 3187 C CA . VAL B 1 33 ? 23.672 6.789 43.031 1 34.34 33 VAL B CA 1
ATOM 3188 C C . VAL B 1 33 ? 23.766 5.828 44.219 1 34.34 33 VAL B C 1
ATOM 3190 O O . VAL B 1 33 ? 24.453 4.809 44.156 1 34.34 33 VAL B O 1
ATOM 3193 N N . LYS B 1 34 ? 23.75 6.383 45.344 1 32.59 34 LYS B N 1
ATOM 3194 C CA . LYS B 1 34 ? 23.562 5.531 46.5 1 32.59 34 LYS B CA 1
ATOM 3195 C C . LYS B 1 34 ? 22.641 4.352 46.188 1 32.59 34 LYS B C 1
ATOM 3197 O O . LYS B 1 34 ? 21.438 4.52 46.031 1 32.59 34 LYS B O 1
ATOM 3202 N N . TYR B 1 35 ? 23.016 3.572 45.156 1 35.31 35 TYR B N 1
ATOM 3203 C CA . TYR B 1 35 ? 22.469 2.223 45.188 1 35.31 35 TYR B CA 1
ATOM 3204 C C . TYR B 1 35 ? 22.094 1.81 46.594 1 35.31 35 TYR B C 1
ATOM 3206 O O . TYR B 1 35 ? 22.891 1.945 47.531 1 35.31 35 TYR B O 1
ATOM 3214 N N . TYR B 1 36 ? 20.859 2.271 46.969 1 36.25 36 TYR B N 1
ATOM 3215 C CA . TYR B 1 36 ? 20.391 1.534 48.156 1 36.25 36 TYR B CA 1
ATOM 3216 C C . TYR B 1 36 ? 20.922 0.105 48.125 1 36.25 36 TYR B C 1
ATOM 3218 O O . TYR B 1 36 ? 20.469 -0.73 47.344 1 36.25 36 TYR B O 1
ATOM 3226 N N . TRP B 1 37 ? 22.25 -0.052 48.094 1 38.59 37 TRP B N 1
ATOM 3227 C CA . TRP B 1 37 ? 22.781 -1.329 48.562 1 38.59 37 TRP B CA 1
ATOM 3228 C C . TRP B 1 37 ? 21.859 -1.948 49.625 1 38.59 37 TRP B C 1
ATOM 3230 O O . TRP B 1 37 ? 21.906 -1.571 50.781 1 38.59 37 TRP B O 1
ATOM 3240 N N . ASN B 1 38 ? 20.547 -1.895 49.406 1 41.38 38 ASN B N 1
ATOM 3241 C CA . ASN B 1 38 ? 19.891 -2.785 50.344 1 41.38 38 ASN B CA 1
ATOM 3242 C C . ASN B 1 38 ? 20.562 -4.16 50.375 1 41.38 38 ASN B C 1
ATOM 3244 O O . ASN B 1 38 ? 20.75 -4.777 49.344 1 41.38 38 ASN B O 1
ATOM 3248 N N . SER B 1 39 ? 21.453 -4.438 51.188 1 50.56 39 SER B N 1
ATOM 3249 C CA . SER B 1 39 ? 22.078 -5.711 51.531 1 50.56 39 SER B CA 1
ATOM 3250 C C . SER B 1 39 ? 21.172 -6.883 51.156 1 50.56 39 SER B C 1
ATOM 3252 O O . SER B 1 39 ? 21.656 -7.992 50.906 1 50.56 39 SER B O 1
ATOM 3254 N N . ASP B 1 40 ? 19.828 -6.699 51.25 1 53.44 40 ASP B N 1
ATOM 3255 C CA . ASP B 1 40 ? 18.969 -7.875 51.188 1 53.44 40 ASP B CA 1
ATOM 3256 C C . ASP B 1 40 ? 18.625 -8.211 49.719 1 53.44 40 ASP B C 1
ATOM 3258 O O . ASP B 1 40 ? 17.688 -8.953 49.469 1 53.44 40 ASP B O 1
ATOM 3262 N N . VAL B 1 41 ? 19.094 -7.418 48.875 1 60.44 41 VAL B N 1
ATOM 3263 C CA . VAL B 1 41 ? 18.641 -7.789 47.562 1 60.44 41 VAL B CA 1
ATOM 3264 C C . VAL B 1 41 ? 19.516 -8.906 47 1 60.44 41 VAL B C 1
ATOM 3266 O O . VAL B 1 41 ? 20.734 -8.898 47.188 1 60.44 41 VAL B O 1
ATOM 3269 N N . GLY B 1 42 ? 18.984 -10.055 46.719 1 66.06 42 GLY B N 1
ATOM 3270 C CA . GLY B 1 42 ? 19.625 -11.242 46.188 1 66.06 42 GLY B CA 1
ATOM 3271 C C . GLY B 1 42 ? 20.484 -10.969 44.969 1 66.06 42 GLY B C 1
ATOM 3272 O O . GLY B 1 42 ? 20.359 -9.914 44.344 1 66.06 42 GLY B O 1
ATOM 3273 N N . TRP B 1 43 ? 21.469 -11.719 44.812 1 67.81 43 TRP B N 1
ATOM 3274 C CA . TRP B 1 43 ? 22.469 -11.641 43.75 1 67.81 43 TRP B CA 1
ATOM 3275 C C . TRP B 1 43 ? 21.797 -11.523 42.375 1 67.81 43 TRP B C 1
ATOM 3277 O O . TRP B 1 43 ? 22.203 -10.695 41.562 1 67.81 43 TRP B O 1
ATOM 3287 N N . CYS B 1 44 ? 20.766 -12.227 42.219 1 69.12 44 CYS B N 1
ATOM 3288 C CA . CYS B 1 44 ? 20.094 -12.25 40.938 1 69.12 44 CYS B CA 1
ATOM 3289 C C . CYS B 1 44 ? 19.422 -10.914 40.625 1 69.12 44 CYS B C 1
ATOM 3291 O O . CYS B 1 44 ? 19.469 -10.422 39.5 1 69.12 44 CYS B O 1
ATOM 3293 N N . GLU B 1 45 ? 18.922 -10.383 41.656 1 72.56 45 GLU B N 1
ATOM 3294 C CA . GLU B 1 45 ? 18.234 -9.102 41.5 1 72.56 45 GLU B CA 1
ATOM 3295 C C . GLU B 1 45 ? 19.219 -7.969 41.281 1 72.56 45 GLU B C 1
ATOM 3297 O O . GLU B 1 45 ? 18.953 -7.051 40.5 1 72.56 45 GLU B O 1
ATOM 3302 N N . ARG B 1 46 ? 20.359 -8.156 41.812 1 66.38 46 ARG B N 1
ATOM 3303 C CA . ARG B 1 46 ? 21.406 -7.152 41.594 1 66.38 46 ARG B CA 1
ATOM 3304 C C . ARG B 1 46 ? 21.891 -7.164 40.156 1 66.38 46 ARG B C 1
ATOM 3306 O O . ARG B 1 46 ? 22.109 -6.105 39.562 1 66.38 46 ARG B O 1
ATOM 3313 N N . ARG B 1 47 ? 21.938 -8.328 39.625 1 68.81 47 ARG B N 1
ATOM 3314 C CA . ARG B 1 47 ? 22.375 -8.453 38.219 1 68.81 47 ARG B CA 1
ATOM 3315 C C . ARG B 1 47 ? 21.328 -7.895 37.281 1 68.81 47 ARG B C 1
ATOM 3317 O O . ARG B 1 47 ? 21.672 -7.23 36.281 1 68.81 47 ARG B O 1
ATOM 3324 N N . ARG B 1 48 ? 20.172 -8.164 37.562 1 69.81 48 ARG B N 1
ATOM 3325 C CA . ARG B 1 48 ? 19.078 -7.664 36.75 1 69.81 48 ARG B CA 1
ATOM 3326 C C . ARG B 1 48 ? 19.031 -6.141 36.75 1 69.81 48 ARG B C 1
ATOM 3328 O O . ARG B 1 48 ? 18.859 -5.504 35.719 1 69.81 48 ARG B O 1
ATOM 3335 N N . ARG B 1 49 ? 19.25 -5.652 37.938 1 65.69 49 ARG B N 1
ATOM 3336 C CA . ARG B 1 49 ? 19.203 -4.199 38.062 1 65.69 49 ARG B CA 1
ATOM 3337 C C . ARG B 1 49 ? 20.375 -3.547 37.344 1 65.69 49 ARG B C 1
ATOM 3339 O O . ARG B 1 49 ? 20.234 -2.486 36.75 1 65.69 49 ARG B O 1
ATOM 3346 N N . ARG B 1 50 ? 21.438 -4.223 37.375 1 67.44 50 ARG B N 1
ATOM 3347 C CA . ARG B 1 50 ? 22.609 -3.721 36.688 1 67.44 50 ARG B CA 1
ATOM 3348 C C . ARG B 1 50 ? 22.406 -3.752 35.156 1 67.44 50 ARG B C 1
ATOM 3350 O O . ARG B 1 50 ? 22.781 -2.816 34.469 1 67.44 50 ARG B O 1
ATOM 3357 N N . ARG B 1 51 ? 21.812 -4.785 34.75 1 70.38 51 ARG B N 1
ATOM 3358 C CA . ARG B 1 51 ? 21.547 -4.914 33.344 1 70.38 51 ARG B CA 1
ATOM 3359 C C . ARG B 1 51 ? 20.547 -3.867 32.875 1 70.38 51 ARG B C 1
ATOM 3361 O O . ARG B 1 51 ? 20.719 -3.264 31.812 1 70.38 51 ARG B O 1
ATOM 3368 N N . ASN B 1 52 ? 19.594 -3.729 33.656 1 68.62 52 ASN B N 1
ATOM 3369 C CA . ASN B 1 52 ? 18.578 -2.742 33.312 1 68.62 52 ASN B CA 1
ATOM 3370 C C . ASN B 1 52 ? 19.141 -1.324 33.312 1 68.62 52 ASN B C 1
ATOM 3372 O O . ASN B 1 52 ? 18.797 -0.502 32.469 1 68.62 52 ASN B O 1
ATOM 3376 N N . LYS B 1 53 ? 19.938 -1.172 34.344 1 66.12 53 LYS B N 1
ATOM 3377 C CA . LYS B 1 53 ? 20.578 0.131 34.406 1 66.12 53 LYS B CA 1
ATOM 3378 C C . LYS B 1 53 ? 21.5 0.355 33.219 1 66.12 53 LYS B C 1
ATOM 3380 O O . LYS B 1 53 ? 21.516 1.442 32.625 1 66.12 53 LYS B O 1
ATOM 3385 N N . ALA B 1 54 ? 22.203 -0.625 32.875 1 69.62 54 ALA B N 1
ATOM 3386 C CA . ALA B 1 54 ? 23.094 -0.524 31.719 1 69.62 54 ALA B CA 1
ATOM 3387 C C . ALA B 1 54 ? 22.297 -0.284 30.438 1 69.62 54 ALA B C 1
ATOM 3389 O O . ALA B 1 54 ? 22.703 0.518 29.594 1 69.62 54 ALA B O 1
ATOM 3390 N N . LYS B 1 55 ? 21.281 -0.977 30.297 1 68.5 55 LYS B N 1
ATOM 3391 C CA . LYS B 1 55 ? 20.422 -0.795 29.141 1 68.5 55 LYS B CA 1
ATOM 3392 C C . LYS B 1 55 ? 19.875 0.626 29.078 1 68.5 55 LYS B C 1
ATOM 3394 O O . LYS B 1 55 ? 19.844 1.238 28 1 68.5 55 LYS B O 1
ATOM 3399 N N . TYR B 1 56 ? 19.469 1.04 30.266 1 65.31 56 TYR B N 1
ATOM 3400 C CA . TYR B 1 56 ? 18.938 2.393 30.344 1 65.31 56 TYR B CA 1
ATOM 3401 C C . TYR B 1 56 ? 19.984 3.424 29.938 1 65.31 56 TYR B C 1
ATOM 3403 O O . TYR B 1 56 ? 19.703 4.332 29.156 1 65.31 56 TYR B O 1
ATOM 3411 N N . TYR B 1 57 ? 21.203 3.227 30.438 1 63.59 57 TYR B N 1
ATOM 3412 C CA . TYR B 1 57 ? 22.25 4.195 30.125 1 63.59 57 TYR B CA 1
ATOM 3413 C C . TYR B 1 57 ? 22.656 4.09 28.656 1 63.59 57 TYR B C 1
ATOM 3415 O O . TYR B 1 57 ? 22.953 5.098 28.016 1 63.59 57 TYR B O 1
ATOM 3423 N N . ARG B 1 58 ? 22.609 2.959 28.188 1 65.94 58 ARG B N 1
ATOM 3424 C CA . ARG B 1 58 ? 22.906 2.797 26.766 1 65.94 58 ARG B CA 1
ATOM 3425 C C . ARG B 1 58 ? 21.844 3.48 25.906 1 65.94 58 ARG B C 1
ATOM 3427 O O . ARG B 1 58 ? 22.172 4.141 24.906 1 65.94 58 ARG B O 1
ATOM 3434 N N . GLU B 1 59 ? 20.672 3.299 26.297 1 70.56 59 GLU B N 1
ATOM 3435 C CA . GLU B 1 59 ? 19.594 3.945 25.578 1 70.56 59 GLU B CA 1
ATOM 3436 C C . GLU B 1 59 ? 19.703 5.465 25.656 1 70.56 59 GLU B C 1
ATOM 3438 O O . GLU B 1 59 ? 19.422 6.164 24.672 1 70.56 59 GLU B O 1
ATOM 3443 N N . LEU B 1 60 ? 20.125 5.809 26.812 1 66.88 60 LEU B N 1
ATOM 3444 C CA . LEU B 1 60 ? 20.281 7.246 27 1 66.88 60 LEU B CA 1
ATOM 3445 C C . LEU B 1 60 ? 21.438 7.789 26.172 1 66.88 60 LEU B C 1
ATOM 3447 O O . LEU B 1 60 ? 21.328 8.867 25.578 1 66.88 60 LEU B O 1
ATOM 3451 N N . GLU B 1 61 ? 22.5 7 26.188 1 67.38 61 GLU B N 1
ATOM 3452 C CA . GLU B 1 61 ? 23.656 7.402 25.375 1 67.38 61 GLU B CA 1
ATOM 3453 C C . GLU B 1 61 ? 23.297 7.438 23.906 1 67.38 61 GLU B C 1
ATOM 3455 O O . GLU B 1 61 ? 23.688 8.352 23.172 1 67.38 61 GLU B O 1
ATOM 3460 N N . GLU B 1 62 ? 22.594 6.527 23.531 1 73.06 62 GLU B N 1
ATOM 3461 C CA . GLU B 1 62 ? 22.141 6.492 22.141 1 73.06 62 GLU B CA 1
ATOM 3462 C C . GLU B 1 62 ? 21.234 7.676 21.828 1 73.06 62 GLU B C 1
ATOM 3464 O O . GLU B 1 62 ? 21.344 8.281 20.75 1 73.06 62 GLU B O 1
ATOM 3469 N N . LEU B 1 63 ? 20.469 7.957 22.766 1 72.62 63 LEU B N 1
ATOM 3470 C CA . LEU B 1 63 ? 19.562 9.086 22.578 1 72.62 63 LEU B CA 1
ATOM 3471 C C . LEU B 1 63 ? 20.344 10.398 22.5 1 72.62 63 LEU B C 1
ATOM 3473 O O . LEU B 1 63 ? 20.031 11.273 21.703 1 72.62 63 LEU B O 1
ATOM 3477 N N . MET B 1 64 ? 21.391 10.5 23.312 1 69.56 64 MET B N 1
ATOM 3478 C CA . MET B 1 64 ? 22.203 11.719 23.328 1 69.56 64 MET B CA 1
ATOM 3479 C C . MET B 1 64 ? 22.969 11.875 22.016 1 69.56 64 MET B C 1
ATOM 3481 O O . MET B 1 64 ? 23.141 12.984 21.516 1 69.56 64 MET B O 1
ATOM 3485 N N . GLU B 1 65 ? 23.344 10.789 21.547 1 71.06 65 GLU B N 1
ATOM 3486 C CA . GLU B 1 65 ? 24.031 10.828 20.266 1 71.06 65 GLU B CA 1
ATOM 3487 C C . GLU B 1 65 ? 23.109 11.281 19.141 1 71.06 65 GLU B C 1
ATOM 3489 O O . GLU B 1 65 ? 23.516 12.047 18.266 1 71.06 65 GLU B O 1
ATOM 3494 N N . VAL B 1 66 ? 21.953 10.82 19.25 1 73.44 66 VAL B N 1
ATOM 3495 C CA . VAL B 1 66 ? 20.953 11.195 18.25 1 73.44 66 VAL B CA 1
ATOM 3496 C C . VAL B 1 66 ? 20.625 12.688 18.391 1 73.44 66 VAL B C 1
ATOM 3498 O O . VAL B 1 66 ? 20.469 13.383 17.375 1 73.44 66 VAL B O 1
ATOM 3501 N N . PHE B 1 67 ? 20.641 13.164 19.594 1 72.81 67 PHE B N 1
ATOM 3502 C CA . PHE B 1 67 ? 20.391 14.578 19.844 1 72.81 67 PHE B CA 1
ATOM 3503 C C . PHE B 1 67 ? 21.5 15.438 19.25 1 72.81 67 PHE B C 1
ATOM 3505 O O . PHE B 1 67 ? 21.234 16.484 18.656 1 72.81 67 PHE B O 1
ATOM 3512 N N . GLU B 1 68 ? 22.641 14.945 19.453 1 70.81 68 GLU B N 1
ATOM 3513 C CA . GLU B 1 68 ? 23.781 15.68 18.922 1 70.81 68 GLU B CA 1
ATOM 3514 C C . GLU B 1 68 ? 23.75 15.688 17.391 1 70.81 68 GLU B C 1
ATOM 3516 O O . GLU B 1 68 ? 24.078 16.703 16.766 1 70.81 68 GLU B O 1
ATOM 3521 N N . TYR B 1 69 ? 23.375 14.594 16.938 1 72.81 69 TYR B N 1
ATOM 3522 C CA . TYR B 1 69 ? 23.25 14.516 15.484 1 72.81 69 TYR B CA 1
ATOM 3523 C C . TYR B 1 69 ? 22.188 15.477 14.969 1 72.81 69 TYR B C 1
ATOM 3525 O O . TYR B 1 69 ? 22.406 16.203 13.992 1 72.81 69 TYR B O 1
ATOM 3533 N N . ASP B 1 70 ? 21.109 15.477 15.586 1 76.75 70 ASP B N 1
ATOM 3534 C CA . ASP B 1 70 ? 20 16.359 15.203 1 76.75 70 ASP B CA 1
ATOM 3535 C C . ASP B 1 70 ? 20.422 17.828 15.273 1 76.75 70 ASP B C 1
ATOM 3537 O O . ASP B 1 70 ? 20.062 18.625 14.406 1 76.75 70 ASP B O 1
ATOM 3541 N N . ASN B 1 71 ? 21.125 18.156 16.281 1 70.44 71 ASN B N 1
ATOM 3542 C CA . ASN B 1 71 ? 21.594 19.531 16.422 1 70.44 71 ASN B CA 1
ATOM 3543 C C . ASN B 1 71 ? 22.547 19.922 15.305 1 70.44 71 ASN B C 1
ATOM 3545 O O . ASN B 1 71 ? 22.516 21.047 14.812 1 70.44 71 ASN B O 1
ATOM 3549 N N . ARG B 1 72 ? 23.328 18.984 14.883 1 71.38 72 ARG B N 1
ATOM 3550 C CA . ARG B 1 72 ? 24.25 19.25 13.789 1 71.38 72 ARG B CA 1
ATOM 3551 C C . ARG B 1 72 ? 23.516 19.469 12.477 1 71.38 72 ARG B C 1
ATOM 3553 O O . ARG B 1 72 ? 23.906 20.297 11.656 1 71.38 72 ARG B O 1
ATOM 3560 N N . VAL B 1 73 ? 22.422 18.781 12.367 1 72.88 73 VAL B N 1
ATOM 3561 C CA . VAL B 1 73 ? 21.625 18.891 11.148 1 72.88 73 VAL B CA 1
ATOM 3562 C C . VAL B 1 73 ? 20.875 20.234 11.141 1 72.88 73 VAL B C 1
ATOM 3564 O O . VAL B 1 73 ? 20.828 20.906 10.117 1 72.88 73 VAL B O 1
ATOM 3567 N N . ILE B 1 74 ? 20.359 20.562 12.258 1 75.44 74 ILE B N 1
ATOM 3568 C CA . ILE B 1 74 ? 19.578 21.797 12.375 1 75.44 74 ILE B CA 1
ATOM 3569 C C . ILE B 1 74 ? 20.5 23 12.188 1 75.44 74 ILE B C 1
ATOM 3571 O O . ILE B 1 74 ? 20.109 24 11.562 1 75.44 74 ILE B O 1
ATOM 3575 N N . ASP B 1 75 ? 21.656 22.812 12.672 1 72.06 75 ASP B N 1
ATOM 3576 C CA . ASP B 1 75 ? 22.609 23.922 12.586 1 72.06 75 ASP B CA 1
ATOM 3577 C C . ASP B 1 75 ? 23.234 24 11.195 1 72.06 75 ASP B C 1
ATOM 3579 O O . ASP B 1 75 ? 23.875 25 10.852 1 72.06 75 ASP B O 1
ATOM 3583 N N . GLY B 1 76 ? 22.891 23 10.305 1 66.5 76 GLY B N 1
ATOM 3584 C CA . GLY B 1 76 ? 23.375 23.016 8.93 1 66.5 76 GLY B CA 1
ATOM 3585 C C . GLY B 1 76 ? 24.672 22.281 8.734 1 66.5 76 GLY B C 1
ATOM 3586 O O . GLY B 1 76 ? 25.25 22.297 7.645 1 66.5 76 GLY B O 1
ATOM 3587 N N . ASP B 1 77 ? 25.281 21.828 9.672 1 60.56 77 ASP B N 1
ATOM 3588 C CA . ASP B 1 77 ? 26.594 21.203 9.586 1 60.56 77 ASP B CA 1
ATOM 3589 C C . ASP B 1 77 ? 26.516 19.844 8.883 1 60.56 77 ASP B C 1
ATOM 3591 O O . ASP B 1 77 ? 27.469 19.406 8.25 1 60.56 77 ASP B O 1
ATOM 3595 N N . GLU B 1 78 ? 25.453 19.188 9.109 1 61.66 78 GLU B N 1
ATOM 3596 C CA . GLU B 1 78 ? 25.297 17.875 8.484 1 61.66 78 GLU B CA 1
ATOM 3597 C C . GLU B 1 78 ? 24.031 17.812 7.617 1 61.66 78 GLU B C 1
ATOM 3599 O O . GLU B 1 78 ? 23 18.375 7.98 1 61.66 78 GLU B O 1
ATOM 3604 N N . HIS B 1 79 ? 24.328 17.578 6.344 1 55.16 79 HIS B N 1
ATOM 3605 C CA . HIS B 1 79 ? 23.203 17.453 5.426 1 55.16 79 HIS B CA 1
ATOM 3606 C C . HIS B 1 79 ? 22.375 16.219 5.746 1 55.16 79 HIS B C 1
ATOM 3608 O O . HIS B 1 79 ? 22.922 15.164 6.098 1 55.16 79 HIS B O 1
ATOM 3614 N N . SER B 1 80 ? 21.25 16.453 6.152 1 55.81 80 SER B N 1
ATOM 3615 C CA . SER B 1 80 ? 20.328 15.375 6.441 1 55.81 80 SER B CA 1
ATOM 3616 C C . SER B 1 80 ? 20.484 14.227 5.453 1 55.81 80 SER B C 1
ATOM 3618 O O . SER B 1 80 ? 20.672 14.453 4.254 1 55.81 80 SER B O 1
ATOM 3620 N N . LEU B 1 81 ? 21.078 13.172 5.777 1 51.47 81 LEU B N 1
ATOM 3621 C CA . LEU B 1 81 ? 21.156 11.984 4.938 1 51.47 81 LEU B CA 1
ATOM 3622 C C . LEU B 1 81 ? 19.844 11.727 4.211 1 51.47 81 LEU B C 1
ATOM 3624 O O . LEU B 1 81 ? 19.031 10.922 4.66 1 51.47 81 LEU B O 1
ATOM 3628 N N . GLN B 1 82 ? 19.141 12.812 3.996 1 53.97 82 GLN B N 1
ATOM 3629 C CA . GLN B 1 82 ? 17.969 12.469 3.195 1 53.97 82 GLN B CA 1
ATOM 3630 C C . GLN B 1 82 ? 18.328 11.469 2.098 1 53.97 82 GLN B C 1
ATOM 3632 O O . GLN B 1 82 ? 19.172 11.75 1.252 1 53.97 82 GLN B O 1
ATOM 3637 N N . ARG B 1 83 ? 18.422 10.195 2.418 1 54.44 83 ARG B N 1
ATOM 3638 C CA . ARG B 1 83 ? 18.844 9.07 1.598 1 54.44 83 ARG B CA 1
ATOM 3639 C C . ARG B 1 83 ? 18.422 9.258 0.143 1 54.44 83 ARG B C 1
ATOM 3641 O O . ARG B 1 83 ? 17.234 9.258 -0.172 1 54.44 83 ARG B O 1
ATOM 3648 N N . GLU B 1 84 ? 19.266 9.953 -0.612 1 61.78 84 GLU B N 1
ATOM 3649 C CA . GLU B 1 84 ? 19.125 10.102 -2.057 1 61.78 84 GLU B CA 1
ATOM 3650 C C . GLU B 1 84 ? 18.766 8.766 -2.715 1 61.78 84 GLU B C 1
ATOM 3652 O O . GLU B 1 84 ? 19.328 7.73 -2.375 1 61.78 84 GLU B O 1
ATOM 3657 N N . LEU B 1 85 ? 17.562 8.664 -3.342 1 63.97 85 LEU B N 1
ATOM 3658 C CA . LEU B 1 85 ? 17.062 7.457 -3.99 1 63.97 85 LEU B CA 1
ATOM 3659 C C . LEU B 1 85 ? 17.859 7.133 -5.246 1 63.97 85 LEU B C 1
ATOM 3661 O O . LEU B 1 85 ? 17.609 6.117 -5.898 1 63.97 85 LEU B O 1
ATOM 3665 N N . GLY B 1 86 ? 19.016 7.984 -5.52 1 69.56 86 GLY B N 1
ATOM 3666 C CA . GLY B 1 86 ? 19.812 7.754 -6.711 1 69.56 86 GLY B CA 1
ATOM 3667 C C . GLY B 1 86 ? 20.531 6.414 -6.699 1 69.56 86 GLY B C 1
ATOM 3668 O O . GLY B 1 86 ? 20.297 5.578 -7.578 1 69.56 86 GLY B O 1
ATOM 3669 N N . PRO B 1 87 ? 21.188 6.152 -5.699 1 77.56 87 PRO B N 1
ATOM 3670 C CA . PRO B 1 87 ? 21.906 4.875 -5.621 1 77.56 87 PRO B CA 1
ATOM 3671 C C . PRO B 1 87 ? 20.953 3.676 -5.598 1 77.56 87 PRO B C 1
ATOM 3673 O O . PRO B 1 87 ? 21.297 2.604 -6.102 1 77.56 87 PRO B O 1
ATOM 3676 N N . ASP B 1 88 ? 19.828 3.896 -5.133 1 84.19 88 ASP B N 1
ATOM 3677 C CA . ASP B 1 88 ? 18.875 2.795 -5.086 1 84.19 88 ASP B CA 1
ATOM 3678 C C . ASP B 1 88 ? 18.375 2.434 -6.488 1 84.19 88 ASP B C 1
ATOM 3680 O O . ASP B 1 88 ? 18.125 1.264 -6.781 1 84.19 88 ASP B O 1
ATOM 3684 N N . ARG B 1 89 ? 18.344 3.422 -7.316 1 83.75 89 ARG B N 1
ATOM 3685 C CA . ARG B 1 89 ? 17.938 3.174 -8.695 1 83.75 89 ARG B CA 1
ATOM 3686 C C . ARG B 1 89 ? 19 2.369 -9.445 1 83.75 89 ARG B C 1
ATOM 3688 O O . ARG B 1 89 ? 18.672 1.459 -10.203 1 83.75 89 ARG B O 1
ATOM 3695 N N . PHE B 1 90 ? 20.141 2.709 -9.188 1 87.19 90 PHE B N 1
ATOM 3696 C CA . PHE B 1 90 ? 21.25 1.991 -9.805 1 87.19 90 PHE B CA 1
ATOM 3697 C C . PHE B 1 90 ? 21.312 0.55 -9.312 1 87.19 90 PHE B C 1
ATOM 3699 O O . PHE B 1 90 ? 21.516 -0.373 -10.102 1 87.19 90 PHE B O 1
ATOM 3706 N N . LEU B 1 91 ? 21.109 0.374 -8.047 1 88.31 91 LEU B N 1
ATOM 3707 C CA . LEU B 1 91 ? 21.109 -0.966 -7.473 1 88.31 91 LEU B CA 1
ATOM 3708 C C . LEU B 1 91 ? 19.984 -1.805 -8.047 1 88.31 91 LEU B C 1
ATOM 3710 O O . LEU B 1 91 ? 20.156 -2.988 -8.336 1 88.31 91 LEU B O 1
ATOM 3714 N N . ALA B 1 92 ? 18.891 -1.151 -8.242 1 88.06 92 ALA B N 1
ATOM 3715 C CA . ALA B 1 92 ? 17.734 -1.854 -8.805 1 88.06 92 ALA B CA 1
ATOM 3716 C C . ALA B 1 92 ? 18.016 -2.271 -10.25 1 88.06 92 ALA B C 1
ATOM 3718 O O . ALA B 1 92 ? 17.641 -3.377 -10.656 1 88.06 92 ALA B O 1
ATOM 3719 N N . ARG B 1 93 ? 18.688 -1.497 -10.953 1 88.06 93 ARG B N 1
ATOM 3720 C CA . ARG B 1 93 ? 19.016 -1.8 -12.344 1 88.06 93 ARG B CA 1
ATOM 3721 C C . ARG B 1 93 ? 20.016 -2.945 -12.43 1 88.06 93 ARG B C 1
ATOM 3723 O O . ARG B 1 93 ? 19.875 -3.834 -13.273 1 88.06 93 ARG B O 1
ATOM 3730 N N . VAL B 1 94 ? 20.938 -2.879 -11.602 1 88.88 94 VAL B N 1
ATOM 3731 C CA . VAL B 1 94 ? 21.953 -3.932 -11.57 1 88.88 94 VAL B CA 1
ATOM 3732 C C . VAL B 1 94 ? 21.312 -5.258 -11.172 1 88.88 94 VAL B C 1
ATOM 3734 O O . VAL B 1 94 ? 21.594 -6.297 -11.766 1 88.88 94 VAL B O 1
ATOM 3737 N N . SER B 1 95 ? 20.484 -5.125 -10.18 1 88.5 95 SER B N 1
ATOM 3738 C CA . SER B 1 95 ? 19.766 -6.32 -9.742 1 88.5 95 SER B CA 1
ATOM 3739 C C . SER B 1 95 ? 18.906 -6.891 -10.859 1 88.5 95 SER B C 1
ATOM 3741 O O . SER B 1 95 ? 18.844 -8.109 -11.047 1 88.5 95 SER B O 1
ATOM 3743 N N . LEU B 1 96 ? 18.297 -6.027 -11.594 1 88.81 96 LEU B N 1
ATOM 3744 C CA . LEU B 1 96 ? 17.438 -6.461 -12.695 1 88.81 96 LEU B CA 1
ATOM 3745 C C . LEU B 1 96 ? 18.266 -7.145 -13.781 1 88.81 96 LEU B C 1
ATOM 3747 O O . LEU B 1 96 ? 17.859 -8.18 -14.312 1 88.81 96 LEU B O 1
ATOM 3751 N N . THR B 1 97 ? 19.359 -6.605 -14.055 1 88.62 97 THR B N 1
ATOM 3752 C CA . THR B 1 97 ? 20.234 -7.188 -15.062 1 88.62 97 THR B CA 1
ATOM 3753 C C . THR B 1 97 ? 20.734 -8.562 -14.617 1 88.62 97 THR B C 1
ATOM 3755 O O . THR B 1 97 ? 20.75 -9.508 -15.414 1 88.62 97 THR B O 1
ATOM 3758 N N . LEU B 1 98 ? 21.094 -8.672 -13.422 1 87.81 98 LEU B N 1
ATOM 3759 C CA . LEU B 1 98 ? 21.531 -9.953 -12.867 1 87.81 98 LEU B CA 1
ATOM 3760 C C . LEU B 1 98 ? 20.406 -10.977 -12.914 1 87.81 98 LEU B C 1
ATOM 3762 O O . LEU B 1 98 ? 20.625 -12.141 -13.25 1 87.81 98 LEU B O 1
ATOM 3766 N N . ASN B 1 99 ? 19.25 -10.516 -12.617 1 87.88 99 ASN B N 1
ATOM 3767 C CA . ASN B 1 99 ? 18.109 -11.414 -12.602 1 87.88 99 ASN B CA 1
ATOM 3768 C C . ASN B 1 99 ? 17.734 -11.883 -14.008 1 87.88 99 ASN B C 1
ATOM 3770 O O . ASN B 1 99 ? 17.328 -13.023 -14.203 1 87.88 99 ASN B O 1
ATOM 3774 N N . VAL B 1 100 ? 17.891 -11.031 -14.953 1 88.19 100 VAL B N 1
ATOM 3775 C CA . VAL B 1 100 ? 17.609 -11.398 -16.328 1 88.19 100 VAL B CA 1
ATOM 3776 C C . VAL B 1 100 ? 18.609 -12.453 -16.797 1 88.19 100 VAL B C 1
ATOM 3778 O O . VAL B 1 100 ? 18.25 -13.43 -17.453 1 88.19 100 VAL B O 1
ATOM 3781 N N . THR B 1 101 ? 19.844 -12.281 -16.453 1 86 101 THR B N 1
ATOM 3782 C CA . THR B 1 101 ? 20.875 -13.234 -16.812 1 86 101 THR B CA 1
ATOM 3783 C C . THR B 1 101 ? 20.609 -14.586 -16.156 1 86 101 THR B C 1
ATOM 3785 O O . THR B 1 101 ? 20.719 -15.633 -16.797 1 86 101 THR B O 1
ATOM 3788 N N . LEU B 1 102 ? 20.234 -14.562 -14.969 1 85.31 102 LEU B N 1
ATOM 3789 C CA . LEU B 1 102 ? 19.969 -15.805 -14.25 1 85.31 102 LEU B CA 1
ATOM 3790 C C . LEU B 1 102 ? 18.719 -16.5 -14.773 1 85.31 102 LEU B C 1
ATOM 3792 O O . LEU B 1 102 ? 18.625 -17.719 -14.758 1 85.31 102 LEU B O 1
ATOM 3796 N N . LEU B 1 103 ? 17.766 -15.672 -15.18 1 86.44 103 LEU B N 1
ATOM 3797 C CA . LEU B 1 103 ? 16.562 -16.234 -15.781 1 86.44 103 LEU B CA 1
ATOM 3798 C C . LEU B 1 103 ? 16.922 -17.078 -17.016 1 86.44 103 LEU B C 1
ATOM 3800 O O . LEU B 1 103 ? 16.391 -18.172 -17.188 1 86.44 103 LEU B O 1
ATOM 3804 N N . LEU B 1 104 ? 17.797 -16.594 -17.797 1 86 104 LEU B N 1
ATOM 3805 C CA . LEU B 1 104 ? 18.219 -17.297 -19 1 86 104 LEU B CA 1
ATOM 3806 C C . LEU B 1 104 ? 19 -18.562 -18.656 1 86 104 LEU B C 1
ATOM 3808 O O . LEU B 1 104 ? 18.812 -19.594 -19.297 1 86 104 LEU B O 1
ATOM 3812 N N . VAL B 1 105 ? 19.797 -18.453 -17.672 1 82.44 105 VAL B N 1
ATOM 3813 C CA . VAL B 1 105 ? 20.578 -19.609 -17.219 1 82.44 105 VAL B CA 1
ATOM 3814 C C . VAL B 1 105 ? 19.641 -20.688 -16.672 1 82.44 105 VAL B C 1
ATOM 3816 O O . VAL B 1 105 ? 19.781 -21.859 -17.031 1 82.44 105 VAL B O 1
ATOM 3819 N N . ASN B 1 106 ? 18.672 -20.281 -15.906 1 81.56 106 ASN B N 1
ATOM 3820 C CA . ASN B 1 106 ? 17.75 -21.234 -15.297 1 81.56 106 ASN B CA 1
ATOM 3821 C C . ASN B 1 106 ? 16.812 -21.844 -16.328 1 81.56 106 ASN B C 1
ATOM 3823 O O . ASN B 1 106 ? 16.406 -23 -16.219 1 81.56 106 ASN B O 1
ATOM 3827 N N . LEU B 1 107 ? 16.469 -21 -17.25 1 80.38 107 LEU B N 1
ATOM 3828 C CA . LEU B 1 107 ? 15.656 -21.516 -18.344 1 80.38 107 LEU B CA 1
ATOM 3829 C C . LEU B 1 107 ? 16.391 -22.625 -19.094 1 80.38 107 LEU B C 1
ATOM 3831 O O . LEU B 1 107 ? 15.836 -23.688 -19.344 1 80.38 107 LEU B O 1
ATOM 3835 N N . PHE B 1 108 ? 17.641 -22.422 -19.406 1 81.75 108 PHE B N 1
ATOM 3836 C CA . PHE B 1 108 ? 18.484 -23.406 -20.062 1 81.75 108 PHE B CA 1
ATOM 3837 C C . PHE B 1 108 ? 18.625 -24.656 -19.203 1 81.75 108 PHE B C 1
ATOM 3839 O O . PHE B 1 108 ? 18.5 -25.781 -19.703 1 81.75 108 PHE B O 1
ATOM 3846 N N . ALA B 1 109 ? 18.812 -24.422 -17.938 1 77.12 109 ALA B N 1
ATOM 3847 C CA . ALA B 1 109 ? 18.984 -25.516 -16.984 1 77.12 109 ALA B CA 1
ATOM 3848 C C . ALA B 1 109 ? 17.703 -26.344 -16.875 1 77.12 109 ALA B C 1
ATOM 3850 O O . ALA B 1 109 ? 17.75 -27.578 -16.812 1 77.12 109 ALA B O 1
ATOM 3851 N N . SER B 1 110 ? 16.594 -25.719 -16.875 1 75.62 110 SER B N 1
ATOM 3852 C CA . SER B 1 110 ? 15.312 -26.391 -16.75 1 75.62 110 SER B CA 1
ATOM 3853 C C . SER B 1 110 ? 15.016 -27.25 -17.984 1 75.62 110 SER B C 1
ATOM 3855 O O . SER B 1 110 ? 14.492 -28.359 -17.859 1 75.62 110 SER B O 1
ATOM 3857 N N . ILE B 1 111 ? 15.43 -26.812 -19.156 1 75.31 111 ILE B N 1
ATOM 3858 C CA . ILE B 1 111 ? 15.164 -27.531 -20.406 1 75.31 111 ILE B CA 1
ATOM 3859 C C . ILE B 1 111 ? 16.078 -28.75 -20.5 1 75.31 111 ILE B C 1
ATOM 3861 O O . ILE B 1 111 ? 15.641 -29.828 -20.938 1 75.31 111 ILE B O 1
ATOM 3865 N N . VAL B 1 112 ? 17.25 -28.594 -20.016 1 76.19 112 VAL B N 1
ATOM 3866 C CA . VAL B 1 112 ? 18.234 -29.656 -20.172 1 76.19 112 VAL B CA 1
ATOM 3867 C C . VAL B 1 112 ? 18.016 -30.734 -19.125 1 76.19 112 VAL B C 1
ATOM 3869 O O . VAL B 1 112 ? 18.109 -31.938 -19.422 1 76.19 112 VAL B O 1
ATOM 3872 N N . THR B 1 113 ? 17.672 -30.344 -17.891 1 70.62 113 THR B N 1
ATOM 3873 C CA . THR B 1 113 ? 17.609 -31.297 -16.797 1 70.62 113 THR B CA 1
ATOM 3874 C C . THR B 1 113 ? 16.203 -31.844 -16.641 1 70.62 113 THR B C 1
ATOM 3876 O O . THR B 1 113 ? 16.016 -33 -16.234 1 70.62 113 THR B O 1
ATOM 3879 N N . GLY B 1 114 ? 15.195 -31.047 -16.922 1 66.31 114 GLY B N 1
ATOM 3880 C CA . GLY B 1 114 ? 13.812 -31.453 -16.75 1 66.31 114 GLY B CA 1
ATOM 3881 C C . GLY B 1 114 ? 13.43 -31.641 -15.289 1 66.31 114 GLY B C 1
ATOM 3882 O O . GLY B 1 114 ? 12.43 -32.281 -14.984 1 66.31 114 GLY B O 1
ATOM 3883 N N . SER B 1 115 ? 14.344 -31.297 -14.352 1 66.19 115 SER B N 1
ATOM 3884 C CA . SER B 1 115 ? 14.117 -31.438 -12.922 1 66.19 115 SER B CA 1
ATOM 3885 C C . SER B 1 115 ? 13.125 -30.391 -12.414 1 66.19 115 SER B C 1
ATOM 3887 O O . SER B 1 115 ? 13.164 -29.234 -12.844 1 66.19 115 SER B O 1
ATOM 3889 N N . LEU B 1 116 ? 12.148 -30.812 -11.617 1 64.69 116 LEU B N 1
ATOM 3890 C CA . LEU B 1 116 ? 11.141 -29.922 -11.062 1 64.69 116 LEU B CA 1
ATOM 3891 C C . LEU B 1 116 ? 11.781 -28.875 -10.164 1 64.69 116 LEU B C 1
ATOM 3893 O O . LEU B 1 116 ? 11.32 -27.719 -10.117 1 64.69 116 LEU B O 1
ATOM 3897 N N . SER B 1 117 ? 12.781 -29.328 -9.406 1 67.44 117 SER B N 1
ATOM 3898 C CA . SER B 1 117 ? 13.445 -28.375 -8.523 1 67.44 117 SER B CA 1
ATOM 3899 C C . SER B 1 117 ? 14.086 -27.234 -9.312 1 67.44 117 SER B C 1
ATOM 3901 O O . SER B 1 117 ? 14.031 -26.078 -8.898 1 67.44 117 SER B O 1
ATOM 3903 N N . ILE B 1 118 ? 14.562 -27.609 -10.516 1 69 118 ILE B N 1
ATOM 3904 C CA . ILE B 1 118 ? 15.227 -26.609 -11.352 1 69 118 ILE B CA 1
ATOM 3905 C C . ILE B 1 118 ? 14.18 -25.75 -12.047 1 69 118 ILE B C 1
ATOM 3907 O O . ILE B 1 118 ? 14.375 -24.531 -12.219 1 69 118 ILE B O 1
ATOM 3911 N N . ILE B 1 119 ? 13.109 -26.344 -12.375 1 66.69 119 ILE B N 1
ATOM 3912 C CA . ILE B 1 119 ? 12 -25.578 -12.945 1 66.69 119 ILE B CA 1
ATOM 3913 C C . ILE B 1 119 ? 11.484 -24.562 -11.93 1 66.69 119 ILE B C 1
ATOM 3915 O O . ILE B 1 119 ? 11.156 -23.438 -12.289 1 66.69 119 ILE B O 1
ATOM 3919 N N . SER B 1 120 ? 11.492 -24.922 -10.688 1 68.94 120 SER B N 1
ATOM 3920 C CA . SER B 1 120 ? 11.07 -24 -9.641 1 68.94 120 SER B CA 1
ATOM 3921 C C . SER B 1 120 ? 12 -22.797 -9.555 1 68.94 120 SER B C 1
ATOM 3923 O O . SER B 1 120 ? 11.547 -21.672 -9.297 1 68.94 120 SER B O 1
ATOM 3925 N N . THR B 1 121 ? 13.242 -23.031 -9.898 1 72.75 121 THR B N 1
ATOM 3926 C CA . THR B 1 121 ? 14.203 -21.938 -9.883 1 72.75 121 THR B CA 1
ATOM 3927 C C . THR B 1 121 ? 13.953 -20.984 -11.047 1 72.75 121 THR B C 1
ATOM 3929 O O . THR B 1 121 ? 14.18 -19.781 -10.938 1 72.75 121 THR B O 1
ATOM 3932 N N . PHE B 1 122 ? 13.539 -21.594 -12.117 1 73.88 122 PHE B N 1
ATOM 3933 C CA . PHE B 1 122 ? 13.195 -20.766 -13.266 1 73.88 122 PHE B CA 1
ATOM 3934 C C . PHE B 1 122 ? 12 -19.875 -12.945 1 73.88 122 PHE B C 1
ATOM 3936 O O . PHE B 1 122 ? 12.023 -18.672 -13.234 1 73.88 122 PHE B O 1
ATOM 3943 N N . VAL B 1 123 ? 11.023 -20.438 -12.383 1 70.88 123 VAL B N 1
ATOM 3944 C CA . VAL B 1 123 ? 9.836 -19.672 -12.008 1 70.88 123 VAL B CA 1
ATOM 3945 C C . VAL B 1 123 ? 10.219 -18.578 -11.016 1 70.88 123 VAL B C 1
ATOM 3947 O O . VAL B 1 123 ? 9.758 -17.438 -11.141 1 70.88 123 VAL B O 1
ATOM 3950 N N . ASP B 1 124 ? 11.008 -18.922 -10.148 1 75.31 124 ASP B N 1
ATOM 3951 C CA . ASP B 1 124 ? 11.492 -17.969 -9.172 1 75.31 124 ASP B CA 1
ATOM 3952 C C . ASP B 1 124 ? 12.219 -16.797 -9.852 1 75.31 124 ASP B C 1
ATOM 3954 O O . ASP B 1 124 ? 11.977 -15.641 -9.523 1 75.31 124 ASP B O 1
ATOM 3958 N N . SER B 1 125 ? 13.047 -17.188 -10.789 1 81.94 125 SER B N 1
ATOM 3959 C CA . SER B 1 125 ? 13.781 -16.156 -11.508 1 81.94 125 SER B CA 1
ATOM 3960 C C . SER B 1 125 ? 12.844 -15.258 -12.297 1 81.94 125 SER B C 1
ATOM 3962 O O . SER B 1 125 ? 13.102 -14.062 -12.445 1 81.94 125 SER B O 1
ATOM 3964 N N . PHE B 1 126 ? 11.867 -15.82 -12.758 1 79.56 126 PHE B N 1
ATOM 3965 C CA . PHE B 1 126 ? 10.867 -15.039 -13.477 1 79.56 126 PHE B CA 1
ATOM 3966 C C . PHE B 1 126 ? 10.188 -14.039 -12.547 1 79.56 126 PHE B C 1
ATOM 3968 O O . PHE B 1 126 ? 9.969 -12.883 -12.914 1 79.56 126 PHE B O 1
ATOM 3975 N N . MET B 1 127 ? 9.875 -14.539 -11.422 1 82.38 127 MET B N 1
ATOM 3976 C CA . MET B 1 127 ? 9.242 -13.672 -10.438 1 82.38 127 MET B CA 1
ATOM 3977 C C . MET B 1 127 ? 10.195 -12.57 -10 1 82.38 127 MET B C 1
ATOM 3979 O O . MET B 1 127 ? 9.766 -11.445 -9.711 1 82.38 127 MET B O 1
ATOM 3983 N N . ASP B 1 128 ? 11.438 -12.867 -9.961 1 86.62 128 ASP B N 1
ATOM 3984 C CA . ASP B 1 128 ? 12.445 -11.867 -9.609 1 86.62 128 ASP B CA 1
ATOM 3985 C C . ASP B 1 128 ? 12.438 -10.703 -10.594 1 86.62 128 ASP B C 1
ATOM 3987 O O . ASP B 1 128 ? 12.578 -9.547 -10.195 1 86.62 128 ASP B O 1
ATOM 3991 N N . ILE B 1 129 ? 12.266 -11.055 -11.766 1 86.88 129 ILE B N 1
ATOM 3992 C CA . ILE B 1 129 ? 12.242 -10.023 -12.789 1 86.88 129 ILE B CA 1
ATOM 3993 C C . ILE B 1 129 ? 10.992 -9.156 -12.609 1 86.88 129 ILE B C 1
ATOM 3995 O O . ILE B 1 129 ? 11.07 -7.926 -12.711 1 86.88 129 ILE B O 1
ATOM 3999 N N . THR B 1 130 ? 9.961 -9.797 -12.344 1 82.94 130 THR B N 1
ATOM 4000 C CA . THR B 1 130 ? 8.711 -9.078 -12.141 1 82.94 130 THR B CA 1
ATOM 4001 C C . THR B 1 130 ? 8.828 -8.109 -10.969 1 82.94 130 THR B C 1
ATOM 4003 O O . THR B 1 130 ? 8.469 -6.938 -11.086 1 82.94 130 THR B O 1
ATOM 4006 N N . THR B 1 131 ? 9.336 -8.625 -9.867 1 86.94 131 THR B N 1
ATOM 4007 C CA . THR B 1 131 ? 9.461 -7.777 -8.688 1 86.94 131 THR B CA 1
ATOM 4008 C C . THR B 1 131 ? 10.5 -6.688 -8.914 1 86.94 131 THR B C 1
ATOM 4010 O O . THR B 1 131 ? 10.344 -5.562 -8.438 1 86.94 131 THR B O 1
ATOM 4013 N N . GLY B 1 132 ? 11.586 -7.066 -9.656 1 87.06 132 GLY B N 1
ATOM 4014 C CA . GLY B 1 132 ? 12.555 -6.047 -10.023 1 87.06 132 GLY B CA 1
ATOM 4015 C C . GLY B 1 132 ? 11.961 -4.926 -10.852 1 87.06 132 GLY B C 1
ATOM 4016 O O . GLY B 1 132 ? 12.266 -3.752 -10.633 1 87.06 132 GLY B O 1
ATOM 4017 N N . PHE B 1 133 ? 11.094 -5.301 -11.695 1 88.25 133 PHE B N 1
ATOM 4018 C CA . PHE B 1 133 ? 10.422 -4.32 -12.539 1 88.25 133 PHE B CA 1
ATOM 4019 C C . PHE B 1 133 ? 9.484 -3.447 -11.711 1 88.25 133 PHE B C 1
ATOM 4021 O O . PHE B 1 133 ? 9.422 -2.23 -11.906 1 88.25 133 PHE B O 1
ATOM 4028 N N . VAL B 1 134 ? 8.836 -4.055 -10.836 1 88.44 134 VAL B N 1
ATOM 4029 C CA . VAL B 1 134 ? 7.898 -3.322 -9.992 1 88.44 134 VAL B CA 1
ATOM 4030 C C . VAL B 1 134 ? 8.656 -2.295 -9.148 1 88.44 134 VAL B C 1
ATOM 4032 O O . VAL B 1 134 ? 8.305 -1.113 -9.133 1 88.44 134 VAL B O 1
ATOM 4035 N N . LEU B 1 135 ? 9.68 -2.799 -8.539 1 89 135 LEU B N 1
ATOM 4036 C CA . LEU B 1 135 ? 10.477 -1.904 -7.707 1 89 135 LEU B CA 1
ATOM 4037 C C . LEU B 1 135 ? 11.148 -0.823 -8.547 1 89 135 LEU B C 1
ATOM 4039 O O . LEU B 1 135 ? 11.18 0.344 -8.148 1 89 135 LEU B O 1
ATOM 4043 N N . GLY B 1 136 ? 11.609 -1.205 -9.719 1 88.19 136 GLY B N 1
ATOM 4044 C CA . GLY B 1 136 ? 12.227 -0.248 -10.625 1 88.19 136 GLY B CA 1
ATOM 4045 C C . GLY B 1 136 ? 11.273 0.836 -11.086 1 88.19 136 GLY B C 1
ATOM 4046 O O . GLY B 1 136 ? 11.633 2.016 -11.109 1 88.19 136 GLY B O 1
ATOM 4047 N N . ILE B 1 137 ? 10.141 0.484 -11.375 1 88.19 137 ILE B N 1
ATOM 4048 C CA . ILE B 1 137 ? 9.133 1.439 -11.828 1 88.19 137 ILE B CA 1
ATOM 4049 C C . ILE B 1 137 ? 8.766 2.385 -10.688 1 88.19 137 ILE B C 1
ATOM 4051 O O . ILE B 1 137 ? 8.609 3.59 -10.898 1 88.19 137 ILE B O 1
ATOM 4055 N N . CYS B 1 138 ? 8.602 1.812 -9.508 1 88.75 138 CYS B N 1
ATOM 4056 C CA . CYS B 1 138 ? 8.273 2.637 -8.352 1 88.75 138 CYS B CA 1
ATOM 4057 C C . CYS B 1 138 ? 9.352 3.689 -8.109 1 88.75 138 CYS B C 1
ATOM 4059 O O . CYS B 1 138 ? 9.039 4.871 -7.938 1 88.75 138 CYS B O 1
ATOM 4061 N N . LEU B 1 139 ? 10.625 3.297 -8.188 1 87.25 139 LEU B N 1
ATOM 4062 C CA . LEU B 1 139 ? 11.734 4.219 -7.949 1 87.25 139 LEU B CA 1
ATOM 4063 C C . LEU B 1 139 ? 11.844 5.238 -9.078 1 87.25 139 LEU B C 1
ATOM 4065 O O . LEU B 1 139 ? 12.156 6.406 -8.836 1 87.25 139 LEU B O 1
ATOM 4069 N N . TRP B 1 140 ? 11.484 4.723 -10.258 1 86.12 140 TRP B N 1
ATOM 4070 C CA . TRP B 1 140 ? 11.484 5.617 -11.406 1 86.12 140 TRP B CA 1
ATOM 4071 C C . TRP B 1 140 ? 10.391 6.664 -11.289 1 86.12 140 TRP B C 1
ATOM 4073 O O . TRP B 1 140 ? 10.609 7.844 -11.578 1 86.12 140 TRP B O 1
ATOM 4083 N N . LEU B 1 141 ? 9.289 6.34 -10.859 1 85.5 141 LEU B N 1
ATOM 4084 C CA . LEU B 1 141 ? 8.156 7.246 -10.703 1 85.5 141 LEU B CA 1
ATOM 4085 C C . LEU B 1 141 ? 8.43 8.266 -9.602 1 85.5 141 LEU B C 1
ATOM 4087 O O . LEU B 1 141 ? 7.969 9.406 -9.688 1 85.5 141 LEU B O 1
ATOM 4091 N N . ILE B 1 142 ? 9.148 7.84 -8.586 1 85 142 ILE B N 1
ATOM 4092 C CA . ILE B 1 142 ? 9.492 8.75 -7.5 1 85 142 ILE B CA 1
ATOM 4093 C C . ILE B 1 142 ? 10.406 9.852 -8.031 1 85 142 ILE B C 1
ATOM 4095 O O . ILE B 1 142 ? 10.242 11.023 -7.676 1 85 142 ILE B O 1
ATOM 4099 N N . LYS B 1 143 ? 11.281 9.461 -8.844 1 82.69 143 LYS B N 1
ATOM 4100 C CA . LYS B 1 143 ? 12.234 10.422 -9.406 1 82.69 143 LYS B CA 1
ATOM 4101 C C . LYS B 1 143 ? 11.539 11.383 -10.367 1 82.69 143 LYS B C 1
ATOM 4103 O O . LYS B 1 143 ? 11.859 12.57 -10.391 1 82.69 143 LYS B O 1
ATOM 4108 N N . HIS B 1 144 ? 10.586 10.898 -11.109 1 81.31 144 HIS B N 1
ATOM 4109 C CA . HIS B 1 144 ? 9.906 11.711 -12.102 1 81.31 144 HIS B CA 1
ATOM 4110 C C . HIS B 1 144 ? 8.539 12.164 -11.602 1 81.31 144 HIS B C 1
ATOM 4112 O O . HIS B 1 144 ? 7.531 11.984 -12.289 1 81.31 144 HIS B O 1
ATOM 4118 N N . THR B 1 145 ? 8.555 12.625 -10.461 1 80.75 145 THR B N 1
ATOM 4119 C CA . THR B 1 145 ? 7.285 13.023 -9.859 1 80.75 145 THR B CA 1
ATOM 4120 C C . THR B 1 145 ? 6.867 14.406 -10.352 1 80.75 145 THR B C 1
ATOM 4122 O O . THR B 1 145 ? 7.699 15.312 -10.453 1 80.75 145 THR B O 1
ATOM 4125 N N . ASN B 1 146 ? 5.566 14.438 -10.758 1 74.81 146 ASN B N 1
ATOM 4126 C CA . ASN B 1 146 ? 4.945 15.734 -11.047 1 74.81 146 ASN B CA 1
ATOM 4127 C C . ASN B 1 146 ? 4.281 16.312 -9.805 1 74.81 146 ASN B C 1
ATOM 4129 O O . ASN B 1 146 ? 3.312 15.758 -9.289 1 74.81 146 ASN B O 1
ATOM 4133 N N . THR B 1 147 ? 4.742 17.406 -9.352 1 75.19 147 THR B N 1
ATOM 4134 C CA . THR B 1 147 ? 4.266 18.031 -8.117 1 75.19 147 THR B CA 1
ATOM 4135 C C . THR B 1 147 ? 2.846 18.562 -8.289 1 75.19 147 THR B C 1
ATOM 4137 O O . THR B 1 147 ? 2.152 18.828 -7.309 1 75.19 147 THR B O 1
ATOM 4140 N N . LEU B 1 148 ? 2.438 18.656 -9.492 1 73.38 148 LEU B N 1
ATOM 4141 C CA . LEU B 1 148 ? 1.073 19.109 -9.711 1 73.38 148 LEU B CA 1
ATOM 4142 C C . LEU B 1 148 ? 0.065 18.016 -9.414 1 73.38 148 LEU B C 1
ATOM 4144 O O . LEU B 1 148 ? -0.974 18.266 -8.797 1 73.38 148 LEU B O 1
ATOM 4148 N N . LYS B 1 149 ? 0.458 16.906 -9.797 1 79.5 149 LYS B N 1
ATOM 4149 C CA . LYS B 1 149 ? -0.433 15.766 -9.586 1 79.5 149 LYS B CA 1
ATOM 4150 C C . LYS B 1 149 ? -0.242 15.164 -8.195 1 79.5 149 LYS B C 1
ATOM 4152 O O . LYS B 1 149 ? -1.202 14.711 -7.574 1 79.5 149 LYS B O 1
ATOM 4157 N N . TYR B 1 150 ? 0.999 15.242 -7.836 1 82.88 150 TYR B N 1
ATOM 4158 C CA . TYR B 1 150 ? 1.337 14.75 -6.504 1 82.88 150 TYR B CA 1
ATOM 4159 C C . TYR B 1 150 ? 1.981 15.852 -5.664 1 82.88 150 TYR B C 1
ATOM 4161 O O . TYR B 1 150 ? 3.209 15.953 -5.605 1 82.88 150 TYR B O 1
ATOM 4169 N N . PRO B 1 151 ? 1.141 16.547 -5.043 1 74.75 151 PRO B N 1
ATOM 4170 C CA . PRO B 1 151 ? 1.625 17.734 -4.336 1 74.75 151 PRO B CA 1
ATOM 4171 C C . PRO B 1 151 ? 2.678 17.406 -3.281 1 74.75 151 PRO B C 1
ATOM 4173 O O . PRO B 1 151 ? 3.572 18.219 -3.021 1 74.75 151 PRO B O 1
ATOM 4176 N N . ARG B 1 152 ? 2.584 16.297 -2.666 1 73.94 152 ARG B N 1
ATOM 4177 C CA . ARG B 1 152 ? 3.529 15.969 -1.603 1 73.94 152 ARG B CA 1
ATOM 4178 C C . ARG B 1 152 ? 4.527 14.914 -2.062 1 73.94 152 ARG B C 1
ATOM 4180 O O . ARG B 1 152 ? 5.23 14.32 -1.243 1 73.94 152 ARG B O 1
ATOM 4187 N N . GLY B 1 153 ? 4.621 14.789 -3.299 1 73.12 153 GLY B N 1
ATOM 4188 C CA . GLY B 1 153 ? 5.566 13.812 -3.814 1 73.12 153 GLY B CA 1
ATOM 4189 C C . GLY B 1 153 ? 5.051 12.391 -3.742 1 73.12 153 GLY B C 1
ATOM 4190 O O . GLY B 1 153 ? 3.961 12.148 -3.221 1 73.12 153 GLY B O 1
ATOM 4191 N N . ARG B 1 154 ? 5.965 11.508 -4.309 1 79.25 154 ARG B N 1
ATOM 4192 C CA . ARG B 1 154 ? 5.59 10.094 -4.379 1 79.25 154 ARG B CA 1
ATOM 4193 C C . ARG B 1 154 ? 6.535 9.234 -3.549 1 79.25 154 ARG B C 1
ATOM 4195 O O . ARG B 1 154 ? 6.906 8.133 -3.961 1 79.25 154 ARG B O 1
ATOM 4202 N N . ARG B 1 155 ? 6.934 9.68 -2.436 1 78.75 155 ARG B N 1
ATOM 4203 C CA . ARG B 1 155 ? 7.895 8.914 -1.645 1 78.75 155 ARG B CA 1
ATOM 4204 C C . ARG B 1 155 ? 7.25 7.672 -1.05 1 78.75 155 ARG B C 1
ATOM 4206 O O . ARG B 1 155 ? 7.938 6.695 -0.743 1 78.75 155 ARG B O 1
ATOM 4213 N N . ARG B 1 156 ? 5.988 7.707 -0.987 1 86.5 156 ARG B N 1
ATOM 4214 C CA . ARG B 1 156 ? 5.254 6.566 -0.448 1 86.5 156 ARG B CA 1
ATOM 4215 C C . ARG B 1 156 ? 5.32 5.375 -1.397 1 86.5 156 ARG B C 1
ATOM 4217 O O . ARG B 1 156 ? 5.09 4.234 -0.989 1 86.5 156 ARG B O 1
ATOM 4224 N N . LEU B 1 157 ? 5.652 5.707 -2.604 1 87.81 157 LEU B N 1
ATOM 4225 C CA . LEU B 1 157 ? 5.719 4.66 -3.617 1 87.81 157 LEU B CA 1
ATOM 4226 C C . LEU B 1 157 ? 6.832 3.666 -3.299 1 87.81 157 LEU B C 1
ATOM 4228 O O . LEU B 1 157 ? 6.758 2.498 -3.686 1 87.81 157 LEU B O 1
ATOM 4232 N N . GLU B 1 158 ? 7.809 4.164 -2.646 1 86.44 158 GLU B N 1
ATOM 4233 C CA . GLU B 1 158 ? 8.891 3.262 -2.266 1 86.44 158 GLU B CA 1
ATOM 4234 C C . GLU B 1 158 ? 8.391 2.164 -1.329 1 86.44 158 GLU B C 1
ATOM 4236 O O . GLU B 1 158 ? 8.664 0.983 -1.546 1 86.44 158 GLU B O 1
ATOM 4241 N N . LEU B 1 159 ? 7.613 2.539 -0.359 1 87.62 159 LEU B N 1
ATOM 4242 C CA . LEU B 1 159 ? 7.059 1.577 0.587 1 87.62 159 LEU B CA 1
ATOM 4243 C C . LEU B 1 159 ? 6.051 0.663 -0.096 1 87.62 159 LEU B C 1
ATOM 4245 O O . LEU B 1 159 ? 6.016 -0.541 0.167 1 87.62 159 LEU B O 1
ATOM 4249 N N . VAL B 1 160 ? 5.305 1.204 -0.98 1 89.69 160 VAL B N 1
ATOM 4250 C CA . VAL B 1 160 ? 4.328 0.417 -1.73 1 89.69 160 VAL B CA 1
ATOM 4251 C C . VAL B 1 160 ? 5.051 -0.632 -2.572 1 89.69 160 VAL B C 1
ATOM 4253 O O . VAL B 1 160 ? 4.648 -1.797 -2.602 1 89.6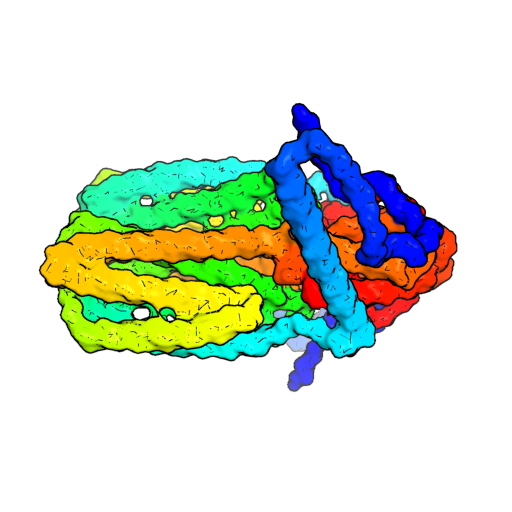9 160 VAL B O 1
ATOM 4256 N N . GLY B 1 161 ? 6.121 -0.154 -3.217 1 90.06 161 GLY B N 1
ATOM 4257 C CA . GLY B 1 161 ? 6.902 -1.086 -4.012 1 90.06 161 GLY B CA 1
ATOM 4258 C C . GLY B 1 161 ? 7.473 -2.232 -3.199 1 90.06 161 GLY B C 1
ATOM 4259 O O . GLY B 1 161 ? 7.457 -3.383 -3.641 1 90.06 161 GLY B O 1
ATOM 4260 N N . VAL B 1 162 ? 7.922 -1.885 -2.049 1 90.12 162 VAL B N 1
ATOM 4261 C CA . VAL B 1 162 ? 8.508 -2.877 -1.152 1 90.12 162 VAL B CA 1
ATOM 4262 C C . VAL B 1 162 ? 7.441 -3.889 -0.735 1 90.12 162 VAL B C 1
ATOM 4264 O O . VAL B 1 162 ? 7.676 -5.098 -0.786 1 90.12 162 VAL B O 1
ATOM 4267 N N . ILE B 1 163 ? 6.277 -3.451 -0.416 1 90.81 163 ILE B N 1
ATOM 4268 C CA . ILE B 1 163 ? 5.191 -4.316 0.033 1 90.81 163 ILE B CA 1
ATOM 4269 C C . ILE B 1 163 ? 4.695 -5.168 -1.133 1 90.81 163 ILE B C 1
ATOM 4271 O O . ILE B 1 163 ? 4.523 -6.383 -0.991 1 90.81 163 ILE B O 1
ATOM 4275 N N . LEU B 1 164 ? 4.527 -4.562 -2.262 1 91.75 164 LEU B N 1
ATOM 4276 C CA . LEU B 1 164 ? 4.062 -5.281 -3.443 1 91.75 164 LEU B CA 1
ATOM 4277 C C . LEU B 1 164 ? 5.043 -6.379 -3.834 1 91.75 164 LEU B C 1
ATOM 4279 O O . LEU B 1 164 ? 4.637 -7.508 -4.125 1 91.75 164 LEU B O 1
ATOM 4283 N N . SER B 1 165 ? 6.289 -6.012 -3.818 1 90.69 165 SER B N 1
ATOM 4284 C CA . SER B 1 165 ? 7.32 -6.996 -4.145 1 90.69 165 SER B CA 1
ATOM 4285 C C . SER B 1 165 ? 7.293 -8.164 -3.166 1 90.69 165 SER B C 1
ATOM 4287 O O . SER B 1 165 ? 7.41 -9.32 -3.574 1 90.69 165 SER B O 1
ATOM 4289 N N . SER B 1 166 ? 7.117 -7.855 -1.918 1 91.12 166 SER B N 1
ATOM 4290 C CA . SER B 1 166 ? 7.082 -8.898 -0.897 1 91.12 166 SER B CA 1
ATOM 4291 C C . SER B 1 166 ? 5.887 -9.828 -1.094 1 91.12 166 SER B C 1
ATOM 4293 O O . SER B 1 166 ? 6.023 -11.047 -1.016 1 91.12 166 SER B O 1
ATOM 4295 N N . ILE B 1 167 ? 4.801 -9.289 -1.432 1 88.75 167 ILE B N 1
ATOM 4296 C CA . ILE B 1 167 ? 3.58 -10.07 -1.598 1 88.75 167 ILE B CA 1
ATOM 4297 C C . ILE B 1 167 ? 3.686 -10.938 -2.854 1 88.75 167 ILE B C 1
ATOM 4299 O O . ILE B 1 167 ? 3.328 -12.117 -2.834 1 88.75 167 ILE B O 1
ATOM 4303 N N . ILE B 1 168 ? 4.148 -10.352 -3.889 1 88.75 168 ILE B N 1
ATOM 4304 C CA . ILE B 1 168 ? 4.312 -11.078 -5.145 1 88.75 168 ILE B CA 1
ATOM 4305 C C . ILE B 1 168 ? 5.219 -12.289 -4.926 1 88.75 168 ILE B C 1
ATOM 4307 O O . ILE B 1 168 ? 4.879 -13.406 -5.328 1 88.75 168 ILE B O 1
ATOM 4311 N N . MET B 1 169 ? 6.273 -12.047 -4.215 1 87.81 169 MET B N 1
ATOM 4312 C CA . MET B 1 169 ? 7.234 -13.125 -3.982 1 87.81 169 MET B CA 1
ATOM 4313 C C . MET B 1 169 ? 6.664 -14.172 -3.033 1 87.81 169 MET B C 1
ATOM 4315 O O . MET B 1 169 ? 6.922 -15.367 -3.191 1 87.81 169 MET B O 1
ATOM 4319 N N . GLY B 1 170 ? 5.945 -13.719 -2.049 1 86.88 170 GLY B N 1
ATOM 4320 C CA . GLY B 1 170 ? 5.32 -14.648 -1.129 1 86.88 170 GLY B CA 1
ATOM 4321 C C . GLY B 1 170 ? 4.301 -15.555 -1.801 1 86.88 170 GLY B C 1
ATOM 4322 O O . GLY B 1 170 ? 4.332 -16.781 -1.62 1 86.88 170 GLY B O 1
ATOM 4323 N N . VAL B 1 171 ? 3.514 -15.008 -2.641 1 84.31 171 VAL B N 1
ATOM 4324 C CA . VAL B 1 171 ? 2.473 -15.758 -3.336 1 84.31 171 VAL B CA 1
ATOM 4325 C C . VAL B 1 171 ? 3.109 -16.703 -4.359 1 84.31 171 VAL B C 1
ATOM 4327 O O . VAL B 1 171 ? 2.689 -17.844 -4.496 1 84.31 171 VAL B O 1
ATOM 4330 N N . ALA B 1 172 ? 4.051 -16.203 -5.074 1 84.31 172 ALA B N 1
ATOM 4331 C CA . ALA B 1 172 ? 4.754 -17.047 -6.047 1 84.31 172 ALA B CA 1
ATOM 4332 C C . ALA B 1 172 ? 5.312 -18.297 -5.387 1 84.31 172 ALA B C 1
ATOM 4334 O O . ALA B 1 172 ? 5.219 -19.391 -5.949 1 84.31 172 ALA B O 1
ATOM 4335 N N . ASN B 1 173 ? 5.895 -18.141 -4.203 1 84.44 173 ASN B N 1
ATOM 4336 C CA . ASN B 1 173 ? 6.473 -19.281 -3.504 1 84.44 173 ASN B CA 1
ATOM 4337 C C . ASN B 1 173 ? 5.391 -20.234 -2.986 1 84.44 173 ASN B C 1
ATOM 4339 O O . ASN B 1 173 ? 5.605 -21.438 -2.908 1 84.44 173 ASN B O 1
ATOM 4343 N N . MET B 1 174 ? 4.254 -19.703 -2.738 1 81.62 174 MET B N 1
ATOM 4344 C CA . MET B 1 174 ? 3.133 -20.547 -2.352 1 81.62 174 MET B CA 1
ATOM 4345 C C . MET B 1 174 ? 2.674 -21.406 -3.523 1 81.62 174 MET B C 1
ATOM 4347 O O . MET B 1 174 ? 2.357 -22.594 -3.35 1 81.62 174 MET B O 1
ATOM 4351 N N . PHE B 1 175 ? 2.693 -20.844 -4.648 1 80.38 175 PHE B N 1
ATOM 4352 C CA . PHE B 1 175 ? 2.326 -21.578 -5.855 1 80.38 175 PHE B CA 1
ATOM 4353 C C . PHE B 1 175 ? 3.342 -22.672 -6.148 1 80.38 175 PHE B C 1
ATOM 4355 O O . PHE B 1 175 ? 2.977 -23.766 -6.613 1 80.38 175 PHE B O 1
ATOM 4362 N N . LEU B 1 176 ? 4.586 -22.406 -5.906 1 78.31 176 LEU B N 1
ATOM 4363 C CA . LEU B 1 176 ? 5.633 -23.391 -6.133 1 78.31 176 LEU B CA 1
ATOM 4364 C C . LEU B 1 176 ? 5.48 -24.578 -5.18 1 78.31 176 LEU B C 1
ATOM 4366 O O . LEU B 1 176 ? 5.758 -25.719 -5.551 1 78.31 176 LEU B O 1
ATOM 4370 N N . ILE B 1 177 ? 5.023 -24.25 -3.996 1 79.62 177 ILE B N 1
ATOM 4371 C CA . ILE B 1 177 ? 4.754 -25.312 -3.029 1 79.62 177 ILE B CA 1
ATOM 4372 C C . ILE B 1 177 ? 3.633 -26.203 -3.547 1 79.62 177 ILE B C 1
ATOM 4374 O O . ILE B 1 177 ? 3.74 -27.438 -3.5 1 79.62 177 ILE B O 1
ATOM 4378 N N . MET B 1 178 ? 2.623 -25.625 -4.098 1 74.31 178 MET B N 1
ATOM 4379 C CA . MET B 1 178 ? 1.485 -26.375 -4.613 1 74.31 178 MET B CA 1
ATOM 4380 C C . MET B 1 178 ? 1.897 -27.234 -5.809 1 74.31 178 MET B C 1
ATOM 4382 O O . MET B 1 178 ? 1.456 -28.375 -5.941 1 74.31 178 MET B O 1
ATOM 4386 N N . GLN B 1 179 ? 2.707 -26.734 -6.652 1 73 179 GLN B N 1
ATOM 4387 C CA . GLN B 1 179 ? 3.186 -27.484 -7.812 1 73 179 GLN B CA 1
ATOM 4388 C C . GLN B 1 179 ? 4.055 -28.656 -7.383 1 73 179 GLN B C 1
ATOM 4390 O O . GLN B 1 179 ? 3.98 -29.734 -7.977 1 73 179 GLN B O 1
ATOM 4395 N N . SER B 1 180 ? 4.918 -28.406 -6.375 1 74.38 180 SER B N 1
ATOM 4396 C CA . SER B 1 180 ? 5.777 -29.484 -5.875 1 74.38 180 SER B CA 1
ATOM 4397 C C . SER B 1 180 ? 4.961 -30.594 -5.223 1 74.38 180 SER B C 1
ATOM 4399 O O . SER B 1 180 ? 5.273 -31.766 -5.375 1 74.38 180 SER B O 1
ATOM 4401 N N . LEU B 1 181 ? 3.939 -30.156 -4.594 1 72.31 181 LEU B N 1
ATOM 4402 C CA . LEU B 1 181 ? 3.041 -31.125 -3.979 1 72.31 181 LEU B CA 1
ATOM 4403 C C . LEU B 1 181 ? 2.32 -31.953 -5.039 1 72.31 181 LEU B C 1
ATOM 4405 O O . LEU B 1 181 ? 2.17 -33.156 -4.895 1 72.31 181 LEU B O 1
ATOM 4409 N N . SER B 1 182 ? 1.883 -31.359 -6.07 1 70.31 182 SER B N 1
ATOM 4410 C CA . SER B 1 182 ? 1.221 -32.031 -7.176 1 70.31 182 SER B CA 1
ATOM 4411 C C . SER B 1 182 ? 2.166 -33.031 -7.867 1 70.31 182 SER B C 1
ATOM 4413 O O . SER B 1 182 ? 1.755 -34.094 -8.281 1 70.31 182 SER B O 1
ATOM 4415 N N . ALA B 1 183 ? 3.43 -32.656 -7.996 1 69.44 183 ALA B N 1
ATOM 4416 C CA . ALA B 1 183 ? 4.426 -33.531 -8.633 1 69.44 183 ALA B CA 1
ATOM 4417 C C . ALA B 1 183 ? 4.68 -34.781 -7.793 1 69.44 183 ALA B C 1
ATOM 4419 O O . ALA B 1 183 ? 4.883 -35.875 -8.336 1 69.44 183 ALA B O 1
ATOM 4420 N N . ILE B 1 184 ? 4.664 -34.625 -6.539 1 70.69 184 ILE B N 1
ATOM 4421 C CA . ILE B 1 184 ? 4.852 -35.75 -5.641 1 70.69 184 ILE B CA 1
ATOM 4422 C C . ILE B 1 184 ? 3.684 -36.719 -5.785 1 70.69 184 ILE B C 1
ATOM 4424 O O . ILE B 1 184 ? 3.881 -37.938 -5.828 1 70.69 184 ILE B O 1
ATOM 4428 N N . ILE B 1 185 ? 2.578 -36.156 -5.965 1 65.25 185 ILE B N 1
ATOM 4429 C CA . ILE B 1 185 ? 1.371 -36.969 -6.039 1 65.25 185 ILE B CA 1
ATOM 4430 C C . ILE B 1 185 ? 1.306 -37.656 -7.391 1 65.25 185 ILE B C 1
ATOM 4432 O O . ILE B 1 185 ? 0.918 -38.844 -7.473 1 65.25 185 ILE B O 1
ATOM 4436 N N . SER B 1 186 ? 1.751 -36.969 -8.406 1 63.75 186 SER B N 1
ATOM 4437 C CA . SER B 1 186 ? 1.675 -37.531 -9.758 1 63.75 186 SER B CA 1
ATOM 4438 C C . SER B 1 186 ? 2.85 -38.469 -10.039 1 63.75 186 SER B C 1
ATOM 4440 O O . SER B 1 186 ? 2.809 -39.25 -10.984 1 63.75 186 SER B O 1
ATOM 4442 N N . GLY B 1 187 ? 3.883 -38.562 -9.234 1 61.56 187 GLY B N 1
ATOM 4443 C CA . GLY B 1 187 ? 5.008 -39.469 -9.383 1 61.56 187 GLY B CA 1
ATOM 4444 C C . GLY B 1 187 ? 5.98 -39.062 -10.469 1 61.56 187 GLY B C 1
ATOM 4445 O O . GLY B 1 187 ? 6.84 -39.844 -10.883 1 61.56 187 GLY B O 1
ATOM 4446 N N . ARG B 1 188 ? 5.859 -37.969 -11.117 1 58.53 188 ARG B N 1
ATOM 4447 C CA . ARG B 1 188 ? 6.691 -37.562 -12.242 1 58.53 188 ARG B CA 1
ATOM 4448 C C . ARG B 1 188 ? 7.945 -36.844 -11.758 1 58.53 188 ARG B C 1
ATOM 4450 O O . ARG B 1 188 ? 7.98 -35.594 -11.703 1 58.53 188 ARG B O 1
ATOM 4457 N N . VAL B 1 189 ? 8.867 -37.562 -10.93 1 61.94 189 VAL B N 1
ATOM 4458 C CA . VAL B 1 189 ? 10.031 -36.875 -10.398 1 61.94 189 VAL B CA 1
ATOM 4459 C C . VAL B 1 189 ? 11.305 -37.438 -11 1 61.94 189 VAL B C 1
ATOM 4461 O O . VAL B 1 189 ? 11.602 -38.625 -10.828 1 61.94 189 VAL B O 1
ATOM 4464 N N . ALA B 1 190 ? 11.703 -37.094 -12.312 1 59.72 190 ALA B N 1
ATOM 4465 C CA . ALA B 1 190 ? 12.977 -37.656 -12.734 1 59.72 190 ALA B CA 1
ATOM 4466 C C . ALA B 1 190 ? 14.008 -36.562 -13 1 59.72 190 ALA B C 1
ATOM 4468 O O . ALA B 1 190 ? 14.164 -36.094 -14.133 1 59.72 190 ALA B O 1
ATOM 4469 N N . PRO B 1 191 ? 14.711 -36.188 -11.922 1 64.12 191 PRO B N 1
ATOM 4470 C CA . PRO B 1 191 ? 15.695 -35.125 -12.188 1 64.12 191 PRO B CA 1
ATOM 4471 C C . PRO B 1 191 ? 17 -35.656 -12.781 1 64.12 191 PRO B C 1
ATOM 4473 O O . PRO B 1 191 ? 17.406 -36.781 -12.461 1 64.12 191 PRO B O 1
ATOM 4476 N N . GLU B 1 192 ? 17.375 -35.344 -14.047 1 66.62 192 GLU B N 1
ATOM 4477 C CA . GLU B 1 192 ? 18.719 -35.594 -14.547 1 66.62 192 GLU B CA 1
ATOM 4478 C C . GLU B 1 192 ? 19.641 -34.406 -14.32 1 66.62 192 GLU B C 1
ATOM 4480 O O . GLU B 1 192 ? 19.359 -33.281 -14.805 1 66.62 192 GLU B O 1
ATOM 4485 N N . VAL B 1 193 ? 20.625 -34.625 -13.422 1 69.69 193 VAL B N 1
ATOM 4486 C CA . VAL B 1 193 ? 21.484 -33.5 -13.047 1 69.69 193 VAL B CA 1
ATOM 4487 C C . VAL B 1 193 ? 22.703 -33.469 -13.961 1 69.69 193 VAL B C 1
ATOM 4489 O O . VAL B 1 193 ? 23.312 -34.5 -14.234 1 69.69 193 VAL B O 1
ATOM 4492 N N . ASN B 1 194 ? 22.875 -32.344 -14.781 1 77.75 194 ASN B N 1
ATOM 4493 C CA . ASN B 1 194 ? 24.031 -32.062 -15.609 1 77.75 194 ASN B CA 1
ATOM 4494 C C . ASN B 1 194 ? 25.016 -31.141 -14.891 1 77.75 194 ASN B C 1
ATOM 4496 O O . ASN B 1 194 ? 24.625 -30.141 -14.273 1 77.75 194 ASN B O 1
ATOM 4500 N N . LEU B 1 195 ? 26.328 -31.484 -14.852 1 80.38 195 LEU B N 1
ATOM 4501 C CA . LEU B 1 195 ? 27.391 -30.766 -14.148 1 80.38 195 LEU B CA 1
ATOM 4502 C C . LEU B 1 195 ? 27.484 -29.312 -14.633 1 80.38 195 LEU B C 1
ATOM 4504 O O . LEU B 1 195 ? 27.75 -28.406 -13.844 1 80.38 195 LEU B O 1
ATOM 4508 N N . LEU B 1 196 ? 27.25 -29.078 -15.836 1 78.62 196 LEU B N 1
ATOM 4509 C CA . LEU B 1 196 ? 27.312 -27.734 -16.391 1 78.62 196 LEU B CA 1
ATOM 4510 C C . LEU B 1 196 ? 26.219 -26.859 -15.797 1 78.62 196 LEU B C 1
ATOM 4512 O O . LEU B 1 196 ? 26.469 -25.688 -15.469 1 78.62 196 LEU B O 1
ATOM 4516 N N . VAL B 1 197 ? 25.109 -27.516 -15.625 1 76.38 197 VAL B N 1
ATOM 4517 C CA . VAL B 1 197 ? 23.969 -26.781 -15.078 1 76.38 197 VAL B CA 1
ATOM 4518 C C . VAL B 1 197 ? 24.25 -26.406 -13.625 1 76.38 197 VAL B C 1
ATOM 4520 O O . VAL B 1 197 ? 23.984 -25.266 -13.211 1 76.38 197 VAL B O 1
ATOM 4523 N N . ILE B 1 198 ? 24.922 -27.234 -12.922 1 81.19 198 ILE B N 1
ATOM 4524 C CA . ILE B 1 198 ? 25.25 -27 -11.516 1 81.19 198 ILE B CA 1
ATOM 4525 C C . ILE B 1 198 ? 26.281 -25.875 -11.422 1 81.19 198 ILE B C 1
ATOM 4527 O O . ILE B 1 198 ? 26.156 -24.969 -10.578 1 81.19 198 ILE B O 1
ATOM 4531 N N . ALA B 1 199 ? 27.203 -25.875 -12.305 1 84.94 199 ALA B N 1
ATOM 4532 C CA . ALA B 1 199 ? 28.266 -24.859 -12.281 1 84.94 199 ALA B CA 1
ATOM 4533 C C . ALA B 1 199 ? 27.703 -23.469 -12.586 1 84.94 199 ALA B C 1
ATOM 4535 O O . ALA B 1 199 ? 28.094 -22.5 -11.938 1 84.94 199 ALA B O 1
ATOM 4536 N N . LEU B 1 200 ? 26.859 -23.375 -13.508 1 82.12 200 LEU B N 1
ATOM 4537 C CA . LEU B 1 200 ? 26.281 -22.094 -13.891 1 82.12 200 LEU B CA 1
ATOM 4538 C C . LEU B 1 200 ? 25.391 -21.547 -12.773 1 82.12 200 LEU B C 1
ATOM 4540 O O . LEU B 1 200 ? 25.406 -20.344 -12.508 1 82.12 200 LEU B O 1
ATOM 4544 N N . MET B 1 201 ? 24.672 -22.453 -12.172 1 82.19 201 MET B N 1
ATOM 4545 C CA . MET B 1 201 ? 23.797 -22.016 -11.086 1 82.19 201 MET B CA 1
ATOM 4546 C C . MET B 1 201 ? 24.625 -21.547 -9.891 1 82.19 201 MET B C 1
ATOM 4548 O O . MET B 1 201 ? 24.266 -20.547 -9.242 1 82.19 201 MET B O 1
ATOM 4552 N N . LEU B 1 202 ? 25.75 -22.188 -9.672 1 85.56 202 LEU B N 1
ATOM 4553 C CA . LEU B 1 202 ? 26.609 -21.812 -8.562 1 85.56 202 LEU B CA 1
ATOM 4554 C C . LEU B 1 202 ? 27.281 -20.469 -8.836 1 85.56 202 LEU B C 1
ATOM 4556 O O . LEU B 1 202 ? 27.438 -19.641 -7.926 1 85.56 202 LEU B O 1
ATOM 4560 N N . LEU B 1 203 ? 27.641 -20.266 -10.055 1 87.06 203 LEU B N 1
ATOM 4561 C CA . LEU B 1 203 ? 28.25 -18.984 -10.43 1 87.06 203 LEU B CA 1
ATOM 4562 C C . LEU B 1 203 ? 27.25 -17.844 -10.281 1 87.06 203 LEU B C 1
ATOM 4564 O O . LEU B 1 203 ? 27.609 -16.766 -9.789 1 87.06 203 LEU B O 1
ATOM 4568 N N . GLY B 1 204 ? 26.078 -18.062 -10.719 1 84.12 204 GLY B N 1
ATOM 4569 C CA . GLY B 1 204 ? 25.031 -17.047 -10.562 1 84.12 204 GLY B CA 1
ATOM 4570 C C . GLY B 1 204 ? 24.75 -16.719 -9.109 1 84.12 204 GLY B C 1
ATOM 4571 O O . GLY B 1 204 ? 24.594 -15.547 -8.75 1 84.12 204 GLY B O 1
ATOM 4572 N N . SER B 1 205 ? 24.797 -17.75 -8.305 1 86.25 205 SER B N 1
ATOM 4573 C CA . SER B 1 205 ? 24.547 -17.562 -6.883 1 86.25 205 SER B CA 1
ATOM 4574 C C . SER B 1 205 ? 25.672 -16.781 -6.223 1 86.25 205 SER B C 1
ATOM 4576 O O . SER B 1 205 ? 25.438 -15.969 -5.332 1 86.25 205 SER B O 1
ATOM 4578 N N . LEU B 1 206 ? 26.828 -16.984 -6.695 1 88.81 206 LEU B N 1
ATOM 4579 C CA . LEU B 1 206 ? 27.984 -16.281 -6.145 1 88.81 206 LEU B CA 1
ATOM 4580 C C . LEU B 1 206 ? 27.938 -14.797 -6.488 1 88.81 206 LEU B C 1
ATOM 4582 O O . LEU B 1 206 ? 28.234 -13.945 -5.641 1 88.81 206 LEU B O 1
ATOM 4586 N N . LEU B 1 207 ? 27.547 -14.523 -7.68 1 89.19 207 LEU B N 1
ATOM 4587 C CA . LEU B 1 207 ? 27.422 -13.133 -8.102 1 89.19 207 LEU B CA 1
ATOM 4588 C C . LEU B 1 207 ? 26.344 -12.406 -7.297 1 89.19 207 LEU B C 1
ATOM 4590 O O . LEU B 1 207 ? 26.531 -11.258 -6.895 1 89.19 207 LEU B O 1
ATOM 4594 N N . LYS B 1 208 ? 25.328 -13.094 -7.02 1 88.75 208 LYS B N 1
ATOM 4595 C CA . LYS B 1 208 ? 24.266 -12.5 -6.223 1 88.75 208 LYS B CA 1
ATOM 4596 C C . LYS B 1 208 ? 24.703 -12.297 -4.773 1 88.75 208 LYS B C 1
ATOM 4598 O O . LYS B 1 208 ? 24.281 -11.344 -4.117 1 88.75 208 LYS B O 1
ATOM 4603 N N . GLY B 1 209 ? 25.578 -13.141 -4.383 1 90.94 209 GLY B N 1
ATOM 4604 C CA . GLY B 1 209 ? 26.109 -13.016 -3.031 1 90.94 209 GLY B CA 1
ATOM 4605 C C . GLY B 1 209 ? 26.953 -11.773 -2.838 1 90.94 209 GLY B C 1
ATOM 4606 O O . GLY B 1 209 ? 26.828 -11.078 -1.83 1 90.94 209 GLY B O 1
ATOM 4607 N N . ILE B 1 210 ? 27.672 -11.5 -3.807 1 91.25 210 ILE B N 1
ATOM 4608 C CA . ILE B 1 210 ? 28.516 -10.312 -3.754 1 91.25 210 ILE B CA 1
ATOM 4609 C C . ILE B 1 210 ? 27.641 -9.055 -3.807 1 91.25 210 ILE B C 1
ATOM 4611 O O . ILE B 1 210 ? 27.844 -8.117 -3.033 1 91.25 210 ILE B O 1
ATOM 4615 N N . PHE B 1 211 ? 26.734 -9.094 -4.637 1 91 211 PHE B N 1
ATOM 4616 C CA . PHE B 1 211 ? 25.844 -7.949 -4.793 1 91 211 PHE B CA 1
ATOM 4617 C C . PHE B 1 211 ? 24.953 -7.773 -3.561 1 91 211 PHE B C 1
ATOM 4619 O O . PHE B 1 211 ? 24.594 -6.652 -3.209 1 91 211 PHE B O 1
ATOM 4626 N N . MET B 1 212 ? 24.734 -8.797 -2.861 1 92.81 212 MET B N 1
ATOM 4627 C CA . MET B 1 212 ? 23.922 -8.773 -1.652 1 92.81 212 MET B CA 1
ATOM 4628 C C . MET B 1 212 ? 24.562 -7.922 -0.57 1 92.81 212 MET B C 1
ATOM 4630 O O . MET B 1 212 ? 23.891 -7.152 0.11 1 92.81 212 MET B O 1
ATOM 4634 N N . ILE B 1 213 ? 25.828 -7.977 -0.522 1 92 213 ILE B N 1
ATOM 4635 C CA . ILE B 1 213 ? 26.562 -7.223 0.488 1 92 213 ILE B CA 1
ATOM 4636 C C . ILE B 1 213 ? 26.453 -5.727 0.201 1 92 213 ILE B C 1
ATOM 4638 O O . ILE B 1 213 ? 26.25 -4.926 1.118 1 92 213 ILE B O 1
ATOM 4642 N N . VAL B 1 214 ? 26.484 -5.41 -0.975 1 89.75 214 VAL B N 1
ATOM 4643 C CA . VAL B 1 214 ? 26.391 -4.016 -1.383 1 89.75 214 VAL B CA 1
ATOM 4644 C C . VAL B 1 214 ? 25 -3.469 -1.05 1 89.75 214 VAL B C 1
ATOM 4646 O O . VAL B 1 214 ? 24.875 -2.346 -0.556 1 89.75 214 VAL B O 1
ATOM 4649 N N . CYS B 1 215 ? 24.062 -4.246 -1.234 1 88.88 215 CYS B N 1
ATOM 4650 C CA . CYS B 1 215 ? 22.688 -3.816 -0.986 1 88.88 215 CYS B CA 1
ATOM 4651 C C . CYS B 1 215 ? 22.422 -3.678 0.508 1 88.88 215 CYS B C 1
ATOM 4653 O O . CYS B 1 215 ? 21.75 -2.74 0.938 1 88.88 215 CYS B O 1
ATOM 4655 N N . TYR B 1 216 ? 22.969 -4.551 1.288 1 88.25 216 TYR B N 1
ATOM 4656 C CA . TYR B 1 216 ? 22.781 -4.473 2.732 1 88.25 216 TYR B CA 1
ATOM 4657 C C . TYR B 1 216 ? 23.516 -3.262 3.309 1 88.25 216 TYR B C 1
ATOM 4659 O O . TYR B 1 216 ? 23.047 -2.643 4.266 1 88.25 216 TYR B O 1
ATOM 4667 N N . LYS B 1 217 ? 24.547 -2.869 2.736 1 87.62 217 LYS B N 1
ATOM 4668 C CA . LYS B 1 217 ? 25.312 -1.715 3.193 1 87.62 217 LYS B CA 1
ATOM 4669 C C . LYS B 1 217 ? 24.562 -0.415 2.928 1 87.62 217 LYS B C 1
ATOM 4671 O O . LYS B 1 217 ? 24.641 0.527 3.719 1 87.62 217 LYS B O 1
ATOM 4676 N N . ARG B 1 218 ? 23.844 -0.359 1.92 1 83.88 218 ARG B N 1
ATOM 4677 C CA . ARG B 1 218 ? 23.047 0.824 1.62 1 83.88 218 ARG B CA 1
ATOM 4678 C C . ARG B 1 218 ? 21.953 1.03 2.67 1 83.88 218 ARG B C 1
ATOM 4680 O O . ARG B 1 218 ? 21.75 2.15 3.141 1 83.88 218 ARG B O 1
ATOM 4687 N N . GLY B 1 219 ? 21.219 0.073 3.066 1 79.69 219 GLY B N 1
ATOM 4688 C CA . GLY B 1 219 ? 20.328 0.087 4.219 1 79.69 219 GLY B CA 1
ATOM 4689 C C . GLY B 1 219 ? 18.984 0.721 3.924 1 79.69 219 GLY B C 1
ATOM 4690 O O . GLY B 1 219 ? 18.188 0.933 4.832 1 79.69 219 GLY B O 1
ATOM 4691 N N . SER B 1 220 ? 18.688 1.124 2.711 1 82.31 220 SER B N 1
ATOM 4692 C CA . SER B 1 220 ? 17.375 1.661 2.371 1 82.31 220 SER B CA 1
ATOM 4693 C C . SER B 1 220 ? 16.328 0.557 2.311 1 82.31 220 SER B C 1
ATOM 4695 O O . SER B 1 220 ? 16.656 -0.627 2.258 1 82.31 220 SER B O 1
ATOM 4697 N N . ALA B 1 221 ? 15.094 0.933 2.486 1 83 221 ALA B N 1
ATOM 4698 C CA . ALA B 1 221 ? 14.023 -0.052 2.451 1 83 221 ALA B CA 1
ATOM 4699 C C . ALA B 1 221 ? 14.031 -0.826 1.136 1 83 221 ALA B C 1
ATOM 4701 O O . ALA B 1 221 ? 13.867 -2.049 1.126 1 83 221 ALA B O 1
ATOM 4702 N N . SER B 1 222 ? 14.219 -0.163 0.033 1 85.62 222 SER B N 1
ATOM 4703 C CA . SER B 1 222 ? 14.25 -0.804 -1.278 1 85.62 222 SER B CA 1
ATOM 4704 C C . SER B 1 222 ? 15.477 -1.7 -1.422 1 85.62 222 SER B C 1
ATOM 4706 O O . SER B 1 222 ? 15.383 -2.814 -1.942 1 85.62 222 SER B O 1
ATOM 4708 N N . SER B 1 223 ? 16.609 -1.199 -0.917 1 88.31 223 SER B N 1
ATOM 4709 C CA . SER B 1 223 ? 17.844 -1.979 -1.017 1 88.31 223 SER B CA 1
ATOM 4710 C C . SER B 1 223 ? 17.781 -3.229 -0.146 1 88.31 223 SER B C 1
ATOM 4712 O O . SER B 1 223 ? 18.328 -4.27 -0.5 1 88.31 223 SER B O 1
ATOM 4714 N N . LYS B 1 224 ? 17.109 -3.135 0.906 1 87.94 224 LYS B N 1
ATOM 4715 C CA . LYS B 1 224 ? 16.953 -4.285 1.793 1 87.94 224 LYS B CA 1
ATOM 4716 C C . LYS B 1 224 ? 16.109 -5.371 1.144 1 87.94 224 LYS B C 1
ATOM 4718 O O . LYS B 1 224 ? 16.375 -6.562 1.307 1 87.94 224 LYS B O 1
ATOM 4723 N N . VAL B 1 225 ? 15.148 -4.906 0.469 1 87.5 225 VAL B N 1
ATOM 4724 C CA . VAL B 1 225 ? 14.297 -5.867 -0.228 1 87.5 225 VAL B CA 1
ATOM 4725 C C . VAL B 1 225 ? 15.102 -6.57 -1.319 1 87.5 225 VAL B C 1
ATOM 4727 O O . VAL B 1 225 ? 14.977 -7.781 -1.506 1 87.5 225 VAL B O 1
ATOM 4730 N N . LEU B 1 226 ? 15.938 -5.816 -1.963 1 88.12 226 LEU B N 1
ATOM 4731 C CA . LEU B 1 226 ? 16.797 -6.406 -2.979 1 88.12 226 LEU B CA 1
ATOM 4732 C C . LEU B 1 226 ? 17.766 -7.402 -2.352 1 88.12 226 LEU B C 1
ATOM 4734 O O . LEU B 1 226 ? 18 -8.484 -2.9 1 88.12 226 LEU B O 1
ATOM 4738 N N . ALA B 1 227 ? 18.25 -7.012 -1.268 1 89.81 227 ALA B N 1
ATOM 4739 C CA . ALA B 1 227 ? 19.188 -7.871 -0.556 1 89.81 227 ALA B CA 1
ATOM 4740 C C . ALA B 1 227 ? 18.516 -9.148 -0.077 1 89.81 227 ALA B C 1
ATOM 4742 O O . ALA B 1 227 ? 19.078 -10.242 -0.19 1 89.81 227 ALA B O 1
ATOM 4743 N N . MET B 1 228 ? 17.375 -9.039 0.411 1 88.25 228 MET B N 1
ATOM 4744 C CA . MET B 1 228 ? 16.625 -10.203 0.861 1 88.25 228 MET B CA 1
ATOM 4745 C C . MET B 1 228 ? 16.328 -11.148 -0.301 1 88.25 228 MET B C 1
ATOM 4747 O O . MET B 1 228 ? 16.375 -12.367 -0.138 1 88.25 228 MET B O 1
ATOM 4751 N N . ASP B 1 229 ? 16 -10.539 -1.342 1 89 229 ASP B N 1
ATOM 4752 C CA . ASP B 1 229 ? 15.758 -11.328 -2.547 1 89 229 ASP B CA 1
ATOM 4753 C C . ASP B 1 229 ? 17 -12.133 -2.936 1 89 229 ASP B C 1
ATOM 4755 O O . ASP B 1 229 ? 16.906 -13.328 -3.223 1 89 229 ASP B O 1
ATOM 4759 N N . MET B 1 230 ? 18.125 -11.477 -2.918 1 89.44 230 MET B N 1
ATOM 4760 C CA . MET B 1 230 ? 19.391 -12.133 -3.256 1 89.44 230 MET B CA 1
ATOM 4761 C C . MET B 1 230 ? 19.703 -13.234 -2.252 1 89.44 230 MET B C 1
ATOM 4763 O O . MET B 1 230 ? 20.188 -14.305 -2.633 1 89.44 230 MET B O 1
ATOM 4767 N N . ARG B 1 231 ? 19.484 -12.961 -1.057 1 88.31 231 ARG B N 1
ATOM 4768 C CA . ARG B 1 231 ? 19.719 -13.969 -0.02 1 88.31 231 ARG B CA 1
ATOM 4769 C C . ARG B 1 231 ? 18.844 -15.188 -0.245 1 88.31 231 ARG B C 1
ATOM 4771 O O . ARG B 1 231 ? 19.312 -16.328 -0.151 1 88.31 231 ARG B O 1
ATOM 4778 N N . ASN B 1 232 ? 17.578 -14.961 -0.49 1 85.56 232 ASN B N 1
ATOM 4779 C CA . ASN B 1 232 ? 16.641 -16.047 -0.75 1 85.56 232 ASN B CA 1
ATOM 4780 C C . ASN B 1 232 ? 17.047 -16.859 -1.976 1 85.56 232 ASN B C 1
ATOM 4782 O O . ASN B 1 232 ? 16.953 -18.094 -1.974 1 85.56 232 ASN B O 1
ATOM 4786 N N . ASP B 1 233 ? 17.469 -16.188 -2.965 1 84.81 233 ASP B N 1
ATOM 4787 C CA . ASP B 1 233 ? 17.891 -16.859 -4.191 1 84.81 233 ASP B CA 1
ATOM 4788 C C . ASP B 1 233 ? 19.094 -17.781 -3.928 1 84.81 233 ASP B C 1
ATOM 4790 O O . ASP B 1 233 ? 19.156 -18.875 -4.477 1 84.81 233 ASP B O 1
ATOM 4794 N N . ILE B 1 234 ? 19.984 -17.266 -3.172 1 85.88 234 ILE B N 1
ATOM 4795 C CA . ILE B 1 234 ? 21.141 -18.062 -2.834 1 85.88 234 ILE B CA 1
ATOM 4796 C C . ILE B 1 234 ? 20.719 -19.312 -2.072 1 85.88 234 ILE B C 1
ATOM 4798 O O . ILE B 1 234 ? 21.172 -20.422 -2.369 1 85.88 234 ILE B O 1
ATOM 4802 N N . CYS B 1 235 ? 19.797 -19.172 -1.187 1 83.06 235 CYS B N 1
ATOM 4803 C CA . CYS B 1 235 ? 19.281 -20.297 -0.398 1 83.06 235 CYS B CA 1
ATOM 4804 C C . CYS B 1 235 ? 18.562 -21.297 -1.282 1 83.06 235 CYS B C 1
ATOM 4806 O O . CYS B 1 235 ? 18.797 -22.516 -1.175 1 83.06 235 CYS B O 1
ATOM 4808 N N . THR B 1 236 ? 17.75 -20.797 -2.168 1 80.19 236 THR B N 1
ATOM 4809 C CA . THR B 1 236 ? 16.984 -21.672 -3.051 1 80.19 236 THR B CA 1
ATOM 4810 C C . THR B 1 236 ? 17.922 -22.438 -3.996 1 80.19 236 THR B C 1
ATOM 4812 O O . THR B 1 236 ? 17.719 -23.625 -4.258 1 80.19 236 THR B O 1
ATOM 4815 N N . SER B 1 237 ? 18.938 -21.766 -4.492 1 80.75 237 SER B N 1
ATOM 4816 C CA . SER B 1 237 ? 19.875 -22.406 -5.41 1 80.75 237 SER B CA 1
ATOM 4817 C C . SER B 1 237 ? 20.656 -23.516 -4.719 1 80.75 237 SER B C 1
ATOM 4819 O O . SER B 1 237 ? 20.828 -24.594 -5.277 1 80.75 237 SER B O 1
ATOM 4821 N N . ILE B 1 238 ? 21.016 -23.25 -3.566 1 82.19 238 ILE B N 1
ATOM 4822 C CA . ILE B 1 238 ? 21.797 -24.234 -2.816 1 82.19 238 ILE B CA 1
ATOM 4823 C C . ILE B 1 238 ? 20.938 -25.469 -2.527 1 82.19 238 ILE B C 1
ATOM 4825 O O . ILE B 1 238 ? 21.375 -26.594 -2.719 1 82.19 238 ILE B O 1
ATOM 4829 N N . VAL B 1 239 ? 19.781 -25.266 -2.123 1 81.19 239 VAL B N 1
ATOM 4830 C CA . VAL B 1 239 ? 18.875 -26.359 -1.775 1 81.19 239 VAL B CA 1
ATOM 4831 C C . VAL B 1 239 ? 18.484 -27.125 -3.037 1 81.19 239 VAL B C 1
ATOM 4833 O O . VAL B 1 239 ? 18.406 -28.359 -3.027 1 81.19 239 VAL B O 1
ATOM 4836 N N . ALA B 1 240 ? 18.172 -26.344 -4.098 1 77.19 240 ALA B N 1
ATOM 4837 C CA . ALA B 1 240 ? 17.781 -26.984 -5.355 1 77.19 240 ALA B CA 1
ATOM 4838 C C . ALA B 1 240 ? 18.891 -27.906 -5.863 1 77.19 240 ALA B C 1
ATOM 4840 O O . ALA B 1 240 ? 18.625 -29.031 -6.27 1 77.19 240 ALA B O 1
ATOM 4841 N N . ILE B 1 241 ? 20.156 -27.422 -5.793 1 77.5 241 ILE B N 1
ATOM 4842 C CA . ILE B 1 241 ? 21.297 -28.203 -6.277 1 77.5 241 ILE B CA 1
ATOM 4843 C C . ILE B 1 241 ? 21.484 -29.438 -5.402 1 77.5 241 ILE B C 1
ATOM 4845 O O . ILE B 1 241 ? 21.641 -30.547 -5.914 1 77.5 241 ILE B O 1
ATOM 4849 N N . THR B 1 242 ? 21.406 -29.266 -4.172 1 82.12 242 THR B N 1
ATOM 4850 C CA . THR B 1 242 ? 21.625 -30.359 -3.234 1 82.12 242 THR B CA 1
ATOM 4851 C C . THR B 1 242 ? 20.531 -31.406 -3.354 1 82.12 242 THR B C 1
ATOM 4853 O O . THR B 1 242 ? 20.812 -32.625 -3.422 1 82.12 242 THR B O 1
ATOM 4856 N N . CYS B 1 243 ? 19.328 -30.969 -3.402 1 78.44 243 CYS B N 1
ATOM 4857 C CA . CYS B 1 243 ? 18.203 -31.891 -3.447 1 78.44 243 CYS B CA 1
ATOM 4858 C C . CYS B 1 243 ? 18.109 -32.562 -4.809 1 78.44 243 CYS B C 1
ATOM 4860 O O . CYS B 1 243 ? 17.75 -33.75 -4.895 1 78.44 243 CYS B O 1
ATOM 4862 N N . ALA B 1 244 ? 18.422 -31.828 -5.883 1 74.75 244 ALA B N 1
ATOM 4863 C CA . ALA B 1 244 ? 18.438 -32.438 -7.215 1 74.75 244 ALA B CA 1
ATOM 4864 C C . ALA B 1 244 ? 19.516 -33.531 -7.309 1 74.75 244 ALA B C 1
ATOM 4866 O O . ALA B 1 244 ? 19.281 -34.562 -7.91 1 74.75 244 ALA B O 1
ATOM 4867 N N . THR B 1 245 ? 20.672 -33.219 -6.695 1 77.62 245 THR B N 1
ATOM 4868 C CA . THR B 1 245 ? 21.781 -34.188 -6.719 1 77.62 245 THR B CA 1
ATOM 4869 C C . THR B 1 245 ? 21.422 -35.406 -5.895 1 77.62 245 THR B C 1
ATOM 4871 O O . THR B 1 245 ? 21.688 -36.531 -6.316 1 77.62 245 THR B O 1
ATOM 4874 N N . ILE B 1 246 ? 20.828 -35.125 -4.801 1 78.88 246 ILE B N 1
ATOM 4875 C CA . ILE B 1 246 ? 20.422 -36.25 -3.949 1 78.88 246 ILE B CA 1
ATOM 4876 C C . ILE B 1 246 ? 19.297 -37.031 -4.621 1 78.88 246 ILE B C 1
ATOM 4878 O O . ILE B 1 246 ? 19.266 -38.25 -4.523 1 78.88 246 ILE B O 1
ATOM 4882 N N . GLY B 1 247 ? 18.422 -36.375 -5.289 1 74.81 247 GLY B N 1
ATOM 4883 C CA . GLY B 1 247 ? 17.312 -37 -5.992 1 74.81 247 GLY B CA 1
ATOM 4884 C C . GLY B 1 247 ? 17.766 -37.875 -7.156 1 74.81 247 GLY B C 1
ATOM 4885 O O . GLY B 1 247 ? 17.188 -38.938 -7.41 1 74.81 247 GLY B O 1
ATOM 4886 N N . ASP B 1 248 ? 18.766 -37.406 -7.859 1 75.75 248 ASP B N 1
ATOM 4887 C CA . ASP B 1 248 ? 19.281 -38.156 -9.016 1 75.75 248 ASP B CA 1
ATOM 4888 C C . ASP B 1 248 ? 20 -39.438 -8.578 1 75.75 248 ASP B C 1
ATOM 4890 O O . ASP B 1 248 ? 19.859 -40.469 -9.211 1 75.75 248 ASP B O 1
ATOM 4894 N N . TYR B 1 249 ? 20.672 -39.344 -7.461 1 78.25 249 TYR B N 1
ATOM 4895 C CA . TYR B 1 249 ? 21.547 -40.469 -7.109 1 78.25 249 TYR B CA 1
ATOM 4896 C C . TYR B 1 249 ? 20.906 -41.375 -6.07 1 78.25 249 TYR B C 1
ATOM 4898 O O . TYR B 1 249 ? 21.125 -42.594 -6.062 1 78.25 249 TYR B O 1
ATOM 4906 N N . TYR B 1 250 ? 20.016 -40.781 -5.219 1 77.5 250 TYR B N 1
ATOM 4907 C CA . TYR B 1 250 ? 19.609 -41.594 -4.074 1 77.5 250 TYR B CA 1
ATOM 4908 C C . TYR B 1 250 ? 18.094 -41.719 -4.008 1 77.5 250 TYR B C 1
ATOM 4910 O O . TYR B 1 250 ? 17.547 -42.844 -4.035 1 77.5 250 TYR B O 1
ATOM 4918 N N . TRP B 1 251 ? 17.344 -40.688 -3.783 1 78.69 251 TRP B N 1
ATOM 4919 C CA . TRP B 1 251 ? 15.922 -40.688 -3.496 1 78.69 251 TRP B CA 1
ATOM 4920 C C . TRP B 1 251 ? 15.211 -39.625 -4.324 1 78.69 251 TRP B C 1
ATOM 4922 O O . TRP B 1 251 ? 15.305 -38.438 -4.027 1 78.69 251 TRP B O 1
ATOM 4932 N N . PRO B 1 252 ? 14.477 -40.156 -5.273 1 76.25 252 PRO B N 1
ATOM 4933 C CA . PRO B 1 252 ? 13.836 -39.219 -6.211 1 76.25 252 PRO B CA 1
ATOM 4934 C C . PRO B 1 252 ? 12.891 -38.219 -5.52 1 76.25 252 PRO B C 1
ATOM 4936 O O . PRO B 1 252 ? 12.648 -37.125 -6.031 1 76.25 252 PRO B O 1
ATOM 4939 N N . TYR B 1 253 ? 12.398 -38.562 -4.289 1 78.88 253 TYR B N 1
ATOM 4940 C CA . TYR B 1 253 ? 11.438 -37.688 -3.625 1 78.88 253 TYR B CA 1
ATOM 4941 C C . TYR B 1 253 ? 12.156 -36.594 -2.854 1 78.88 253 TYR B C 1
ATOM 4943 O O . TYR B 1 253 ? 11.516 -35.688 -2.314 1 78.88 253 TYR B O 1
ATOM 4951 N N . ALA B 1 254 ? 13.414 -36.656 -2.871 1 78.62 254 ALA B N 1
ATOM 4952 C CA . ALA B 1 254 ? 14.195 -35.625 -2.193 1 78.62 254 ALA B CA 1
ATOM 4953 C C . ALA B 1 254 ? 14.062 -34.281 -2.902 1 78.62 254 ALA B C 1
ATOM 4955 O O . ALA B 1 254 ? 14.062 -33.25 -2.258 1 78.62 254 ALA B O 1
ATOM 4956 N N . ASP B 1 255 ? 13.852 -34.375 -4.184 1 78.94 255 ASP B N 1
ATOM 4957 C CA . ASP B 1 255 ? 13.773 -33.156 -5 1 78.94 255 ASP B CA 1
ATOM 4958 C C . ASP B 1 255 ? 12.5 -32.375 -4.695 1 78.94 255 ASP B C 1
ATOM 4960 O O . ASP B 1 255 ? 12.57 -31.219 -4.25 1 78.94 255 ASP B O 1
ATOM 4964 N N . PRO B 1 256 ? 11.336 -33.094 -4.652 1 78.25 256 PRO B N 1
ATOM 4965 C CA . PRO B 1 256 ? 10.117 -32.344 -4.359 1 78.25 256 PRO B CA 1
ATOM 4966 C C . PRO B 1 256 ? 10.031 -31.906 -2.896 1 78.25 256 PRO B C 1
ATOM 4968 O O . PRO B 1 256 ? 9.508 -30.812 -2.598 1 78.25 256 PRO B O 1
ATOM 4971 N N . ILE B 1 257 ? 10.523 -32.562 -2.016 1 81.19 257 ILE B N 1
ATOM 4972 C CA . ILE B 1 257 ? 10.477 -32.219 -0.598 1 81.19 257 ILE B CA 1
ATOM 4973 C C . ILE B 1 257 ? 11.391 -31.047 -0.327 1 81.19 257 ILE B C 1
ATOM 4975 O O . ILE B 1 257 ? 11.039 -30.141 0.437 1 81.19 257 ILE B O 1
ATOM 4979 N N . GLY B 1 258 ? 12.586 -31.094 -0.903 1 79.44 258 GLY B N 1
ATOM 4980 C CA . GLY B 1 258 ? 13.484 -29.969 -0.783 1 79.44 258 GLY B CA 1
ATOM 4981 C C . GLY B 1 258 ? 12.898 -28.672 -1.324 1 79.44 258 GLY B C 1
ATOM 4982 O O . GLY B 1 258 ? 13.055 -27.609 -0.718 1 79.44 258 GLY B O 1
ATOM 4983 N N . ALA B 1 259 ? 12.195 -28.766 -2.379 1 79.69 259 ALA B N 1
ATOM 4984 C CA . ALA B 1 259 ? 11.547 -27.594 -2.975 1 79.69 259 ALA B CA 1
ATOM 4985 C C . ALA B 1 259 ? 10.469 -27.031 -2.051 1 79.69 259 ALA B C 1
ATOM 4987 O O . ALA B 1 259 ? 10.352 -25.828 -1.884 1 79.69 259 ALA B O 1
ATOM 4988 N N . ILE B 1 260 ? 9.75 -27.891 -1.373 1 84.19 260 ILE B N 1
ATOM 4989 C CA . ILE B 1 260 ? 8.664 -27.484 -0.487 1 84.19 260 ILE B CA 1
ATOM 4990 C C . ILE B 1 260 ? 9.242 -26.75 0.726 1 84.19 260 ILE B C 1
ATOM 4992 O O . ILE B 1 260 ? 8.734 -25.703 1.118 1 84.19 260 ILE B O 1
ATOM 4996 N N . ILE B 1 261 ? 10.281 -27.234 1.246 1 85.12 261 ILE B N 1
ATOM 4997 C CA . ILE B 1 261 ? 10.875 -26.672 2.453 1 85.12 261 ILE B CA 1
ATOM 4998 C C . ILE B 1 261 ? 11.438 -25.281 2.152 1 85.12 261 ILE B C 1
ATOM 5000 O O . ILE B 1 261 ? 11.164 -24.312 2.881 1 85.12 261 ILE B O 1
ATOM 5004 N N . VAL B 1 262 ? 12.156 -25.156 1.126 1 83.69 262 VAL B N 1
ATOM 5005 C CA . VAL B 1 262 ? 12.789 -23.891 0.8 1 83.69 262 VAL B CA 1
ATOM 5006 C C . VAL B 1 262 ? 11.719 -22.859 0.434 1 83.69 262 VAL B C 1
ATOM 5008 O O . VAL B 1 262 ? 11.789 -21.703 0.865 1 83.69 262 VAL B O 1
ATOM 5011 N N . CYS B 1 263 ? 10.734 -23.25 -0.334 1 86.62 263 CYS B N 1
ATOM 5012 C CA . CYS B 1 263 ? 9.672 -22.328 -0.729 1 86.62 263 CYS B CA 1
ATOM 5013 C C . CYS B 1 263 ? 8.875 -21.859 0.483 1 86.62 263 CYS B C 1
ATOM 5015 O O . CYS B 1 263 ? 8.422 -20.719 0.534 1 86.62 263 CYS B O 1
ATOM 5017 N N . ALA B 1 264 ? 8.766 -22.734 1.426 1 87.81 264 ALA B N 1
ATOM 5018 C CA . ALA B 1 264 ? 8.039 -22.375 2.643 1 87.81 264 ALA B CA 1
ATOM 5019 C C . ALA B 1 264 ? 8.82 -21.344 3.449 1 87.81 264 ALA B C 1
ATOM 5021 O O . ALA B 1 264 ? 8.242 -20.359 3.92 1 87.81 264 ALA B O 1
ATOM 5022 N N . LEU B 1 265 ? 10.078 -21.531 3.525 1 87.88 265 LEU B N 1
ATOM 5023 C CA . LEU B 1 265 ? 10.914 -20.594 4.273 1 87.88 265 LEU B CA 1
ATOM 5024 C C . LEU B 1 265 ? 10.953 -19.234 3.604 1 87.88 265 LEU B C 1
ATOM 5026 O O . LEU B 1 265 ? 10.875 -18.203 4.277 1 87.88 265 LEU B O 1
ATOM 5030 N N . ILE B 1 266 ? 10.977 -19.25 2.328 1 87.69 266 ILE B N 1
ATOM 5031 C CA . ILE B 1 266 ? 11.023 -18 1.564 1 87.69 266 ILE B CA 1
ATOM 5032 C C . ILE B 1 266 ? 9.68 -17.281 1.668 1 87.69 266 ILE B C 1
ATOM 5034 O O . ILE B 1 266 ? 9.633 -16.062 1.854 1 87.69 266 ILE B O 1
ATOM 5038 N N . ALA B 1 267 ? 8.672 -18.078 1.554 1 88.94 267 ALA B N 1
ATOM 5039 C CA . ALA B 1 267 ? 7.34 -17.484 1.669 1 88.94 267 ALA B CA 1
ATOM 5040 C C . ALA B 1 267 ? 7.152 -16.812 3.029 1 88.94 267 ALA B C 1
ATOM 5042 O O . ALA B 1 267 ? 6.66 -15.688 3.111 1 88.94 267 ALA B O 1
ATOM 5043 N N . ILE B 1 268 ? 7.602 -17.453 4.031 1 90.06 268 ILE B N 1
ATOM 5044 C CA . ILE B 1 268 ? 7.48 -16.922 5.383 1 90.06 268 ILE B CA 1
ATOM 5045 C C . ILE B 1 268 ? 8.312 -15.641 5.504 1 90.06 268 ILE B C 1
ATOM 5047 O O . ILE B 1 268 ? 7.859 -14.648 6.086 1 90.06 268 ILE B O 1
ATOM 5051 N N . SER B 1 269 ? 9.461 -15.703 4.945 1 89.81 269 SER B N 1
ATOM 5052 C CA . SER B 1 269 ? 10.344 -14.547 4.98 1 89.81 269 SER B CA 1
ATOM 5053 C C . SER B 1 269 ? 9.711 -13.336 4.297 1 89.81 269 SER B C 1
ATOM 5055 O O . SER B 1 269 ? 9.742 -12.227 4.828 1 89.81 269 SER B O 1
ATOM 5057 N N . TRP B 1 270 ? 9.125 -13.531 3.193 1 89.69 270 TRP B N 1
ATOM 5058 C CA . TRP B 1 270 ? 8.508 -12.445 2.436 1 89.69 270 TRP B CA 1
ATOM 5059 C C . TRP B 1 270 ? 7.262 -11.93 3.139 1 89.69 270 TRP B C 1
ATOM 5061 O O . TRP B 1 270 ? 7.008 -10.719 3.164 1 89.69 270 TRP B O 1
ATOM 5071 N N . PHE B 1 271 ? 6.52 -12.812 3.762 1 89.12 271 PHE B N 1
ATOM 5072 C CA . PHE B 1 271 ? 5.324 -12.391 4.48 1 89.12 271 PHE B CA 1
ATOM 5073 C C . PHE B 1 271 ? 5.691 -11.594 5.727 1 89.12 271 PHE B C 1
ATOM 5075 O O . PHE B 1 271 ? 5.016 -10.625 6.07 1 89.12 271 PHE B O 1
ATOM 5082 N N . ASN B 1 272 ? 6.734 -12.008 6.305 1 90.31 272 ASN B N 1
ATOM 5083 C CA . ASN B 1 272 ? 7.223 -11.25 7.453 1 90.31 272 ASN B CA 1
ATOM 5084 C C . ASN B 1 272 ? 7.668 -9.852 7.055 1 90.31 272 ASN B C 1
ATOM 5086 O O . ASN B 1 272 ? 7.43 -8.883 7.785 1 90.31 272 ASN B O 1
ATOM 5090 N N . ASN B 1 273 ? 8.289 -9.781 5.957 1 89.81 273 ASN B N 1
ATOM 5091 C CA . ASN B 1 273 ? 8.711 -8.477 5.453 1 89.81 273 ASN B CA 1
ATOM 5092 C C . ASN B 1 273 ? 7.512 -7.578 5.152 1 89.81 273 ASN B C 1
ATOM 5094 O O . ASN B 1 273 ? 7.512 -6.398 5.504 1 89.81 273 ASN B O 1
ATOM 5098 N N . ALA B 1 274 ? 6.531 -8.125 4.547 1 89.56 274 ALA B N 1
ATOM 5099 C CA . ALA B 1 274 ? 5.32 -7.371 4.25 1 89.56 274 ALA B CA 1
ATOM 5100 C C . ALA B 1 274 ? 4.633 -6.902 5.531 1 89.56 274 ALA B C 1
ATOM 5102 O O . ALA B 1 274 ? 4.199 -5.75 5.625 1 89.56 274 ALA B O 1
ATOM 5103 N N . LEU B 1 275 ? 4.598 -7.715 6.531 1 89.19 275 LEU B N 1
ATOM 5104 C CA . LEU B 1 275 ? 3.943 -7.398 7.797 1 89.19 275 LEU B CA 1
ATOM 5105 C C . LEU B 1 275 ? 4.711 -6.316 8.547 1 89.19 275 LEU B C 1
ATOM 5107 O O . LEU B 1 275 ? 4.133 -5.594 9.367 1 89.19 275 LEU B O 1
ATOM 5111 N N . HIS B 1 276 ? 5.926 -6.285 8.219 1 88.38 276 HIS B N 1
ATOM 5112 C CA . HIS B 1 276 ? 6.754 -5.262 8.844 1 88.38 276 HIS B CA 1
ATOM 5113 C C . HIS B 1 276 ? 6.488 -3.891 8.234 1 88.38 276 HIS B C 1
ATOM 5115 O O . HIS B 1 276 ? 6.449 -2.885 8.953 1 88.38 276 HIS B O 1
ATOM 5121 N N . TYR B 1 277 ? 6.234 -3.818 6.98 1 89.31 277 TYR B N 1
ATOM 5122 C CA . TYR B 1 277 ? 6.172 -2.531 6.301 1 89.31 277 TYR B CA 1
ATOM 5123 C C . TYR B 1 277 ? 4.727 -2.062 6.152 1 89.31 277 TYR B C 1
ATOM 5125 O O . TYR B 1 277 ? 4.469 -0.864 6.027 1 89.31 277 TYR B O 1
ATOM 5133 N N . VAL B 1 278 ? 3.775 -2.92 6.332 1 89.25 278 VAL B N 1
ATOM 5134 C CA . VAL B 1 278 ? 2.373 -2.555 6.16 1 89.25 278 VAL B CA 1
ATOM 5135 C C . VAL B 1 278 ? 1.953 -1.589 7.266 1 89.25 278 VAL B C 1
ATOM 5137 O O . VAL B 1 278 ? 1.354 -0.545 6.996 1 89.25 278 VAL B O 1
ATOM 5140 N N . PRO B 1 279 ? 2.346 -1.898 8.5 1 87.06 279 PRO B N 1
ATOM 5141 C CA . PRO B 1 279 ? 1.966 -0.958 9.555 1 87.06 279 PRO B CA 1
ATOM 5142 C C . PRO B 1 279 ? 2.57 0.43 9.359 1 87.06 279 PRO B C 1
ATOM 5144 O O . PRO B 1 279 ? 1.948 1.435 9.711 1 87.06 279 PRO B O 1
ATOM 5147 N N . ILE B 1 280 ? 3.693 0.49 8.766 1 85.88 280 ILE B N 1
ATOM 5148 C CA . ILE B 1 280 ? 4.352 1.769 8.508 1 85.88 280 ILE B CA 1
ATOM 5149 C C . ILE B 1 280 ? 3.57 2.545 7.453 1 85.88 280 ILE B C 1
ATOM 5151 O O . ILE B 1 280 ? 3.381 3.758 7.578 1 85.88 280 ILE B O 1
ATOM 5155 N N . LEU B 1 281 ? 3.111 1.823 6.535 1 85.81 281 LEU B N 1
ATOM 5156 C CA . LEU B 1 281 ? 2.338 2.451 5.469 1 85.81 281 LEU B CA 1
ATOM 5157 C C . LEU B 1 281 ? 0.992 2.943 5.988 1 85.81 281 LEU B C 1
ATOM 5159 O O . LEU B 1 281 ? 0.474 3.959 5.52 1 85.81 281 LEU B O 1
ATOM 5163 N N . VAL B 1 282 ? 0.404 2.227 6.918 1 85.5 282 VAL B N 1
ATOM 5164 C CA . VAL B 1 282 ? -0.917 2.557 7.441 1 85.5 282 VAL B CA 1
ATOM 5165 C C . VAL B 1 282 ? -0.813 3.736 8.406 1 85.5 282 VAL B C 1
ATOM 5167 O O . VAL B 1 282 ? -1.768 4.504 8.562 1 85.5 282 VAL B O 1
ATOM 5170 N N . GLY B 1 283 ? 0.224 3.939 9.023 1 84.38 283 GLY B N 1
ATOM 5171 C CA . GLY B 1 283 ? 0.406 5.098 9.883 1 84.38 283 GLY B CA 1
ATOM 5172 C C . GLY B 1 283 ? 0.611 4.734 11.336 1 84.38 283 GLY B C 1
ATOM 5173 O O . GLY B 1 283 ? -0.072 5.262 12.219 1 84.38 283 GLY B O 1
ATOM 5174 N N . VAL B 1 284 ? 1.448 3.889 11.555 1 84.44 284 VAL B N 1
ATOM 5175 C CA . VAL B 1 284 ? 1.745 3.494 12.93 1 84.44 284 VAL B CA 1
ATOM 5176 C C . VAL B 1 284 ? 2.469 4.629 13.648 1 84.44 284 VAL B C 1
ATOM 5178 O O . VAL B 1 284 ? 3.092 5.48 13.008 1 84.44 284 VAL B O 1
ATOM 5181 N N . ARG B 1 285 ? 2.322 4.613 14.914 1 84.31 285 ARG B N 1
ATOM 5182 C CA . ARG B 1 285 ? 2.934 5.656 15.727 1 84.31 285 ARG B CA 1
ATOM 5183 C C . ARG B 1 285 ? 4.453 5.605 15.633 1 84.31 285 ARG B C 1
ATOM 5185 O O . ARG B 1 285 ? 5.035 4.527 15.492 1 84.31 285 ARG B O 1
ATOM 5192 N N . GLY B 1 286 ? 5.008 6.746 15.656 1 78.62 286 GLY B N 1
ATOM 5193 C CA . GLY B 1 286 ? 6.461 6.828 15.664 1 78.62 286 GLY B CA 1
ATOM 5194 C C . GLY B 1 286 ? 7.086 6.238 16.906 1 78.62 286 GLY B C 1
ATOM 5195 O O . GLY B 1 286 ? 6.406 6.051 17.922 1 78.62 286 GLY B O 1
ATOM 5196 N N . GLU B 1 287 ? 8.234 6.043 16.797 1 77.56 287 GLU B N 1
ATOM 5197 C CA . GLU B 1 287 ? 8.984 5.469 17.922 1 77.56 287 GLU B CA 1
ATOM 5198 C C . GLU B 1 287 ? 9.156 6.48 19.047 1 77.56 287 GLU B C 1
ATOM 5200 O O . GLU B 1 287 ? 9.117 7.691 18.812 1 77.56 287 GLU B O 1
ATOM 5205 N N . LYS B 1 288 ? 9.305 6.051 20.219 1 76.94 288 LYS B N 1
ATOM 5206 C CA . LYS B 1 288 ? 9.461 6.883 21.422 1 76.94 288 LYS B CA 1
ATOM 5207 C C . LYS B 1 288 ? 10.68 7.801 21.281 1 76.94 288 LYS B C 1
ATOM 5209 O O . LYS B 1 288 ? 10.648 8.945 21.734 1 76.94 288 LYS B O 1
ATOM 5214 N N . ASP B 1 289 ? 11.656 7.246 20.656 1 77.75 289 ASP B N 1
ATOM 5215 C CA . ASP B 1 289 ? 12.867 8.039 20.484 1 77.75 289 ASP B CA 1
ATOM 5216 C C . ASP B 1 289 ? 12.609 9.273 19.641 1 77.75 289 ASP B C 1
ATOM 5218 O O . ASP B 1 289 ? 13.133 10.352 19.922 1 77.75 289 ASP B O 1
ATOM 5222 N N . ASN B 1 290 ? 11.797 9.117 18.672 1 82.25 290 ASN B N 1
ATOM 5223 C CA . ASN B 1 290 ? 11.469 10.242 17.797 1 82.25 290 ASN B CA 1
ATOM 5224 C C . ASN B 1 290 ? 10.648 11.305 18.531 1 82.25 290 ASN B C 1
ATOM 5226 O O . ASN B 1 290 ? 10.836 12.5 18.297 1 82.25 290 ASN B O 1
ATOM 5230 N N . LEU B 1 291 ? 9.859 10.828 19.438 1 82.12 291 LEU B N 1
ATOM 5231 C CA . LEU B 1 291 ? 9.047 11.75 20.219 1 82.12 291 LEU B CA 1
ATOM 5232 C C . LEU B 1 291 ? 9.914 12.602 21.125 1 82.12 291 LEU B C 1
ATOM 5234 O O . LEU B 1 291 ? 9.703 13.812 21.25 1 82.12 291 LEU B O 1
ATOM 5238 N N . SER B 1 292 ? 10.859 11.938 21.703 1 82.12 292 SER B N 1
ATOM 5239 C CA . SER B 1 292 ? 11.75 12.648 22.625 1 82.12 292 SER B CA 1
ATOM 5240 C C . SER B 1 292 ? 12.586 13.688 21.891 1 82.12 292 SER B C 1
ATOM 5242 O O . SER B 1 292 ? 12.859 14.758 22.422 1 82.12 292 SER B O 1
ATOM 5244 N N . ARG B 1 293 ? 12.945 13.336 20.734 1 84.12 293 ARG B N 1
ATOM 5245 C CA . ARG B 1 293 ? 13.742 14.258 19.922 1 84.12 293 ARG B CA 1
ATOM 5246 C C . ARG B 1 293 ? 12.945 15.508 19.578 1 84.12 293 ARG B C 1
ATOM 5248 O O . ARG B 1 293 ? 13.469 16.625 19.641 1 84.12 293 ARG B O 1
ATOM 5255 N N . ILE B 1 294 ? 11.711 15.328 19.266 1 88.31 294 ILE B N 1
ATOM 5256 C CA . ILE B 1 294 ? 10.844 16.438 18.906 1 88.31 294 ILE B CA 1
ATOM 5257 C C . ILE B 1 294 ? 10.562 17.297 20.141 1 88.31 294 ILE B C 1
ATOM 5259 O O . ILE B 1 294 ? 10.609 18.531 20.062 1 88.31 294 ILE B O 1
ATOM 5263 N N . LEU B 1 295 ? 10.383 16.672 21.234 1 85.31 295 LEU B N 1
ATOM 5264 C CA . LEU B 1 295 ? 10.078 17.391 22.469 1 85.31 295 LEU B CA 1
ATOM 5265 C C . LEU B 1 295 ? 11.242 18.266 22.891 1 85.31 295 LEU B C 1
ATOM 5267 O O . LEU B 1 295 ? 11.039 19.406 23.328 1 85.31 295 LEU B O 1
ATOM 5271 N N . LYS B 1 296 ? 12.391 17.734 22.766 1 84.94 296 LYS B N 1
ATOM 5272 C CA . LYS B 1 296 ? 13.578 18.5 23.109 1 84.94 296 LYS B CA 1
ATOM 5273 C C . LYS B 1 296 ? 13.688 19.766 22.25 1 84.94 296 LYS B C 1
ATOM 5275 O O . LYS B 1 296 ? 13.969 20.844 22.766 1 84.94 296 LYS B O 1
ATOM 5280 N N . ILE B 1 297 ? 13.391 19.672 21 1 87.75 297 ILE B N 1
ATOM 5281 C CA . ILE B 1 297 ? 13.5 20.781 20.078 1 87.75 297 ILE B CA 1
ATOM 5282 C C . ILE B 1 297 ? 12.438 21.844 20.406 1 87.75 297 ILE B C 1
ATOM 5284 O O . ILE B 1 297 ? 12.727 23.031 20.406 1 87.75 297 ILE B O 1
ATOM 5288 N N . VAL B 1 298 ? 11.258 21.391 20.734 1 88.31 298 VAL B N 1
ATOM 5289 C CA . VAL B 1 298 ? 10.133 22.297 21 1 88.31 298 VAL B CA 1
ATOM 5290 C C . VAL B 1 298 ? 10.375 23.062 22.297 1 88.31 298 VAL B C 1
ATOM 5292 O O . VAL B 1 298 ? 10.141 24.266 22.375 1 88.31 298 VAL B O 1
ATOM 5295 N N . ILE B 1 299 ? 10.93 22.391 23.266 1 84.31 299 ILE B N 1
ATOM 5296 C CA . ILE B 1 299 ? 11.141 22.984 24.578 1 84.31 299 ILE B CA 1
ATOM 5297 C C . ILE B 1 299 ? 12.258 24.016 24.516 1 84.31 299 ILE B C 1
ATOM 5299 O O . ILE B 1 299 ? 12.188 25.062 25.172 1 84.31 299 ILE B O 1
ATOM 5303 N N . GLU B 1 300 ? 13.18 23.781 23.641 1 85.94 300 GLU B N 1
ATOM 5304 C CA . GLU B 1 300 ? 14.352 24.656 23.562 1 85.94 300 GLU B CA 1
ATOM 5305 C C . GLU B 1 300 ? 14.133 25.766 22.531 1 85.94 300 GLU B C 1
ATOM 5307 O O . GLU B 1 300 ? 14.961 26.672 22.406 1 85.94 300 GLU B O 1
ATOM 5312 N N . HIS B 1 301 ? 13.07 25.875 21.875 1 89.25 301 HIS B N 1
ATOM 5313 C CA . HIS B 1 301 ? 12.883 26.766 20.75 1 89.25 301 HIS B CA 1
ATOM 5314 C C . HIS B 1 301 ? 12.617 28.203 21.219 1 89.25 301 HIS B C 1
ATOM 5316 O O . HIS B 1 301 ? 13.305 29.125 20.797 1 89.25 301 HIS B O 1
ATOM 5322 N N . ASP B 1 302 ? 11.594 28.375 22 1 89.12 302 ASP B N 1
ATOM 5323 C CA . ASP B 1 302 ? 11.188 29.703 22.453 1 89.12 302 ASP B CA 1
ATOM 5324 C C . ASP B 1 302 ? 10.531 29.656 23.828 1 89.12 302 ASP B C 1
ATOM 5326 O O . ASP B 1 302 ? 9.75 28.75 24.109 1 89.12 302 ASP B O 1
ATOM 5330 N N . GLU B 1 303 ? 10.719 30.719 24.625 1 86.81 303 GLU B N 1
ATOM 5331 C CA . GLU B 1 303 ? 10.211 30.75 26 1 86.81 303 GLU B CA 1
ATOM 5332 C C . GLU B 1 303 ? 8.742 31.172 26.031 1 86.81 303 GLU B C 1
ATOM 5334 O O . GLU B 1 303 ? 8.047 30.953 27.016 1 86.81 303 GLU B O 1
ATOM 5339 N N . ARG B 1 304 ? 8.258 31.719 25 1 87.88 304 ARG B N 1
ATOM 5340 C CA . ARG B 1 304 ? 6.879 32.188 24.953 1 87.88 304 ARG B CA 1
ATOM 5341 C C . ARG B 1 304 ? 5.91 31.031 24.797 1 87.88 304 ARG B C 1
ATOM 5343 O O . ARG B 1 304 ? 4.695 31.203 24.922 1 87.88 304 ARG B O 1
ATOM 5350 N N . ILE B 1 305 ? 6.469 29.875 24.516 1 89.38 305 ILE B N 1
ATOM 5351 C CA . ILE B 1 305 ? 5.652 28.656 24.5 1 89.38 305 ILE B CA 1
ATOM 5352 C C . ILE B 1 305 ? 5.387 28.203 25.938 1 89.38 305 ILE B C 1
ATOM 5354 O O . ILE B 1 305 ? 6.301 27.766 26.641 1 89.38 305 ILE B O 1
ATOM 5358 N N . ARG B 1 306 ? 4.172 28.219 26.312 1 85.62 306 ARG B N 1
ATOM 5359 C CA . ARG B 1 306 ? 3.818 27.953 27.703 1 85.62 306 ARG B CA 1
ATOM 5360 C C . ARG B 1 306 ? 3.688 26.453 27.969 1 85.62 306 ARG B C 1
ATOM 5362 O O . ARG B 1 306 ? 4.055 25.969 29.031 1 85.62 306 ARG B O 1
ATOM 5369 N N . ALA B 1 307 ? 3.037 25.828 26.969 1 86.81 307 ALA B N 1
ATOM 5370 C CA . ALA B 1 307 ? 2.809 24.391 27.141 1 86.81 307 ALA B CA 1
ATOM 5371 C C . ALA B 1 307 ? 2.619 23.703 25.797 1 86.81 307 ALA B C 1
ATOM 5373 O O . ALA B 1 307 ? 2.322 24.344 24.797 1 86.81 307 ALA B O 1
ATOM 5374 N N . ILE B 1 308 ? 2.93 22.484 25.891 1 87 308 ILE B N 1
ATOM 5375 C CA . ILE B 1 308 ? 2.629 21.625 24.75 1 87 308 ILE B CA 1
ATOM 5376 C C . ILE B 1 308 ? 1.317 20.875 25 1 87 308 ILE B C 1
ATOM 5378 O O . ILE B 1 308 ? 1.209 20.109 25.953 1 87 308 ILE B O 1
ATOM 5382 N N . ASP B 1 309 ? 0.35 21.172 24.203 1 84.25 309 ASP B N 1
ATOM 5383 C CA . ASP B 1 309 ? -0.977 20.609 24.406 1 84.25 309 ASP B CA 1
ATOM 5384 C C . ASP B 1 309 ? -1.049 19.188 23.859 1 84.25 309 ASP B C 1
ATOM 5386 O O . ASP B 1 309 ? -1.564 18.281 24.516 1 84.25 309 ASP B O 1
ATOM 5390 N N . HIS B 1 310 ? -0.606 19.094 22.641 1 85.88 310 HIS B N 1
ATOM 5391 C CA . HIS B 1 310 ? -0.727 17.812 21.969 1 85.88 310 HIS B CA 1
ATOM 5392 C C . HIS B 1 310 ? 0.425 17.594 20.984 1 85.88 310 HIS B C 1
ATOM 5394 O O . HIS B 1 310 ? 0.824 18.516 20.281 1 85.88 310 HIS B O 1
ATOM 5400 N N . LEU B 1 311 ? 1.06 16.359 21.109 1 87.44 311 LEU B N 1
ATOM 5401 C CA . LEU B 1 311 ? 2.088 15.953 20.156 1 87.44 311 LEU B CA 1
ATOM 5402 C C . LEU B 1 311 ? 1.787 14.57 19.594 1 87.44 311 LEU B C 1
ATOM 5404 O O . LEU B 1 311 ? 1.616 13.609 20.359 1 87.44 311 LEU B O 1
ATOM 5408 N N . MET B 1 312 ? 1.632 14.539 18.297 1 88.56 312 MET B N 1
ATOM 5409 C CA . MET B 1 312 ? 1.381 13.273 17.625 1 88.56 312 MET B CA 1
ATOM 5410 C C . MET B 1 312 ? 2.377 13.055 16.5 1 88.56 312 MET B C 1
ATOM 5412 O O . MET B 1 312 ? 2.596 13.945 15.672 1 88.56 312 MET B O 1
ATOM 5416 N N . VAL B 1 313 ? 3.004 11.93 16.578 1 88.38 313 VAL B N 1
ATOM 5417 C CA . VAL B 1 313 ? 3.941 11.539 15.523 1 88.38 313 VAL B CA 1
ATOM 5418 C C . VAL B 1 313 ? 3.521 10.195 14.922 1 88.38 313 VAL B C 1
ATOM 5420 O O . VAL B 1 313 ? 3.391 9.203 15.641 1 88.38 313 VAL B O 1
ATOM 5423 N N . TYR B 1 314 ? 3.229 10.156 13.648 1 86.56 314 TYR B N 1
ATOM 5424 C CA . TYR B 1 314 ? 2.82 8.914 13 1 86.56 314 TYR B CA 1
ATOM 5425 C C . TYR B 1 314 ? 3.428 8.805 11.602 1 86.56 314 TYR B C 1
ATOM 5427 O O . TYR B 1 314 ? 3.723 9.82 10.969 1 86.56 314 TYR B O 1
ATOM 5435 N N . HIS B 1 315 ? 3.543 7.629 11.219 1 85.25 315 HIS B N 1
ATOM 5436 C CA . HIS B 1 315 ? 4.188 7.395 9.93 1 85.25 315 HIS B CA 1
ATOM 5437 C C . HIS B 1 315 ? 3.191 7.531 8.781 1 85.25 315 HIS B C 1
ATOM 5439 O O . HIS B 1 315 ? 2.059 7.051 8.875 1 85.25 315 HIS B O 1
ATOM 5445 N N . THR B 1 316 ? 3.43 8.219 7.727 1 77.56 316 THR B N 1
ATOM 5446 C CA . THR B 1 316 ? 2.678 8.305 6.48 1 77.56 316 THR B CA 1
ATOM 5447 C C . THR B 1 316 ? 3.467 7.691 5.328 1 77.56 316 THR B C 1
ATOM 5449 O O . THR B 1 316 ? 2.934 7.5 4.234 1 77.56 316 THR B O 1
ATOM 5452 N N . GLY B 1 317 ? 4.566 7.328 5.465 1 76.56 317 GLY B N 1
ATOM 5453 C CA . GLY B 1 317 ? 5.562 6.688 4.621 1 76.56 317 GLY B CA 1
ATOM 5454 C C . GLY B 1 317 ? 6.777 6.207 5.391 1 76.56 317 GLY B C 1
ATOM 5455 O O . GLY B 1 317 ? 6.652 5.738 6.523 1 76.56 317 GLY B O 1
ATOM 5456 N N . LEU B 1 318 ? 7.844 6.293 4.699 1 80 318 LEU B N 1
ATOM 5457 C CA . LEU B 1 318 ? 9.07 5.934 5.402 1 80 318 LEU B CA 1
ATOM 5458 C C . LEU B 1 318 ? 9.43 6.996 6.438 1 80 318 LEU B C 1
ATOM 5460 O O . LEU B 1 318 ? 10.062 6.688 7.453 1 80 318 LEU B O 1
ATOM 5464 N N . GLN B 1 319 ? 8.883 8.062 6.16 1 84.94 319 GLN B N 1
ATOM 5465 C CA . GLN B 1 319 ? 9.055 9.156 7.109 1 84.94 319 GLN B CA 1
ATOM 5466 C C . GLN B 1 319 ? 7.766 9.414 7.887 1 84.94 319 GLN B C 1
ATOM 5468 O O . GLN B 1 319 ? 6.719 8.844 7.574 1 84.94 319 GLN B O 1
ATOM 5473 N N . ALA B 1 320 ? 7.949 10.312 8.969 1 87.31 320 ALA B N 1
ATOM 5474 C CA . ALA B 1 320 ? 6.816 10.508 9.867 1 87.31 320 ALA B CA 1
ATOM 5475 C C . ALA B 1 320 ? 6.258 11.922 9.75 1 87.31 320 ALA B C 1
ATOM 5477 O O . ALA B 1 320 ? 6.949 12.836 9.297 1 87.31 320 ALA B O 1
ATOM 5478 N N . THR B 1 321 ? 5.012 12.023 10.016 1 88.69 321 THR B N 1
ATOM 5479 C CA . THR B 1 321 ? 4.34 13.312 10.125 1 88.69 321 THR B CA 1
ATOM 5480 C C . THR B 1 321 ? 4.172 13.711 11.586 1 88.69 321 THR B C 1
ATOM 5482 O O . THR B 1 321 ? 3.848 12.875 12.43 1 88.69 321 THR B O 1
ATOM 5485 N N . VAL B 1 322 ? 4.457 14.969 11.867 1 91.62 322 VAL B N 1
ATOM 5486 C CA . VAL B 1 322 ? 4.398 15.461 13.234 1 91.62 322 VAL B CA 1
ATOM 5487 C C . VAL B 1 322 ? 3.266 16.484 13.367 1 91.62 322 VAL B C 1
ATOM 5489 O O . VAL B 1 322 ? 3.182 17.438 12.586 1 91.62 322 VAL B O 1
ATOM 5492 N N . GLU B 1 323 ? 2.396 16.234 14.234 1 90.62 323 GLU B N 1
ATOM 5493 C CA . GLU B 1 323 ? 1.37 17.203 14.609 1 90.62 323 GLU B CA 1
ATOM 5494 C C . GLU B 1 323 ? 1.618 17.75 16.016 1 90.62 323 GLU B C 1
ATOM 5496 O O . GLU B 1 323 ? 1.565 17 17 1 90.62 323 GLU B O 1
ATOM 5501 N N . LEU B 1 324 ? 1.844 19.016 16.047 1 92.25 324 LEU B N 1
ATOM 5502 C CA . LEU B 1 324 ? 2.211 19.641 17.312 1 92.25 324 LEU B CA 1
ATOM 5503 C C . LEU B 1 324 ? 1.257 20.781 17.656 1 92.25 324 LEU B C 1
ATOM 5505 O O . LEU B 1 324 ? 0.988 21.641 16.812 1 92.25 324 LEU B O 1
ATOM 5509 N N . HIS B 1 325 ? 0.671 20.719 18.797 1 90.81 325 HIS B N 1
ATOM 5510 C CA . HIS B 1 325 ? -0.119 21.828 19.328 1 90.81 325 HIS B CA 1
ATOM 5511 C C . HIS B 1 325 ? 0.602 22.5 20.484 1 90.81 325 HIS B C 1
ATOM 5513 O O . HIS B 1 325 ? 0.908 21.875 21.5 1 90.81 325 HIS B O 1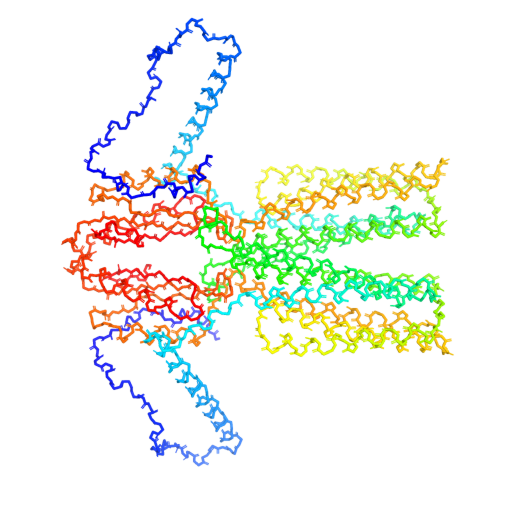
ATOM 5519 N N . ILE B 1 326 ? 0.83 23.734 20.281 1 90.56 326 ILE B N 1
ATOM 5520 C CA . ILE B 1 326 ? 1.509 24.5 21.328 1 90.56 326 ILE B CA 1
ATOM 5521 C C . ILE B 1 326 ? 0.555 25.531 21.906 1 90.56 326 ILE B C 1
ATOM 5523 O O . ILE B 1 326 ? -0.341 26.016 21.203 1 90.56 326 ILE B O 1
ATOM 5527 N N . VAL B 1 327 ? 0.799 25.875 23.172 1 90.88 327 VAL B N 1
ATOM 5528 C CA . VAL B 1 327 ? -0.042 26.844 23.859 1 90.88 327 VAL B CA 1
ATOM 5529 C C . VAL B 1 327 ? 0.754 28.125 24.109 1 90.88 327 VAL B C 1
ATOM 5531 O O . VAL B 1 327 ? 1.867 28.062 24.641 1 90.88 327 VAL B O 1
ATOM 5534 N N . MET B 1 328 ? 0.198 29.203 23.641 1 91.94 328 MET B N 1
ATOM 5535 C CA . MET B 1 328 ? 0.794 30.516 23.859 1 91.94 328 MET B CA 1
ATOM 5536 C C . MET B 1 328 ? -0.217 31.484 24.484 1 91.94 328 MET B C 1
ATOM 5538 O O . MET B 1 328 ? -1.372 31.109 24.703 1 91.94 328 MET B O 1
ATOM 5542 N N . ASP B 1 329 ? 0.266 32.656 24.797 1 90.44 329 ASP B N 1
ATOM 5543 C CA . ASP B 1 329 ? -0.596 33.656 25.406 1 90.44 329 ASP B CA 1
ATOM 5544 C C . ASP B 1 329 ? -1.694 34.125 24.438 1 90.44 329 ASP B C 1
ATOM 5546 O O . ASP B 1 329 ? -1.432 34.344 23.25 1 90.44 329 ASP B O 1
ATOM 5550 N N . GLU B 1 330 ? -2.873 34.219 24.922 1 90.56 330 GLU B N 1
ATOM 5551 C CA . GLU B 1 330 ? -4.043 34.5 24.094 1 90.56 330 GLU B CA 1
ATOM 5552 C C . GLU B 1 330 ? -3.969 35.906 23.5 1 90.56 330 GLU B C 1
ATOM 5554 O O . GLU B 1 330 ? -4.574 36.188 22.469 1 90.56 330 GLU B O 1
ATOM 5559 N N . ASN B 1 331 ? -3.221 36.75 24.094 1 90.62 331 ASN B N 1
ATOM 5560 C CA . ASN B 1 331 ? -3.205 38.125 23.703 1 90.62 331 ASN B CA 1
ATOM 5561 C C . ASN B 1 331 ? -2.074 38.438 22.719 1 90.62 331 ASN B C 1
ATOM 5563 O O . ASN B 1 331 ? -1.971 39.531 22.188 1 90.62 331 ASN B O 1
ATOM 5567 N N . LEU B 1 332 ? -1.363 37.438 22.406 1 91.44 332 LEU B N 1
ATOM 5568 C CA . LEU B 1 332 ? -0.256 37.656 21.484 1 91.44 332 LEU B CA 1
ATOM 5569 C C . LEU B 1 332 ? -0.77 37.875 20.062 1 91.44 332 LEU B C 1
ATOM 5571 O O . LEU B 1 332 ? -1.66 37.156 19.609 1 91.44 332 LEU B O 1
ATOM 5575 N N . PRO B 1 333 ? -0.187 38.844 19.438 1 92.62 333 PRO B N 1
ATOM 5576 C CA . PRO B 1 333 ? -0.591 39.094 18.047 1 92.62 333 PRO B CA 1
ATOM 5577 C C . PRO B 1 333 ? -0.18 37.969 17.109 1 92.62 333 PRO B C 1
ATOM 5579 O O . PRO B 1 333 ? 0.773 37.25 17.391 1 92.62 333 PRO B O 1
ATOM 5582 N N . LEU B 1 334 ? -0.842 37.875 15.984 1 92.19 334 LEU B N 1
ATOM 5583 C CA . LEU B 1 334 ? -0.625 36.844 14.992 1 92.19 334 LEU B CA 1
ATOM 5584 C C . LEU B 1 334 ? 0.805 36.875 14.461 1 92.19 334 LEU B C 1
ATOM 5586 O O . LEU B 1 334 ? 1.406 35.844 14.195 1 92.19 334 LEU B O 1
ATOM 5590 N N . LYS B 1 335 ? 1.351 38 14.297 1 91.5 335 LYS B N 1
ATOM 5591 C CA . LYS B 1 335 ? 2.711 38.125 13.789 1 91.5 335 LYS B CA 1
ATOM 5592 C C . LYS B 1 335 ? 3.715 37.406 14.68 1 91.5 335 LYS B C 1
ATOM 5594 O O . LYS B 1 335 ? 4.57 36.656 14.195 1 91.5 335 LYS B O 1
ATOM 5599 N N . ILE B 1 336 ? 3.561 37.625 15.914 1 91.56 336 ILE B N 1
ATOM 5600 C CA . ILE B 1 336 ? 4.492 37.031 16.875 1 91.56 336 ILE B CA 1
ATOM 5601 C C . ILE B 1 336 ? 4.301 35.531 16.906 1 91.56 336 ILE B C 1
ATOM 5603 O O . ILE B 1 336 ? 5.273 34.781 16.859 1 91.56 336 ILE B O 1
ATOM 5607 N N . THR B 1 337 ? 3.068 35.125 17 1 90.75 337 THR B N 1
ATOM 5608 C CA . THR B 1 337 ? 2.795 33.719 17.078 1 90.75 337 THR B CA 1
ATOM 5609 C C . THR B 1 337 ? 3.262 33 15.812 1 90.75 337 THR B C 1
ATOM 5611 O O . THR B 1 337 ? 3.842 31.906 15.875 1 90.75 337 THR B O 1
ATOM 5614 N N . HIS B 1 338 ? 2.982 33.594 14.727 1 90.38 338 HIS B N 1
ATOM 5615 C CA . HIS B 1 338 ? 3.41 33.031 13.453 1 90.38 338 HIS B CA 1
ATOM 5616 C C . HIS B 1 338 ? 4.93 32.969 13.367 1 90.38 338 HIS B C 1
ATOM 5618 O O . HIS B 1 338 ? 5.48 31.984 12.859 1 90.38 338 HIS B O 1
ATOM 5624 N N . ASP B 1 339 ? 5.59 33.969 13.805 1 90.62 339 ASP B N 1
ATOM 5625 C CA . ASP B 1 339 ? 7.047 34.031 13.695 1 90.62 339 ASP B CA 1
ATOM 5626 C C . ASP B 1 339 ? 7.711 33.031 14.641 1 90.62 339 ASP B C 1
ATOM 5628 O O . ASP B 1 339 ? 8.891 32.719 14.492 1 90.62 339 ASP B O 1
ATOM 5632 N N . ILE B 1 340 ? 7.012 32.562 15.555 1 90.5 340 ILE B N 1
ATOM 5633 C CA . ILE B 1 340 ? 7.52 31.516 16.438 1 90.5 340 ILE B CA 1
ATOM 5634 C C . ILE B 1 340 ? 7.23 30.141 15.828 1 90.5 340 ILE B C 1
ATOM 5636 O O . ILE B 1 340 ? 8.094 29.266 15.828 1 90.5 340 ILE B O 1
ATOM 5640 N N . CYS B 1 341 ? 6.102 30.016 15.289 1 89.88 341 CYS B N 1
ATOM 5641 C CA . CYS B 1 341 ? 5.633 28.734 14.781 1 89.88 341 CYS B CA 1
ATOM 5642 C C . CYS B 1 341 ? 6.367 28.344 13.508 1 89.88 341 CYS B C 1
ATOM 5644 O O . CYS B 1 341 ? 6.73 27.188 13.32 1 89.88 341 CYS B O 1
ATOM 5646 N N . GLN B 1 342 ? 6.598 29.234 12.672 1 89.62 342 GLN B N 1
ATOM 5647 C CA . GLN B 1 342 ? 7.176 28.938 11.367 1 89.62 342 GLN B CA 1
ATOM 5648 C C . GLN B 1 342 ? 8.609 28.438 11.5 1 89.62 342 GLN B C 1
ATOM 5650 O O . GLN B 1 342 ? 8.969 27.406 10.914 1 89.62 342 GLN B O 1
ATOM 5655 N N . PRO B 1 343 ? 9.438 29.156 12.242 1 90.38 343 PRO B N 1
ATOM 5656 C CA . PRO B 1 343 ? 10.789 28.609 12.43 1 90.38 343 PRO B CA 1
ATOM 5657 C C . PRO B 1 343 ? 10.789 27.266 13.133 1 90.38 343 PRO B C 1
ATOM 5659 O O . PRO B 1 343 ? 11.664 26.422 12.867 1 90.38 343 PRO B O 1
ATOM 5662 N N . LEU B 1 344 ? 9.898 27.094 14.031 1 91.5 344 LEU B N 1
ATOM 5663 C CA . LEU B 1 344 ? 9.797 25.812 14.703 1 91.5 344 LEU B CA 1
ATOM 5664 C C . LEU B 1 344 ? 9.469 24.703 13.703 1 91.5 344 LEU B C 1
ATOM 5666 O O . LEU B 1 344 ? 10.078 23.641 13.742 1 91.5 344 LEU B O 1
ATOM 5670 N N . GLU B 1 345 ? 8.516 24.938 12.875 1 91.38 345 GLU B N 1
ATOM 5671 C CA . GLU B 1 345 ? 8.148 23.969 11.836 1 91.38 345 GLU B CA 1
ATOM 5672 C C . GLU B 1 345 ? 9.336 23.672 10.93 1 91.38 345 GLU B C 1
ATOM 5674 O O . GLU B 1 345 ? 9.562 22.516 10.57 1 91.38 345 GLU B O 1
ATOM 5679 N N . LYS B 1 346 ? 10.055 24.672 10.578 1 88.44 346 LYS B N 1
ATOM 5680 C CA . LYS B 1 346 ? 11.219 24.484 9.719 1 88.44 346 LYS B CA 1
ATOM 5681 C C . LYS B 1 346 ? 12.297 23.656 10.406 1 88.44 346 LYS B C 1
ATOM 5683 O O . LYS B 1 346 ? 12.977 22.844 9.773 1 88.44 346 LYS B O 1
ATOM 5688 N N . LYS B 1 347 ? 12.484 23.906 11.664 1 89.5 347 LYS B N 1
ATOM 5689 C CA . LYS B 1 347 ? 13.453 23.125 12.445 1 89.5 347 LYS B CA 1
ATOM 5690 C C . LYS B 1 347 ? 13.07 21.656 12.477 1 89.5 347 LYS B C 1
ATOM 5692 O O . LYS B 1 347 ? 13.938 20.781 12.375 1 89.5 347 LYS B O 1
ATOM 5697 N N . LEU B 1 348 ? 11.844 21.422 12.617 1 90.06 348 LEU B N 1
ATOM 5698 C CA . LEU B 1 348 ? 11.375 20.031 12.688 1 90.06 348 LEU B CA 1
ATOM 5699 C C . LEU B 1 348 ? 11.531 19.344 11.336 1 90.06 348 LEU B C 1
ATOM 5701 O O . LEU B 1 348 ? 11.828 18.141 11.281 1 90.06 348 LEU B O 1
ATOM 5705 N N . LEU B 1 349 ? 11.391 20.047 10.281 1 88.25 349 LEU B N 1
ATOM 5706 C CA . LEU B 1 349 ? 11.484 19.5 8.93 1 88.25 349 LEU B CA 1
ATOM 5707 C C . LEU B 1 349 ? 12.922 19.125 8.594 1 88.25 349 LEU B C 1
ATOM 5709 O O . LEU B 1 349 ? 13.164 18.359 7.66 1 88.25 349 LEU B O 1
ATOM 5713 N N . LYS B 1 350 ? 13.812 19.641 9.32 1 85.5 350 LYS B N 1
ATOM 5714 C CA . LYS B 1 350 ? 15.219 19.344 9.07 1 85.5 350 LYS B CA 1
ATOM 5715 C C . LYS B 1 350 ? 15.602 17.969 9.633 1 85.5 350 LYS B C 1
ATOM 5717 O O . LYS B 1 350 ? 16.641 17.406 9.273 1 85.5 350 LYS B O 1
ATOM 5722 N N . LEU B 1 351 ? 14.758 17.5 10.43 1 84.19 351 LEU B N 1
ATOM 5723 C CA . LEU B 1 351 ? 15.008 16.172 10.961 1 84.19 351 LEU B CA 1
ATOM 5724 C C . LEU B 1 351 ? 14.836 15.109 9.883 1 84.19 351 LEU B C 1
ATOM 5726 O O . LEU B 1 351 ? 13.906 15.188 9.07 1 84.19 351 LEU B O 1
ATOM 5730 N N . ASP B 1 352 ? 15.641 14.148 9.812 1 79 352 ASP B N 1
ATOM 5731 C CA . ASP B 1 352 ? 15.711 13.148 8.75 1 79 352 ASP B CA 1
ATOM 5732 C C . ASP B 1 352 ? 14.453 12.289 8.727 1 79 352 ASP B C 1
ATOM 5734 O O . ASP B 1 352 ? 14.062 11.781 7.672 1 79 352 ASP B O 1
ATOM 5738 N N . PHE B 1 353 ? 13.82 12.094 9.852 1 82.56 353 PHE B N 1
ATOM 5739 C CA . PHE B 1 353 ? 12.711 11.148 9.906 1 82.56 353 PHE B CA 1
ATOM 5740 C C . PHE B 1 353 ? 11.375 11.859 9.727 1 82.56 353 PHE B C 1
ATOM 5742 O O . PHE B 1 353 ? 10.32 11.219 9.664 1 82.56 353 PHE B O 1
ATOM 5749 N N . VAL B 1 354 ? 11.438 13.188 9.578 1 86.75 354 VAL B N 1
ATOM 5750 C CA . VAL B 1 354 ? 10.188 13.945 9.492 1 86.75 354 VAL B CA 1
ATOM 5751 C C . VAL B 1 354 ? 9.922 14.328 8.039 1 86.75 354 VAL B C 1
ATOM 5753 O O . VAL B 1 354 ? 10.781 14.898 7.371 1 86.75 354 VAL B O 1
ATOM 5756 N N . GLU B 1 355 ? 8.766 13.961 7.621 1 84.88 355 GLU B N 1
ATOM 5757 C CA . GLU B 1 355 ? 8.344 14.352 6.277 1 84.88 355 GLU B CA 1
ATOM 5758 C C . GLU B 1 355 ? 7.582 15.672 6.297 1 84.88 355 GLU B C 1
ATOM 5760 O O . GLU B 1 355 ? 7.816 16.547 5.457 1 84.88 355 GLU B O 1
ATOM 5765 N N . ARG B 1 356 ? 6.672 15.727 7.27 1 87.94 356 ARG B N 1
ATOM 5766 C CA . ARG B 1 356 ? 5.844 16.922 7.418 1 87.94 356 ARG B CA 1
ATOM 5767 C C . ARG B 1 356 ? 5.625 17.25 8.891 1 87.94 356 ARG B C 1
ATOM 5769 O O . ARG B 1 356 ? 5.605 16.359 9.742 1 87.94 356 ARG B O 1
ATOM 5776 N N . ALA B 1 357 ? 5.52 18.531 9.094 1 91.25 357 ALA B N 1
ATOM 5777 C CA . ALA B 1 357 ? 5.258 19.016 10.453 1 91.25 357 ALA B CA 1
ATOM 5778 C C . ALA B 1 357 ? 4.16 20.062 10.461 1 91.25 357 ALA B C 1
ATOM 5780 O O . ALA B 1 357 ? 4.219 21.031 9.695 1 91.25 357 ALA B O 1
ATOM 5781 N N . PHE B 1 358 ? 3.164 19.812 11.211 1 91 358 PHE B N 1
ATOM 5782 C CA . PHE B 1 358 ? 2.078 20.766 11.391 1 91 358 PHE B CA 1
ATOM 5783 C C . PHE B 1 358 ? 2.062 21.312 12.805 1 91 358 PHE B C 1
ATOM 5785 O O . PHE B 1 358 ? 1.859 20.562 13.766 1 91 358 PHE B O 1
ATOM 5792 N N . VAL B 1 359 ? 2.271 22.578 12.922 1 92.31 359 VAL B N 1
ATOM 5793 C CA . VAL B 1 359 ? 2.275 23.219 14.234 1 92.31 359 VAL B CA 1
ATOM 5794 C C . VAL B 1 359 ? 1.035 24.094 14.375 1 92.31 359 VAL B C 1
ATOM 5796 O O . VAL B 1 359 ? 0.794 24.984 13.555 1 92.31 359 VAL B O 1
ATOM 5799 N N . HIS B 1 360 ? 0.238 23.812 15.258 1 89.56 360 HIS B N 1
ATOM 5800 C CA . HIS B 1 360 ? -0.966 24.578 15.562 1 89.56 360 HIS B CA 1
ATOM 5801 C C . HIS B 1 360 ? -0.82 25.344 16.875 1 89.56 360 HIS B C 1
ATOM 5803 O O . HIS B 1 360 ? -0.33 24.781 17.859 1 89.56 360 HIS B O 1
ATOM 5809 N N . CYS B 1 361 ? -1.217 26.578 16.844 1 89.19 361 CYS B N 1
ATOM 5810 C CA . CYS B 1 361 ? -1.114 27.422 18.031 1 89.19 361 CYS B CA 1
ATOM 5811 C C . CYS B 1 361 ? -2.453 27.5 18.766 1 89.19 361 CYS B C 1
ATOM 5813 O O . CYS B 1 361 ? -3.441 27.969 18.188 1 89.19 361 CYS B O 1
ATOM 5815 N N . ASP B 1 362 ? -2.408 27.109 20.047 1 87.56 362 ASP B N 1
ATOM 5816 C CA . ASP B 1 362 ? -3.582 27.188 20.906 1 87.56 362 ASP B CA 1
ATOM 5817 C C . ASP B 1 362 ? -3.355 28.156 22.078 1 87.56 362 ASP B C 1
ATOM 5819 O O . ASP B 1 362 ? -2.223 28.562 22.328 1 87.56 362 ASP B O 1
ATOM 5823 N N . TYR B 1 363 ? -4.5 28.594 22.578 1 87.75 363 TYR B N 1
ATOM 5824 C CA . TYR B 1 363 ? -4.359 29.453 23.766 1 87.75 363 TYR B CA 1
ATOM 5825 C C . TYR B 1 363 ? -4.82 28.719 25.016 1 87.75 363 TYR B C 1
ATOM 5827 O O . TYR B 1 363 ? -4.555 29.156 26.141 1 87.75 363 TYR B O 1
ATOM 5835 N N . ASP B 1 364 ? -5.555 27.609 24.781 1 79 364 ASP B N 1
ATOM 5836 C CA . ASP B 1 364 ? -6.004 26.812 25.922 1 79 364 ASP B CA 1
ATOM 5837 C C . ASP B 1 364 ? -5.625 25.344 25.75 1 79 364 ASP B C 1
ATOM 5839 O O . ASP B 1 364 ? -5.445 24.875 24.625 1 79 364 ASP B O 1
ATOM 5843 N N . CYS B 1 365 ? -5.328 24.766 26.875 1 70.5 365 CYS B N 1
ATOM 5844 C CA . CYS B 1 365 ? -4.992 23.344 26.844 1 70.5 365 CYS B CA 1
ATOM 5845 C C . CYS B 1 365 ? -6.254 22.484 26.781 1 70.5 365 CYS B C 1
ATOM 5847 O O . CYS B 1 365 ? -6.664 21.906 27.797 1 70.5 365 CYS B O 1
ATOM 5849 N N . ASP B 1 366 ? -7.039 22.625 25.844 1 61.38 366 ASP B N 1
ATOM 5850 C CA . ASP B 1 366 ? -8.297 21.891 25.828 1 61.38 366 ASP B CA 1
ATOM 5851 C C . ASP B 1 366 ? -8.141 20.547 25.109 1 61.38 366 ASP B C 1
ATOM 5853 O O . ASP B 1 366 ? -9.078 19.75 25.062 1 61.38 366 ASP B O 1
ATOM 5857 N N . GLY B 1 367 ? -6.98 20.125 24.922 1 58.06 367 GLY B N 1
ATOM 5858 C CA . GLY B 1 367 ? -6.777 18.812 24.328 1 58.06 367 GLY B CA 1
ATOM 5859 C C . GLY B 1 367 ? -7.426 18.672 22.969 1 58.06 367 GLY B C 1
ATOM 5860 O O . GLY B 1 367 ? -7.715 17.562 22.531 1 58.06 367 GLY B O 1
ATOM 5861 N N . ASP B 1 368 ? -7.824 19.719 22.359 1 50.69 368 ASP B N 1
ATOM 5862 C CA . ASP B 1 368 ? -8.562 19.609 21.094 1 50.69 368 ASP B CA 1
ATOM 5863 C C . ASP B 1 368 ? -7.637 19.25 19.938 1 50.69 368 ASP B C 1
ATOM 5865 O O . ASP B 1 368 ? -6.43 19.484 20.016 1 50.69 368 ASP B O 1
#

InterPro domains:
  IPR002524 Cation efflux [TIGR01297] (92-362)
  IPR027469 Cation efflux transmembrane domain superfamily [G3DSA:1.20.1510.10] (91-281)
  IPR027469 Cation efflux transmembrane domain superfamily [SSF161111] (89-283)
  IPR027470 Cation efflux protein, cytoplasmic domain [PF16916] (288-362)
  IPR036837 Cation efflux protein, cytoplasmic domain superfamily [G3DSA:3.30.70.1350] (284-364)
  IPR036837 Cation efflux protein, cytoplasmic domain superfamily [SSF160240] (289-363)
  IPR050291 Cation-efflux pump FieF-like [PTHR43840] (45-366)
  IPR058533 Cation efflux protein, transmembrane domain [PF01545] (93-281)

Sequence (736 aa):
MRPETEPLLKNGGIEMGKRYGELPVVHRSKSPVKYYWNSDVGWCERRRRRRNKAKYYRELEELMEVFEYDNRVIDGDEHSLQRELGPDRFLARVSLTLNVTLLLVNLFASIVTGSLSIISTFVDSFMDITTGFVLGICLWLIKHTNTLKYPRGRRRLELVGVILSSIIMGVANMFLIMQSLSAIISGRVAPEVNLLVIALMLLGSLLKGIFMIVCYKRGSASSKVLAMDMRNDICTSIVAITCATIGDYYWPYADPIGAIIVCALIAISWFNNALHYVPILVGVRGEKDNLSRILKIVIEHDERIRAIDHLMVYHTGLQATVELHIVMDENLPLKITHDICQPLEKKLLKLDFVERAFVHCDYDCDGDMRPETEPLLKNGGIEMGKRYGELPVVHRSKSPVKYYWNSDVGWCERRRRRRNKAKYYRELEELMEVFEYDNRVIDGDEHSLQRELGPDRFLARVSLTLNVTLLLVNLFASIVTGSLSIISTFVDSFMDITTGFVLGICLWLIKHTNTLKYPRGRRRLELVGVILSSIIMGVANMFLIMQSLSAIISGRVAPEVNLLVIALMLLGSLLKGIFMIVCYKRGSASSKVLAMDMRNDICTSIVAITCATIGDYYWPYADPIGAIIVCALIAISWFNNALHYVPILVGVRGEKDNLSRILKIVIEHDERIRAIDHLMVYHTGLQATVELHIVMDENLPLKITHDICQPLEKKLLKLDFVERAFVHCDYDCDGD

Radius of gyration: 31.13 Å; Cα contacts (8 Å, |Δi|>4): 993; chains: 2; bounding box: 63×84×91 Å

pLDDT: mean 75.71, std 17.46, range [19.23, 92.81]